Protein AF-A0A8C9Q2B2-F1 (afdb_monomer)

InterPro domains:
  IPR006821 Intermediate filament head, DNA-binding domain [PF04732] (3-64)
  IPR018039 Intermediate filament protein, conserved site [PS00226] (357-365)
  IPR039008 Intermediate filament, rod domain [PF00038] (66-370)
  IPR039008 Intermediate filament, rod domain [PS51842] (67-371)
  IPR039008 Intermediate filament, rod domain [SM01391] (66-370)
  IPR050405 Intermediate filament structural protein [PTHR45652] (10-413)

Secondary structure (DSSP, 8-state):
---PPP-PPPPP-------------------------------------TTSHHHHHHHHHHHHHHHHHHHHHHHHHHHHHHHHHHHHHHHHHHHHHHHHHHHHT-THHHHHHHHHHHHHHHHHHHHHHHHHHHHHHHHHHHHHHHHHHHHHHHHHHHHHHHHHHHHHHHHHHHHHHHHHHHHHHHHHHHHHHHHHHHHHHHHHHHHHHHHHHHHH------------HHHHHHHHHHHHHHHHHHHHHHHHHHHHHHHHHHHHHHHHHHHHHHHHHHHHHHHHHHT-SSS-HHHHHHHHHHHHHHHHHHHHHHHHHHHHHHHHHHHHHHHHHHHHHHHHHHHHHHHHHHHHHHHHHHHHHHHHHHHHHHH---------------------------------------S--------PPPPPPPP-----PPP-------PPPP--PPPPP--PPP-----

Sequence (463 aa):
MERRRVTSARRSYTSSEMLVRSLGPSHLLGPGSRFTLARMHPPIPARVDFSLAGALNAGFKETRASERAEMMELNDRFASYIEKVRFLEQQNKALAAELNQLRAKEPTKLADVYQAELRELRLRLDQLTANSARLEVERDNLAQDLGTLRQKLQDETNLRLEAENNLAAYRQEADEATLARLDLERKIESLEEEIRFLRKIHEEEVRELQEQLARQQVHVEMDMAKPDLTAALREIRTQYEAVASSNMQEAEEWYRSKFADLTDAAARNAELLRQAKHEANDYRRQLRPGSQPLRVNESLERQMREQEERHAREAASYQETLARLEEEGQSLKDEMARHLQEYQDLLNVKLALDIEIATYRKLLEGEENRITIPVQTFSNLQIRETSLDTKSVSEGHLKRNIVVKTVEMRDGEGTRHLLGTACEPQDTTSDCALPDLPHIKYFPFPQSGSLPSNTPGHPGHWT

pLDDT: mean 73.53, std 26.12, range [27.28, 98.75]

Foldseek 3Di:
DDDDDDDDDDDDDDDDDDDDDDDDDDDDDDDDDDDDDDDDDDDDDDDDDDPPVVVVVVVVVVVVVVVVVVVVVVVVVVVVVVVVVVVVVVVVVVVVVVVVVVVVVPPVVVVVVVVVVVVVVVVVVVVVVVVVVVVVVVVVVVVVVVVVVVVVVVVVVVVVVVVVVVVVVVVVVVVVVVVVVVVVVVVVVVVVVVVVVVVVVVVVVVVVVVVVVVVVPPDDPDPDPDDPVVVVVVVVVVVVVVVVVVVVVVVVVVVVVVVVVVVVVVVVVVVVVVVVVVVVVVVVVVPPDDDDPPVVVVVVVVVVVVVVVVVVVVVVVVVVVVVVVVVVVVVVVVVVVVVVVVVVVVVVVVVVVVVVVVVVVVVVVVVVVVPDDDDDDDDDDDDDDDDDDDDDDDDDDDDDDDDDDDDDDDDDDDDDDDDDDDDDDDDDDDDDDDDDDDDDDDDDDDDDDDDDDDDDDDDDDDD

Radius of gyration: 74.08 Å; Cα contacts (8 Å, |Δi|>4): 0; chains: 1; bounding box: 157×104×231 Å

Structure (mmCIF, N/CA/C/O backbone):
data_AF-A0A8C9Q2B2-F1
#
_entry.id   AF-A0A8C9Q2B2-F1
#
loop_
_atom_site.group_PDB
_atom_site.id
_atom_site.type_symbol
_atom_site.label_atom_id
_atom_site.label_alt_id
_atom_site.label_comp_id
_atom_site.label_asym_id
_atom_site.label_entity_id
_atom_site.label_seq_id
_atom_site.pdbx_PDB_ins_code
_atom_site.Cartn_x
_atom_site.Cartn_y
_atom_site.Cartn_z
_atom_site.occupancy
_atom_site.B_iso_or_equiv
_atom_site.auth_seq_id
_atom_site.auth_comp_id
_atom_site.auth_asym_id
_atom_site.auth_atom_id
_atom_site.pdbx_PDB_model_num
ATOM 1 N N . MET A 1 1 ? 16.563 11.959 -29.686 1.00 41.62 1 MET A N 1
ATOM 2 C CA . MET A 1 1 ? 16.211 12.861 -30.806 1.00 41.62 1 MET A CA 1
ATOM 3 C C . MET A 1 1 ? 17.468 13.587 -31.243 1.00 41.62 1 MET A C 1
ATOM 5 O O . MET A 1 1 ? 17.857 14.557 -30.612 1.00 41.62 1 MET A O 1
ATOM 9 N N . GLU A 1 2 ? 18.130 13.095 -32.284 1.00 40.88 2 GLU A N 1
ATOM 10 C CA . GLU A 1 2 ? 19.381 13.667 -32.772 1.00 40.88 2 GLU A CA 1
ATOM 11 C C . GLU A 1 2 ? 19.355 13.648 -34.301 1.00 40.88 2 GLU A C 1
ATOM 13 O O . GLU A 1 2 ? 19.167 12.599 -34.914 1.00 40.88 2 GLU A O 1
ATOM 18 N N . ARG A 1 3 ? 19.468 14.819 -34.935 1.00 45.38 3 ARG A N 1
ATOM 19 C CA . ARG A 1 3 ? 19.724 14.939 -36.377 1.00 45.38 3 ARG A CA 1
ATOM 20 C C . ARG A 1 3 ? 20.687 16.095 -36.616 1.00 45.38 3 ARG A C 1
ATOM 22 O O . ARG A 1 3 ? 20.282 17.246 -36.753 1.00 45.38 3 ARG A O 1
ATOM 29 N N . ARG A 1 4 ? 21.977 15.763 -36.699 1.00 44.19 4 ARG A N 1
ATOM 30 C CA . ARG A 1 4 ? 23.007 16.619 -37.296 1.00 44.19 4 ARG A CA 1
ATOM 31 C C . ARG A 1 4 ? 22.831 16.630 -38.816 1.00 44.19 4 ARG A C 1
ATOM 33 O O . ARG A 1 4 ? 22.861 15.582 -39.456 1.00 44.19 4 ARG A O 1
ATOM 40 N N . ARG A 1 5 ? 22.664 17.824 -39.390 1.00 49.88 5 ARG A N 1
ATOM 41 C CA . ARG A 1 5 ? 22.828 18.086 -40.827 1.00 49.88 5 ARG A CA 1
ATOM 42 C C . ARG A 1 5 ? 24.309 18.299 -41.127 1.00 49.88 5 ARG A C 1
ATOM 44 O O . ARG A 1 5 ? 24.974 19.079 -40.453 1.00 49.88 5 ARG A O 1
ATOM 51 N N . VAL A 1 6 ? 24.786 17.629 -42.168 1.00 39.47 6 VAL A N 1
ATOM 52 C CA . VAL A 1 6 ? 26.091 17.851 -42.793 1.00 39.47 6 VAL A CA 1
ATOM 53 C C . VAL A 1 6 ? 25.874 18.719 -44.027 1.00 39.47 6 VAL A C 1
ATOM 55 O O . VAL A 1 6 ? 25.155 18.311 -44.933 1.00 39.47 6 VAL A O 1
ATOM 58 N N . THR A 1 7 ? 26.529 19.876 -44.092 1.00 37.41 7 THR A N 1
ATOM 59 C CA . THR A 1 7 ? 26.826 20.578 -45.351 1.00 37.41 7 THR A CA 1
ATOM 60 C C . THR A 1 7 ? 28.182 21.259 -45.203 1.00 37.41 7 THR A C 1
ATOM 62 O O . THR A 1 7 ? 28.296 22.276 -44.524 1.00 37.41 7 THR A O 1
ATOM 65 N N . SER A 1 8 ? 29.218 20.668 -45.803 1.00 37.22 8 SER A N 1
ATOM 66 C CA . SER A 1 8 ? 30.557 21.254 -45.893 1.00 37.22 8 SER A CA 1
ATOM 67 C C . SER A 1 8 ? 30.690 22.014 -47.208 1.00 37.22 8 SER A C 1
ATOM 69 O O . SER A 1 8 ? 30.380 21.489 -48.280 1.00 37.22 8 SER A O 1
ATOM 71 N N . ALA A 1 9 ? 31.115 23.269 -47.093 1.00 39.41 9 ALA A N 1
ATOM 72 C CA . ALA A 1 9 ? 31.312 24.200 -48.185 1.00 39.41 9 ALA A CA 1
ATOM 73 C C . ALA A 1 9 ? 32.692 24.029 -48.840 1.00 39.41 9 ALA A C 1
ATOM 75 O O . ALA A 1 9 ? 33.704 23.710 -48.219 1.00 39.41 9 ALA A O 1
ATOM 76 N N . ARG A 1 10 ? 32.665 24.272 -50.145 1.00 36.00 10 ARG A N 1
ATOM 77 C CA . ARG A 1 10 ? 33.686 24.116 -51.181 1.00 36.00 10 ARG A CA 1
ATOM 78 C C . ARG A 1 10 ? 34.926 24.989 -50.924 1.00 36.00 10 ARG A C 1
ATOM 80 O O . ARG A 1 10 ? 34.792 26.199 -50.763 1.00 36.00 10 ARG A O 1
ATOM 87 N N . ARG A 1 11 ? 36.130 24.404 -50.987 1.00 37.97 11 ARG A N 1
ATOM 88 C CA . ARG A 1 11 ? 37.389 25.138 -51.213 1.00 37.97 11 ARG A CA 1
ATOM 89 C C . ARG A 1 11 ? 37.787 25.067 -52.685 1.00 37.97 11 ARG A C 1
ATOM 91 O O . ARG A 1 11 ? 37.687 24.025 -53.326 1.00 37.97 11 ARG A O 1
ATOM 98 N N . SER A 1 12 ? 38.215 26.217 -53.176 1.00 35.41 12 SER A N 1
ATOM 99 C CA . SER A 1 12 ? 38.835 26.503 -54.461 1.00 35.41 12 SER A CA 1
ATOM 100 C C . SER A 1 12 ? 40.271 25.979 -54.528 1.00 35.41 12 SER A C 1
ATOM 102 O O . SER A 1 12 ? 41.020 26.114 -53.566 1.00 35.41 12 SER A O 1
ATOM 104 N N . TYR A 1 13 ? 40.663 25.473 -55.698 1.00 36.91 13 TYR A N 1
ATOM 105 C CA . TYR A 1 13 ? 42.044 25.482 -56.176 1.00 36.91 13 TYR A CA 1
ATOM 106 C C . TYR A 1 13 ? 42.051 25.746 -57.682 1.00 36.91 13 TYR A C 1
ATOM 108 O O . TYR A 1 13 ? 41.253 25.198 -58.440 1.00 36.91 13 TYR A O 1
ATOM 116 N N . THR A 1 14 ? 42.945 26.643 -58.068 1.00 38.81 14 THR A N 1
ATOM 117 C CA . THR A 1 14 ? 43.303 27.055 -59.421 1.00 38.81 14 THR A CA 1
ATOM 118 C C . THR A 1 14 ? 44.291 26.064 -60.035 1.00 38.81 14 THR A C 1
ATOM 120 O O . THR A 1 14 ? 45.274 25.708 -59.384 1.00 38.81 14 THR A O 1
ATOM 123 N N . SER A 1 15 ? 44.115 25.695 -61.304 1.00 29.19 15 SER A N 1
ATOM 124 C CA . SER A 1 15 ? 45.252 25.383 -62.176 1.00 29.19 15 SER A CA 1
ATOM 125 C C . SER A 1 15 ? 44.891 25.459 -63.649 1.00 29.19 15 SER A C 1
ATOM 127 O O . SER A 1 15 ? 43.794 25.100 -64.071 1.00 29.19 15 SER A O 1
ATOM 129 N N . SER A 1 16 ? 45.862 25.996 -64.370 1.00 31.36 16 SER A N 1
ATOM 130 C CA . SER A 1 16 ? 45.882 26.335 -65.777 1.00 31.36 16 SER A CA 1
ATOM 131 C C . SER A 1 16 ? 45.907 25.126 -66.714 1.00 31.36 16 SER A C 1
ATOM 133 O O . SER A 1 16 ? 46.477 24.086 -66.405 1.00 31.36 16 SER A O 1
ATOM 135 N N . GLU A 1 17 ? 45.416 25.416 -67.920 1.00 32.16 17 GLU A N 1
ATOM 136 C CA . GLU A 1 17 ? 46.049 25.143 -69.217 1.00 32.16 17 GLU A CA 1
ATOM 137 C C . GLU A 1 17 ? 45.553 24.015 -70.148 1.00 32.16 17 GLU A C 1
ATOM 139 O O . GLU A 1 17 ? 45.479 22.837 -69.820 1.00 32.16 17 GLU A O 1
ATOM 144 N N . MET A 1 18 ? 45.326 24.491 -71.384 1.00 34.34 18 MET A N 1
ATOM 145 C CA . MET A 1 18 ? 45.448 23.881 -72.712 1.00 34.34 18 MET A CA 1
ATOM 146 C C . MET A 1 18 ? 44.445 22.801 -73.152 1.00 34.34 18 MET A C 1
ATOM 148 O O . MET A 1 18 ? 44.650 21.598 -73.026 1.00 34.34 18 MET A O 1
ATOM 152 N N . LEU A 1 19 ? 43.409 23.272 -73.856 1.00 38.53 19 LEU A N 1
ATOM 153 C CA . LEU A 1 19 ? 42.608 22.493 -74.800 1.00 38.53 19 LEU A CA 1
ATOM 154 C C . LEU A 1 19 ? 43.248 22.540 -76.196 1.00 38.53 19 LEU A C 1
ATOM 156 O O . LEU A 1 19 ? 43.248 23.574 -76.862 1.00 38.53 19 LEU A O 1
ATOM 160 N N . VAL A 1 20 ? 43.731 21.387 -76.655 1.00 35.62 20 VAL A N 1
ATOM 161 C CA . VAL A 1 20 ? 43.992 21.098 -78.070 1.00 35.62 20 VAL A CA 1
ATOM 162 C C . VAL A 1 20 ? 42.660 20.732 -78.721 1.00 35.62 20 VAL A C 1
ATOM 164 O O . VAL A 1 20 ? 42.005 19.777 -78.304 1.00 35.62 20 VAL A O 1
ATOM 167 N N . ARG A 1 21 ? 42.260 21.452 -79.772 1.00 35.66 21 ARG A N 1
ATOM 168 C CA . ARG A 1 21 ? 41.194 21.004 -80.673 1.00 35.66 21 ARG A CA 1
ATOM 169 C C . ARG A 1 21 ? 41.564 21.327 -82.112 1.00 35.66 21 ARG A C 1
ATOM 171 O O . ARG A 1 21 ? 41.996 22.429 -82.431 1.00 35.66 21 ARG A O 1
ATOM 178 N N . SER A 1 22 ? 41.439 20.311 -82.948 1.00 32.50 22 SER A N 1
ATOM 179 C CA . SER A 1 22 ? 41.847 20.277 -84.340 1.00 32.50 22 SER A CA 1
ATOM 180 C C . SER A 1 22 ? 40.656 20.471 -85.295 1.00 32.50 22 SER A C 1
ATOM 182 O O . SER A 1 22 ? 39.513 20.195 -84.932 1.00 32.50 22 SER A O 1
ATOM 184 N N . LEU A 1 23 ? 41.008 20.863 -86.532 1.00 32.81 23 LEU A N 1
ATOM 185 C CA . LEU A 1 23 ? 40.318 20.689 -87.829 1.00 32.81 23 LEU A CA 1
ATOM 186 C C . LEU A 1 23 ? 39.288 21.741 -88.315 1.00 32.81 23 LEU A C 1
ATOM 188 O O . LEU A 1 23 ? 38.094 21.589 -88.101 1.00 32.81 23 LEU A O 1
ATOM 192 N N . GLY A 1 24 ? 39.812 22.722 -89.082 1.00 32.62 24 GLY A N 1
ATOM 193 C CA . GLY A 1 24 ? 39.530 23.045 -90.510 1.00 32.62 24 GLY A CA 1
ATOM 194 C C . GLY A 1 24 ? 38.118 23.475 -90.967 1.00 32.62 24 GLY A C 1
ATOM 195 O O . GLY A 1 24 ? 37.171 23.413 -90.198 1.00 32.62 24 GLY A O 1
ATOM 196 N N . PRO A 1 25 ? 37.909 23.766 -92.273 1.00 52.62 25 PRO A N 1
ATOM 197 C CA . PRO A 1 25 ? 38.752 24.480 -93.253 1.00 52.62 25 PRO A CA 1
ATOM 198 C C . PRO A 1 25 ? 37.948 25.558 -94.040 1.00 52.62 25 PRO A C 1
ATOM 200 O O . PRO A 1 25 ? 36.721 25.550 -93.999 1.00 52.62 25 PRO A O 1
ATOM 203 N N . SER A 1 26 ? 38.597 26.439 -94.823 1.00 34.88 26 SER A N 1
ATOM 204 C CA . SER A 1 26 ? 38.034 27.002 -96.078 1.00 34.88 26 SER A CA 1
ATOM 205 C C . SER A 1 26 ? 39.056 27.795 -96.905 1.00 34.88 26 SER A C 1
ATOM 207 O O . SER A 1 26 ? 39.913 28.496 -96.377 1.00 34.88 26 SER A O 1
ATOM 209 N N . HIS A 1 27 ? 38.934 27.615 -98.219 1.00 34.47 27 HIS A N 1
ATOM 210 C CA . HIS A 1 27 ? 39.748 28.108 -99.331 1.00 34.47 27 HIS A CA 1
ATOM 211 C C . HIS A 1 27 ? 39.589 29.616 -99.620 1.00 34.47 27 HIS A C 1
ATOM 213 O O . HIS A 1 27 ? 38.565 30.184 -99.257 1.00 34.47 27 HIS A O 1
ATOM 219 N N . LEU A 1 28 ? 40.541 30.214 -100.367 1.00 33.44 28 LEU A N 1
ATOM 220 C CA . LEU A 1 28 ? 40.348 30.864 -101.691 1.00 33.44 28 LEU A CA 1
ATOM 221 C C . LEU A 1 28 ? 41.653 31.543 -102.217 1.00 33.44 28 LEU A C 1
ATOM 223 O O . LEU A 1 28 ? 42.255 32.353 -101.525 1.00 33.44 28 LEU A O 1
ATOM 227 N N . LEU A 1 29 ? 42.056 31.146 -103.443 1.00 32.88 29 LEU A N 1
ATOM 228 C CA . LEU A 1 29 ? 42.643 31.887 -104.601 1.00 32.88 29 LEU A CA 1
ATOM 229 C C . LEU A 1 29 ? 43.521 33.140 -104.320 1.00 32.88 29 LEU A C 1
ATOM 231 O O . LEU A 1 29 ? 43.005 34.124 -103.815 1.00 32.88 29 LEU A O 1
ATOM 235 N N . GLY A 1 30 ? 44.840 33.185 -104.606 1.00 30.11 30 GLY A N 1
ATOM 236 C CA . GLY A 1 30 ? 45.523 33.344 -105.925 1.00 30.11 30 GLY A CA 1
ATOM 237 C C . GLY A 1 30 ? 45.904 34.832 -106.197 1.00 30.11 30 GLY A C 1
ATOM 238 O O . GLY A 1 30 ? 45.276 35.677 -105.567 1.00 30.11 30 GLY A O 1
ATOM 239 N N . PRO A 1 31 ? 46.811 35.244 -107.131 1.00 48.84 31 PRO A N 1
ATOM 240 C CA . PRO A 1 31 ? 47.819 34.529 -107.948 1.00 48.84 31 PRO A CA 1
ATOM 241 C C . PRO A 1 31 ? 49.205 35.262 -108.118 1.00 48.84 31 PRO A C 1
ATOM 243 O O . PRO A 1 31 ? 49.404 36.371 -107.637 1.00 48.84 31 PRO A O 1
ATOM 246 N N . GLY A 1 32 ? 50.125 34.673 -108.912 1.00 30.58 32 GLY A N 1
ATOM 247 C CA . GLY A 1 32 ? 51.274 35.336 -109.592 1.00 30.58 32 GLY A CA 1
ATOM 248 C C . GLY A 1 32 ? 52.653 35.031 -108.972 1.00 30.58 32 GLY A C 1
ATOM 249 O O . GLY A 1 32 ? 52.787 35.070 -107.763 1.00 30.58 32 GLY A O 1
ATOM 250 N N . SER A 1 33 ? 53.735 34.675 -109.677 1.00 34.56 33 SER A N 1
ATOM 251 C CA . SER A 1 33 ? 54.136 34.978 -111.055 1.00 34.56 33 SER A CA 1
ATOM 252 C C . SER A 1 33 ? 55.083 33.914 -111.631 1.00 34.56 33 SER A C 1
ATOM 254 O O . SER A 1 33 ? 55.900 33.322 -110.931 1.00 34.56 33 SER A O 1
ATOM 256 N N . ARG A 1 34 ? 54.965 33.708 -112.946 1.00 35.00 34 ARG A N 1
ATOM 257 C CA . ARG A 1 34 ? 55.845 32.905 -113.807 1.00 35.00 34 ARG A CA 1
ATOM 258 C C . ARG A 1 34 ? 57.098 33.701 -114.179 1.00 35.00 34 ARG A C 1
ATOM 260 O O . ARG A 1 34 ? 56.964 34.885 -114.455 1.00 35.00 34 ARG A O 1
ATOM 267 N N . PHE A 1 35 ? 58.232 33.027 -114.377 1.00 31.58 35 PHE A N 1
ATOM 268 C CA . PHE A 1 35 ? 59.198 33.419 -115.410 1.00 31.58 35 PHE A CA 1
ATOM 269 C C . PHE A 1 35 ? 59.767 32.186 -116.114 1.00 31.58 35 PHE A C 1
ATOM 271 O O . PHE A 1 35 ? 60.167 31.203 -115.496 1.00 31.58 35 PHE A O 1
ATOM 278 N N . THR A 1 36 ? 59.714 32.253 -117.438 1.00 34.47 36 THR A N 1
ATOM 279 C CA . THR A 1 36 ? 60.107 31.241 -118.413 1.00 34.47 36 THR A CA 1
ATOM 280 C C . THR A 1 36 ? 61.502 31.510 -118.962 1.00 34.47 36 THR A C 1
ATOM 282 O O . THR A 1 36 ? 61.910 32.656 -119.132 1.00 34.47 36 THR A O 1
ATOM 285 N N . LEU A 1 37 ? 62.170 30.411 -119.301 1.00 39.09 37 LEU A N 1
ATOM 286 C CA . LEU A 1 37 ? 63.380 30.290 -120.108 1.00 39.09 37 LEU A CA 1
ATOM 287 C C . LEU A 1 37 ? 63.342 31.146 -121.391 1.00 39.09 37 LEU A C 1
ATOM 289 O O . LEU A 1 37 ? 62.331 31.156 -122.095 1.00 39.09 37 LEU A O 1
ATOM 293 N N . ALA A 1 38 ? 64.479 31.737 -121.761 1.00 34.50 38 ALA A N 1
ATOM 294 C CA . ALA A 1 38 ? 64.729 32.237 -123.110 1.00 34.50 38 ALA A CA 1
ATOM 295 C C . ALA A 1 38 ? 66.060 31.687 -123.645 1.00 34.50 38 ALA A C 1
ATOM 297 O O . ALA A 1 38 ? 67.086 31.689 -122.972 1.00 34.50 38 ALA A O 1
ATOM 298 N N . ARG A 1 39 ? 65.987 31.198 -124.881 1.00 37.09 39 ARG A N 1
ATOM 299 C CA . ARG A 1 39 ? 67.039 30.634 -125.731 1.00 37.09 39 ARG A CA 1
ATOM 300 C C . ARG A 1 39 ? 67.385 31.677 -126.791 1.00 37.09 39 ARG A C 1
ATOM 302 O O . ARG A 1 39 ? 66.448 32.210 -127.371 1.00 37.09 39 ARG A O 1
ATOM 309 N N . MET A 1 40 ? 68.663 31.875 -127.128 1.00 35.44 40 MET A N 1
ATOM 310 C CA . MET A 1 40 ? 69.079 32.420 -128.432 1.00 35.44 40 MET A CA 1
ATOM 311 C C . MET A 1 40 ? 70.401 31.799 -128.921 1.00 35.44 40 MET A C 1
ATOM 313 O O . MET A 1 40 ? 71.213 31.329 -128.131 1.00 35.44 40 MET A O 1
ATOM 317 N N . HIS A 1 41 ? 70.509 31.733 -130.251 1.00 35.94 41 HIS A N 1
ATOM 318 C CA . HIS A 1 41 ? 71.427 30.975 -131.125 1.00 35.94 41 HIS A CA 1
ATOM 319 C C . HIS A 1 41 ? 72.731 31.755 -131.489 1.00 35.94 41 HIS A C 1
ATOM 321 O O . HIS A 1 41 ? 72.834 32.925 -131.128 1.00 35.94 41 HIS A O 1
ATOM 327 N N . PRO A 1 42 ? 73.718 31.132 -132.185 1.00 59.66 42 PRO A N 1
ATOM 328 C CA . PRO A 1 42 ? 75.114 31.585 -132.345 1.00 59.66 42 PRO A CA 1
ATOM 329 C C . PRO A 1 42 ? 75.372 32.426 -133.620 1.00 59.66 42 PRO A C 1
ATOM 331 O O . PRO A 1 42 ? 74.452 32.655 -134.406 1.00 59.66 42 PRO A O 1
ATOM 334 N N . PRO A 1 43 ? 76.644 32.799 -133.889 1.00 42.09 43 PRO A N 1
ATOM 335 C CA . PRO A 1 43 ? 77.240 32.430 -135.180 1.00 42.09 43 PRO A CA 1
ATOM 336 C C . PRO A 1 43 ? 78.680 31.868 -135.093 1.00 42.09 43 PRO A C 1
ATOM 338 O O . PRO A 1 43 ? 79.415 32.062 -134.130 1.00 42.09 43 PRO A O 1
ATOM 341 N N . ILE A 1 44 ? 79.033 31.126 -136.143 1.00 41.94 44 ILE A N 1
ATOM 342 C CA . ILE A 1 44 ? 80.231 30.302 -136.407 1.00 41.94 44 ILE A CA 1
ATOM 343 C C . ILE A 1 44 ? 81.206 31.121 -137.316 1.00 41.94 44 ILE A C 1
ATOM 345 O O . ILE A 1 44 ? 80.787 32.159 -137.825 1.00 41.94 44 ILE A O 1
ATOM 349 N N . PRO A 1 45 ? 82.370 30.607 -137.774 1.00 60.59 45 PRO A N 1
ATOM 350 C CA . PRO A 1 45 ? 83.684 30.364 -137.148 1.00 60.59 45 PRO A CA 1
ATOM 351 C C . PRO A 1 45 ? 84.817 31.243 -137.746 1.00 60.59 45 PRO A C 1
ATOM 353 O O . PRO A 1 45 ? 84.659 31.825 -138.814 1.00 60.59 45 PRO A O 1
ATOM 356 N N . ALA A 1 46 ? 86.034 31.173 -137.186 1.00 33.78 46 ALA A N 1
ATOM 357 C CA . ALA A 1 46 ? 87.252 31.125 -138.011 1.00 33.78 46 ALA A CA 1
ATOM 358 C C . ALA A 1 46 ? 88.466 30.540 -137.259 1.00 33.78 46 ALA A C 1
ATOM 360 O O . ALA A 1 46 ? 88.921 31.097 -136.270 1.00 33.78 46 ALA A O 1
ATOM 361 N N . ARG A 1 47 ? 89.009 29.466 -137.850 1.00 37.03 47 ARG A N 1
ATOM 362 C CA . ARG A 1 47 ? 90.406 28.985 -137.836 1.00 37.03 47 ARG A CA 1
ATOM 363 C C . ARG A 1 47 ? 91.047 28.413 -136.550 1.00 37.03 47 ARG A C 1
ATOM 365 O O . ARG A 1 47 ? 91.569 29.132 -135.717 1.00 37.03 47 ARG A O 1
ATOM 372 N N . VAL A 1 48 ? 91.066 27.069 -136.545 1.00 50.44 48 VAL A N 1
ATOM 373 C CA . VAL A 1 48 ? 92.158 26.103 -136.245 1.00 50.44 48 VAL A CA 1
ATOM 374 C C . VAL A 1 48 ? 93.235 26.433 -135.201 1.00 50.44 48 VAL A C 1
ATOM 376 O O . VAL A 1 48 ? 94.062 27.298 -135.440 1.00 50.44 48 VAL A O 1
ATOM 379 N N . ASP A 1 49 ? 93.331 25.553 -134.190 1.00 44.69 49 ASP A N 1
ATOM 380 C CA . ASP A 1 49 ? 94.597 24.928 -133.757 1.00 44.69 49 ASP A CA 1
ATOM 381 C C . ASP A 1 49 ? 94.352 23.563 -133.063 1.00 44.69 49 ASP A C 1
ATOM 383 O O . ASP A 1 49 ? 93.762 23.466 -131.987 1.00 44.69 49 ASP A O 1
ATOM 387 N N . PHE A 1 50 ? 94.792 22.470 -133.701 1.00 47.88 50 PHE A N 1
ATOM 388 C CA . PHE A 1 50 ? 94.489 21.066 -133.351 1.00 47.88 50 PHE A CA 1
ATOM 389 C C . PHE A 1 50 ? 95.566 20.374 -132.486 1.00 47.88 50 PHE A C 1
ATOM 391 O O . PHE A 1 50 ? 95.764 19.168 -132.597 1.00 47.88 50 PHE A O 1
ATOM 398 N N . SER A 1 51 ? 96.248 21.099 -131.589 1.00 52.75 51 SER A N 1
ATOM 399 C CA . SER A 1 51 ? 97.268 20.491 -130.705 1.00 52.75 51 SER A CA 1
ATOM 400 C C . SER A 1 51 ? 97.145 20.833 -129.210 1.00 52.75 51 SER A C 1
ATOM 402 O O . SER A 1 51 ? 97.903 20.295 -128.407 1.00 52.75 51 SER A O 1
ATOM 404 N N . LEU A 1 52 ? 96.152 21.643 -128.808 1.00 53.28 52 LEU A N 1
ATOM 405 C CA . LEU A 1 52 ? 95.857 21.980 -127.399 1.00 53.28 52 LEU A CA 1
ATOM 406 C C . LEU A 1 52 ? 94.605 21.255 -126.844 1.00 53.28 52 LEU A C 1
ATOM 408 O O . LEU A 1 52 ? 94.447 21.093 -125.636 1.00 53.28 52 LEU A O 1
ATOM 412 N N . ALA A 1 53 ? 93.730 20.744 -127.720 1.00 54.09 53 ALA A N 1
ATOM 413 C CA . ALA A 1 53 ? 92.468 20.095 -127.344 1.00 54.09 53 ALA A CA 1
ATOM 414 C C . ALA A 1 53 ? 92.639 18.700 -126.703 1.00 54.09 53 ALA A C 1
ATOM 416 O O . ALA A 1 53 ? 91.784 18.275 -125.931 1.00 54.09 53 ALA A 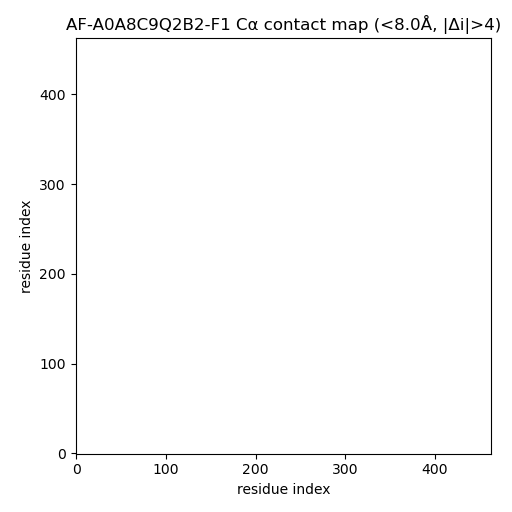O 1
ATOM 417 N N . GLY A 1 54 ? 93.739 17.987 -126.976 1.00 56.97 54 GLY A N 1
ATOM 418 C CA . GLY A 1 54 ? 94.001 16.652 -126.415 1.00 56.97 54 GLY A CA 1
ATOM 419 C C . GLY A 1 54 ? 94.322 16.664 -124.916 1.00 56.97 54 GLY A C 1
ATOM 420 O O . GLY A 1 54 ? 93.811 15.825 -124.176 1.00 56.97 54 GLY A O 1
ATOM 421 N N . ALA A 1 55 ? 95.096 17.654 -124.457 1.00 57.31 55 ALA A N 1
ATOM 422 C CA . ALA A 1 55 ? 95.428 17.832 -123.041 1.00 57.31 55 ALA A CA 1
ATOM 423 C C . ALA A 1 55 ? 94.216 18.320 -122.227 1.00 57.31 55 ALA A C 1
ATOM 425 O O . ALA A 1 55 ? 93.965 17.831 -121.127 1.00 57.31 55 ALA A O 1
ATOM 426 N N . LEU A 1 56 ? 93.398 19.205 -122.809 1.00 58.44 56 LEU A N 1
ATOM 427 C CA . LEU A 1 56 ? 92.144 19.649 -122.197 1.00 58.44 56 LEU A CA 1
ATOM 428 C C . LEU A 1 56 ? 91.115 18.509 -122.111 1.00 58.44 56 LEU A C 1
ATOM 430 O O . LEU A 1 56 ? 90.443 18.377 -121.098 1.00 58.44 56 LEU A O 1
ATOM 434 N N . ASN A 1 57 ? 91.022 17.630 -123.114 1.00 62.09 57 ASN A N 1
ATOM 435 C CA . ASN A 1 57 ? 90.067 16.515 -123.106 1.00 62.09 57 ASN A CA 1
ATOM 436 C C . ASN A 1 57 ? 90.456 15.382 -122.130 1.00 62.09 57 ASN A C 1
ATOM 438 O O . ASN A 1 57 ? 89.582 14.660 -121.654 1.00 62.09 57 ASN A O 1
ATOM 442 N N . ALA A 1 58 ? 91.746 15.221 -121.810 1.00 62.81 58 ALA A N 1
ATOM 443 C CA . ALA A 1 58 ? 92.202 14.324 -120.743 1.00 62.81 58 ALA A CA 1
ATOM 444 C C . ALA A 1 58 ? 91.847 14.888 -119.356 1.00 62.81 58 ALA A C 1
ATOM 446 O O . ALA A 1 58 ? 91.210 14.190 -118.571 1.00 62.81 58 ALA A O 1
ATOM 447 N N . GLY A 1 59 ? 92.124 16.177 -119.116 1.00 65.69 59 GLY A N 1
ATOM 448 C CA . GLY A 1 59 ? 91.723 16.870 -117.887 1.00 65.69 59 GLY A CA 1
ATOM 449 C C . GLY A 1 59 ? 90.204 16.905 -117.682 1.00 65.69 59 GLY A C 1
ATOM 450 O O . GLY A 1 59 ? 89.736 16.666 -116.579 1.00 65.69 59 GLY A O 1
ATOM 451 N N . PHE A 1 60 ? 89.414 17.092 -118.748 1.00 69.88 60 PHE A N 1
ATOM 452 C CA . PHE A 1 60 ? 87.946 17.028 -118.689 1.00 69.88 60 PHE A CA 1
ATOM 453 C C . PHE A 1 60 ? 87.399 15.620 -118.412 1.00 69.88 60 PHE A C 1
ATOM 455 O O . PHE A 1 60 ? 86.330 15.475 -117.822 1.00 69.88 60 PHE A O 1
ATOM 462 N N . LYS A 1 61 ? 88.088 14.563 -118.858 1.00 73.12 61 LYS A N 1
ATOM 463 C CA . LYS A 1 61 ? 87.711 13.181 -118.525 1.00 73.12 61 LYS A CA 1
ATOM 464 C C . LYS A 1 61 ? 88.050 12.848 -117.078 1.00 73.12 61 LYS A C 1
ATOM 466 O O . LYS A 1 61 ? 87.279 12.135 -116.447 1.00 73.12 61 LYS A O 1
ATOM 471 N N . GLU A 1 62 ? 89.154 13.380 -116.566 1.00 74.44 62 GLU A N 1
ATOM 472 C CA . GLU A 1 62 ? 89.575 13.211 -115.178 1.00 74.44 62 GLU A CA 1
ATOM 473 C C . GLU A 1 62 ? 88.691 14.006 -114.210 1.00 74.44 62 GLU A C 1
ATOM 475 O O . GLU A 1 62 ? 88.214 13.432 -113.238 1.00 74.44 62 GLU A O 1
ATOM 480 N N . THR A 1 63 ? 88.328 15.257 -114.522 1.00 78.06 63 THR A N 1
ATOM 481 C CA . THR A 1 63 ? 87.340 16.012 -113.731 1.00 78.06 63 THR A CA 1
ATOM 482 C C . THR A 1 63 ? 85.962 15.368 -113.781 1.00 78.06 63 THR A C 1
ATOM 484 O O . THR A 1 63 ? 85.334 15.216 -112.744 1.00 78.06 63 THR A O 1
ATOM 487 N N . ARG A 1 64 ? 85.504 14.884 -114.941 1.00 81.44 64 ARG A N 1
ATOM 488 C CA . ARG A 1 64 ? 84.221 14.166 -115.043 1.00 81.44 64 ARG A CA 1
ATOM 489 C C . ARG A 1 64 ? 84.240 12.816 -114.318 1.00 81.44 64 ARG A C 1
ATOM 491 O O . ARG A 1 64 ? 83.203 12.370 -113.832 1.00 81.44 64 ARG A O 1
ATOM 498 N N . ALA A 1 65 ? 85.387 12.137 -114.272 1.00 80.69 65 ALA A N 1
ATOM 499 C CA . ALA A 1 65 ? 85.564 10.921 -113.483 1.00 80.69 65 ALA A CA 1
ATOM 500 C C . ALA A 1 65 ? 85.596 11.232 -111.977 1.00 80.69 65 ALA A C 1
ATOM 502 O O . ALA A 1 65 ? 84.952 10.513 -111.218 1.00 80.69 65 ALA A O 1
ATOM 503 N N . SER A 1 66 ? 86.252 12.326 -111.574 1.00 82.50 66 SER A N 1
ATOM 504 C CA . SER A 1 66 ? 86.260 12.851 -110.201 1.00 82.50 66 SER A CA 1
ATOM 505 C C . SER A 1 66 ? 84.855 13.249 -109.747 1.00 82.50 66 SER A C 1
ATOM 507 O O . SER A 1 66 ? 84.373 12.725 -108.754 1.00 82.50 66 SER A O 1
ATOM 509 N N . GLU A 1 67 ? 84.132 14.060 -110.524 1.00 83.94 67 GLU A N 1
ATOM 510 C CA . GLU A 1 67 ? 82.738 14.444 -110.256 1.00 83.94 67 GLU A CA 1
ATOM 511 C C . GLU A 1 67 ? 81.822 13.217 -110.179 1.00 83.94 67 GLU A C 1
ATOM 513 O O . GLU A 1 67 ? 80.915 13.152 -109.354 1.00 83.94 67 GLU A O 1
ATOM 518 N N . ARG A 1 68 ? 82.051 12.204 -111.024 1.00 86.25 68 ARG A N 1
ATOM 519 C CA . ARG A 1 68 ? 81.289 10.953 -110.969 1.00 86.25 68 ARG A CA 1
ATOM 520 C C . ARG A 1 68 ? 81.599 10.148 -109.706 1.00 86.25 68 ARG A C 1
ATOM 522 O O . ARG A 1 68 ? 80.676 9.547 -109.162 1.00 86.25 68 ARG A O 1
ATOM 529 N N . ALA A 1 69 ? 82.854 10.118 -109.260 1.00 84.75 69 ALA A N 1
ATOM 530 C CA . ALA A 1 69 ? 83.260 9.461 -108.021 1.00 84.75 69 ALA A CA 1
ATOM 531 C C . ALA A 1 69 ? 82.701 10.192 -106.791 1.00 84.75 69 ALA A C 1
ATOM 533 O O . ALA A 1 69 ? 82.138 9.548 -105.914 1.00 84.75 69 ALA A O 1
ATOM 534 N N . GLU A 1 70 ? 82.743 11.525 -106.775 1.00 86.75 70 GLU A N 1
ATOM 535 C CA . GLU A 1 70 ? 82.122 12.354 -105.736 1.00 86.75 70 GLU A CA 1
ATOM 536 C C . GLU A 1 70 ? 80.603 12.153 -105.696 1.00 86.75 70 GLU A C 1
ATOM 538 O O . GLU A 1 70 ? 80.030 11.951 -104.629 1.00 86.75 70 GLU A O 1
ATOM 543 N N . MET A 1 71 ? 79.935 12.118 -106.853 1.00 87.25 71 MET A N 1
ATOM 544 C CA . MET A 1 71 ? 78.502 11.815 -106.939 1.00 87.25 71 MET A CA 1
ATOM 545 C C . MET A 1 71 ? 78.173 10.384 -106.499 1.00 87.25 71 MET A C 1
ATOM 547 O O . MET A 1 71 ? 77.078 10.138 -105.994 1.00 87.25 71 MET A O 1
ATOM 551 N N . MET A 1 72 ? 79.088 9.434 -106.692 1.00 87.50 72 MET A N 1
ATOM 552 C CA . MET A 1 72 ? 78.937 8.067 -106.199 1.00 87.50 72 MET A CA 1
ATOM 553 C C . MET A 1 72 ? 79.079 8.024 -104.675 1.00 87.50 72 MET A C 1
ATOM 555 O O . MET A 1 72 ? 78.185 7.512 -104.014 1.00 87.50 72 MET A O 1
ATOM 559 N N . GLU A 1 73 ? 80.104 8.663 -104.110 1.00 90.75 73 GLU A N 1
ATOM 560 C CA . GLU A 1 73 ? 80.293 8.761 -102.659 1.00 90.75 73 GLU A CA 1
ATOM 561 C C . GLU A 1 73 ? 79.117 9.476 -101.975 1.00 90.75 73 GLU A C 1
ATOM 563 O O . GLU A 1 73 ? 78.635 9.050 -100.924 1.00 90.75 73 GLU A O 1
ATOM 568 N N . LEU A 1 74 ? 78.610 10.551 -102.584 1.00 92.06 74 LEU A N 1
ATOM 569 C CA . LEU A 1 74 ? 77.441 11.270 -102.088 1.00 92.06 74 LEU A CA 1
ATOM 570 C C . LEU A 1 74 ? 76.192 10.376 -102.107 1.00 92.06 74 LEU A C 1
ATOM 572 O O . LEU A 1 74 ? 75.425 10.372 -101.145 1.00 92.06 74 LEU A O 1
ATOM 576 N N . ASN A 1 75 ? 76.002 9.595 -103.174 1.00 90.81 75 ASN A N 1
ATOM 577 C CA . ASN A 1 75 ? 74.902 8.636 -103.276 1.00 90.81 75 ASN A CA 1
ATOM 578 C C . ASN A 1 75 ? 75.034 7.482 -102.277 1.00 90.81 75 ASN A C 1
ATOM 580 O O . ASN A 1 75 ? 74.027 7.102 -101.686 1.00 90.81 75 ASN A O 1
ATOM 584 N N . ASP A 1 76 ? 76.238 6.971 -102.026 1.00 91.38 76 ASP A N 1
ATOM 585 C CA . ASP A 1 76 ? 76.476 5.925 -101.024 1.00 91.38 76 ASP A CA 1
ATOM 586 C C . ASP A 1 76 ? 76.192 6.452 -99.608 1.00 91.38 76 ASP A C 1
ATOM 588 O O . ASP A 1 76 ? 75.530 5.797 -98.796 1.00 91.38 76 ASP A O 1
ATOM 592 N N . ARG A 1 77 ? 76.590 7.700 -99.324 1.00 93.06 77 ARG A N 1
ATOM 593 C CA . ARG A 1 77 ? 76.209 8.394 -98.087 1.00 93.06 77 ARG A CA 1
ATOM 594 C C . ARG A 1 77 ? 74.692 8.567 -98.001 1.00 93.06 77 ARG A C 1
ATOM 596 O O . ARG A 1 77 ? 74.123 8.255 -96.957 1.00 93.06 77 ARG A O 1
ATOM 603 N N . PHE A 1 78 ? 74.011 8.983 -99.071 1.00 93.00 78 PHE A N 1
ATOM 604 C CA . PHE A 1 78 ? 72.546 9.074 -99.082 1.00 93.00 78 PHE A CA 1
ATOM 605 C C . PHE A 1 78 ? 71.867 7.718 -98.882 1.00 93.00 78 PHE A C 1
ATOM 607 O O . PHE A 1 78 ? 70.902 7.647 -98.124 1.00 93.00 78 PHE A O 1
ATOM 614 N N . ALA A 1 79 ? 72.375 6.644 -99.485 1.00 92.06 79 ALA A N 1
ATOM 615 C CA . ALA A 1 79 ? 71.862 5.295 -99.281 1.00 92.06 79 ALA A CA 1
ATOM 616 C C . ALA A 1 79 ? 71.974 4.881 -97.805 1.00 92.06 79 ALA A C 1
ATOM 618 O O . ALA A 1 79 ? 70.976 4.459 -97.219 1.00 92.06 79 ALA A O 1
ATOM 619 N N . SER A 1 80 ? 73.126 5.121 -97.165 1.00 93.75 80 SER A N 1
ATOM 620 C CA . SER A 1 80 ? 73.301 4.837 -95.732 1.00 93.75 80 SER A CA 1
ATOM 621 C C . SER A 1 80 ? 72.385 5.685 -94.834 1.00 93.75 80 SER A C 1
ATOM 623 O O . SER A 1 80 ? 71.820 5.172 -93.865 1.00 93.75 80 SER A O 1
ATOM 625 N N . TYR A 1 81 ? 72.147 6.960 -95.171 1.00 95.94 81 TYR A N 1
ATOM 626 C CA . TYR A 1 81 ? 71.179 7.795 -94.454 1.00 95.94 81 TYR A CA 1
ATOM 627 C C . TYR A 1 81 ? 69.739 7.314 -94.650 1.00 95.94 81 TYR A C 1
ATOM 629 O O . TYR A 1 81 ? 68.982 7.287 -93.683 1.00 95.94 81 TYR A O 1
ATOM 637 N N . ILE A 1 82 ? 69.353 6.892 -95.856 1.00 93.94 82 ILE A N 1
ATOM 638 C CA . ILE A 1 82 ? 68.019 6.337 -96.129 1.00 93.94 82 ILE A CA 1
ATOM 639 C C . ILE A 1 82 ? 67.814 5.034 -95.352 1.00 93.94 82 ILE A C 1
ATOM 641 O O . ILE A 1 82 ? 66.756 4.843 -94.754 1.00 93.94 82 ILE A O 1
ATOM 645 N N . GLU A 1 83 ? 68.812 4.152 -95.306 1.00 93.88 83 GLU A N 1
ATOM 646 C CA . GLU A 1 83 ? 68.769 2.939 -94.484 1.00 93.88 83 GLU A CA 1
ATOM 647 C C . GLU A 1 83 ? 68.653 3.269 -92.996 1.00 93.88 83 GLU A C 1
ATOM 649 O O . GLU A 1 83 ? 67.835 2.671 -92.293 1.00 93.88 83 GLU A O 1
ATOM 654 N N . LYS A 1 84 ? 69.396 4.274 -92.516 1.00 95.25 84 LYS A N 1
ATOM 655 C CA . LYS A 1 84 ? 69.307 4.731 -91.127 1.00 95.25 84 LYS A CA 1
ATOM 656 C C . LYS A 1 84 ? 67.933 5.312 -90.802 1.00 95.25 84 LYS A C 1
ATOM 658 O O . LYS A 1 84 ? 67.396 5.004 -89.741 1.00 95.25 84 LYS A O 1
ATOM 663 N N . VAL A 1 85 ? 67.357 6.115 -91.695 1.00 96.06 85 VAL A N 1
ATOM 664 C CA . VAL A 1 85 ? 66.006 6.667 -91.539 1.00 96.06 85 VAL A CA 1
ATOM 665 C C . VAL A 1 85 ? 64.977 5.544 -91.532 1.00 96.06 85 VAL A C 1
ATOM 667 O O . VAL A 1 85 ? 64.182 5.491 -90.605 1.00 96.06 85 VAL A O 1
ATOM 670 N N . ARG A 1 86 ? 65.046 4.580 -92.458 1.00 94.12 86 ARG A N 1
ATOM 671 C CA . ARG A 1 86 ? 64.147 3.411 -92.469 1.00 94.12 86 ARG A CA 1
ATOM 672 C C . ARG A 1 86 ? 64.253 2.585 -91.191 1.00 94.12 86 ARG A C 1
ATOM 674 O O . ARG A 1 86 ? 63.236 2.174 -90.639 1.00 94.12 86 ARG A O 1
ATOM 681 N N . PHE A 1 87 ? 65.470 2.365 -90.698 1.00 96.44 87 PHE A N 1
ATOM 682 C CA . PHE A 1 87 ? 65.700 1.669 -89.436 1.00 96.44 87 PHE A CA 1
ATOM 683 C C . PHE A 1 87 ? 65.091 2.432 -88.253 1.00 96.44 87 PHE A C 1
ATOM 685 O O . PHE A 1 87 ? 64.392 1.840 -87.435 1.00 96.44 87 PHE A O 1
ATOM 692 N N . LEU A 1 88 ? 65.296 3.750 -88.183 1.00 95.88 88 LEU A N 1
ATOM 693 C CA . LEU A 1 88 ? 64.715 4.601 -87.141 1.00 95.88 88 LEU A CA 1
ATOM 694 C C . LEU A 1 88 ? 63.18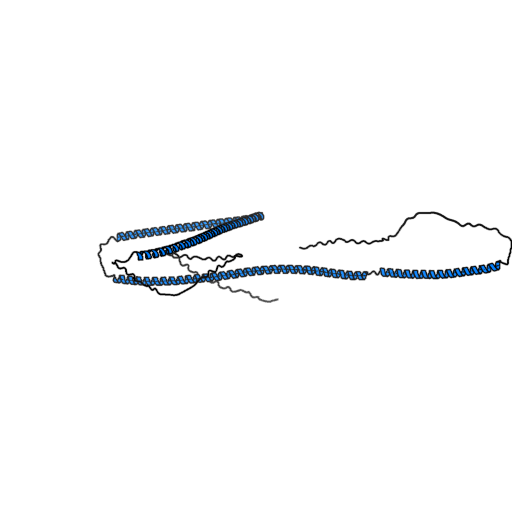8 4.703 -87.250 1.00 95.88 88 LEU A C 1
ATOM 696 O O . LEU A 1 88 ? 62.509 4.703 -86.230 1.00 95.88 88 LEU A O 1
ATOM 700 N N . GLU A 1 89 ? 62.627 4.749 -88.455 1.00 94.94 89 GLU A N 1
ATOM 701 C CA . GLU A 1 89 ? 61.183 4.709 -88.699 1.00 94.94 89 GLU A CA 1
ATOM 702 C C . GLU A 1 89 ? 60.586 3.380 -88.241 1.00 94.94 89 GLU A C 1
ATOM 704 O O . GLU A 1 89 ? 59.552 3.360 -87.573 1.00 94.94 89 GLU A O 1
ATOM 709 N N . GLN A 1 90 ? 61.253 2.264 -88.544 1.00 96.25 90 GLN A N 1
ATOM 710 C CA . GLN A 1 90 ? 60.831 0.942 -88.096 1.00 96.25 90 GLN A CA 1
ATOM 711 C C . GLN A 1 90 ? 60.921 0.812 -86.571 1.00 96.25 90 GLN A C 1
ATOM 713 O O . GLN A 1 90 ? 59.985 0.303 -85.953 1.00 96.25 90 GLN A O 1
ATOM 718 N N . GLN A 1 91 ? 61.989 1.323 -85.953 1.00 96.12 91 GLN A N 1
ATOM 719 C CA . GLN A 1 91 ? 62.123 1.380 -84.497 1.00 96.12 91 GLN A CA 1
ATOM 720 C C . GLN A 1 91 ? 61.054 2.268 -83.856 1.00 96.12 91 GLN A C 1
ATOM 722 O O . GLN A 1 91 ? 60.404 1.841 -82.909 1.00 96.12 91 GLN A O 1
ATOM 727 N N . ASN A 1 92 ? 60.799 3.462 -84.393 1.00 95.00 92 ASN A N 1
ATOM 728 C CA . ASN A 1 92 ? 59.732 4.336 -83.906 1.00 95.00 92 ASN A CA 1
ATOM 729 C C . ASN A 1 92 ? 58.357 3.684 -84.051 1.00 95.00 92 ASN A C 1
ATOM 731 O O . ASN A 1 92 ? 57.520 3.815 -83.163 1.00 95.00 92 ASN A O 1
ATOM 735 N N . LYS A 1 93 ? 58.120 2.945 -85.138 1.00 96.12 93 LYS A N 1
ATOM 736 C CA . LYS A 1 93 ? 56.877 2.197 -85.332 1.00 96.12 93 LYS A CA 1
ATOM 737 C C . LYS A 1 93 ? 56.727 1.069 -84.308 1.00 96.12 93 LYS A C 1
ATOM 739 O O . LYS A 1 93 ? 55.627 0.878 -83.793 1.00 96.12 93 LYS A O 1
ATOM 744 N N . ALA A 1 94 ? 57.809 0.358 -83.989 1.00 95.19 94 ALA A N 1
ATOM 745 C CA . ALA A 1 94 ? 57.818 -0.665 -82.944 1.00 95.19 94 ALA A CA 1
ATOM 746 C C . ALA A 1 94 ? 57.566 -0.053 -81.555 1.00 95.19 94 ALA A C 1
ATOM 748 O O . ALA A 1 94 ? 56.646 -0.480 -80.863 1.00 95.19 94 ALA A O 1
ATOM 749 N N . LEU A 1 95 ? 58.283 1.016 -81.199 1.00 94.75 95 LEU A N 1
ATOM 750 C CA . LEU A 1 95 ? 58.101 1.733 -79.934 1.00 94.75 95 LEU A CA 1
ATOM 751 C C . LEU A 1 95 ? 56.696 2.334 -79.804 1.00 94.75 95 LEU A C 1
ATOM 753 O O . LEU A 1 95 ? 56.093 2.272 -78.738 1.00 94.75 95 LEU A O 1
ATOM 757 N N . ALA A 1 96 ? 56.131 2.876 -80.886 1.00 92.62 96 ALA A N 1
ATOM 758 C CA . ALA A 1 96 ? 54.757 3.371 -80.894 1.00 92.62 96 ALA A CA 1
ATOM 759 C C . ALA A 1 96 ? 53.740 2.237 -80.682 1.00 92.62 96 ALA A C 1
ATOM 761 O O . ALA A 1 96 ? 52.753 2.422 -79.969 1.00 92.62 96 ALA A O 1
ATOM 762 N N . ALA A 1 97 ? 53.974 1.059 -81.267 1.00 91.94 97 ALA A N 1
ATOM 763 C CA . ALA A 1 97 ? 53.131 -0.112 -81.047 1.00 91.94 97 ALA A CA 1
ATOM 764 C C . ALA A 1 97 ? 53.218 -0.609 -79.594 1.00 91.94 97 ALA A C 1
ATOM 766 O O . ALA A 1 97 ? 52.181 -0.868 -78.984 1.00 91.94 97 ALA A O 1
ATOM 767 N N . GLU A 1 98 ? 54.417 -0.676 -79.016 1.00 91.50 98 GLU A N 1
ATOM 768 C CA . GLU A 1 98 ? 54.628 -1.037 -77.608 1.00 91.50 98 GLU A CA 1
ATOM 769 C C . GLU A 1 98 ? 53.983 -0.024 -76.654 1.00 91.50 98 GLU A C 1
ATOM 771 O O . GLU A 1 98 ? 53.267 -0.414 -75.730 1.00 91.50 98 GLU A O 1
ATOM 776 N N . LEU A 1 99 ? 54.145 1.277 -76.912 1.00 87.50 99 LEU A N 1
ATOM 777 C CA . LEU A 1 99 ? 53.510 2.343 -76.137 1.00 87.50 99 LEU A CA 1
ATOM 778 C C . LEU A 1 99 ? 51.981 2.231 -76.182 1.00 87.50 99 LEU A C 1
ATOM 780 O O . LEU A 1 99 ? 51.322 2.356 -75.151 1.00 87.50 99 LEU A O 1
ATOM 784 N N . ASN A 1 100 ? 51.408 1.970 -77.359 1.00 86.06 100 ASN A N 1
ATOM 785 C CA . ASN A 1 100 ? 49.967 1.781 -77.511 1.00 86.06 100 ASN A CA 1
ATOM 786 C C . ASN A 1 100 ? 49.479 0.514 -76.795 1.00 86.06 100 ASN A C 1
ATOM 788 O O . ASN A 1 100 ? 48.424 0.545 -76.167 1.00 86.06 100 ASN A O 1
ATOM 792 N N . GLN A 1 101 ? 50.248 -0.578 -76.821 1.00 86.56 101 GLN A N 1
ATOM 793 C CA . GLN A 1 101 ? 49.921 -1.792 -76.069 1.00 86.56 101 GLN A CA 1
ATOM 794 C C . GLN A 1 101 ? 49.991 -1.579 -74.553 1.00 86.56 101 GLN A C 1
ATOM 796 O O . GLN A 1 101 ? 49.139 -2.091 -73.832 1.00 86.56 101 GLN A O 1
ATOM 801 N N . LEU A 1 102 ? 50.978 -0.834 -74.052 1.00 82.12 102 LEU A N 1
ATOM 802 C CA . LEU A 1 102 ? 51.100 -0.523 -72.626 1.00 82.12 102 LEU A CA 1
ATOM 803 C C . LEU A 1 102 ? 50.013 0.448 -72.156 1.00 82.12 102 LEU A C 1
ATOM 805 O O . LEU A 1 102 ? 49.448 0.241 -71.088 1.00 82.12 102 LEU A O 1
ATOM 809 N N . ARG A 1 103 ? 49.655 1.446 -72.973 1.00 77.81 103 ARG A N 1
ATOM 810 C CA . ARG A 1 103 ? 48.509 2.332 -72.711 1.00 77.81 103 ARG A CA 1
ATOM 811 C C . ARG A 1 103 ? 47.178 1.580 -72.734 1.00 77.81 103 ARG A C 1
ATOM 813 O O . ARG A 1 103 ? 46.320 1.861 -71.917 1.00 77.81 103 ARG A O 1
ATOM 820 N N . ALA A 1 104 ? 47.010 0.591 -73.612 1.00 74.31 104 ALA A N 1
ATOM 821 C CA . ALA A 1 104 ? 45.816 -0.259 -73.612 1.00 74.31 104 ALA A CA 1
ATOM 822 C C . ALA A 1 104 ? 45.752 -1.209 -72.398 1.00 74.31 104 ALA A C 1
ATOM 824 O O . ALA A 1 104 ? 44.670 -1.632 -72.002 1.00 74.31 104 ALA A O 1
ATOM 825 N N . LYS A 1 105 ? 46.899 -1.537 -71.787 1.00 70.75 105 LYS A N 1
ATOM 826 C CA . LYS A 1 105 ? 47.011 -2.307 -70.535 1.00 70.75 105 LYS A CA 1
ATOM 827 C C . LYS A 1 105 ? 46.930 -1.406 -69.294 1.00 70.75 105 LYS A C 1
ATOM 829 O O . LYS A 1 105 ? 47.646 -1.641 -68.321 1.00 70.75 105 LYS A O 1
ATOM 834 N N . GLU A 1 106 ? 46.076 -0.384 -69.332 1.00 63.94 106 GLU A N 1
ATOM 835 C CA . GLU A 1 106 ? 45.758 0.474 -68.186 1.00 63.94 106 GLU A CA 1
ATOM 836 C C . GLU A 1 106 ? 45.516 -0.341 -66.890 1.00 63.94 106 GLU A C 1
ATOM 838 O O . GLU A 1 106 ? 45.143 -1.519 -66.944 1.00 63.94 106 GLU A O 1
ATOM 843 N N . PRO A 1 107 ? 45.716 0.254 -65.695 1.00 63.81 107 PRO A N 1
ATOM 844 C CA . PRO A 1 107 ? 45.710 -0.444 -64.403 1.00 63.81 107 PRO A CA 1
ATOM 845 C C . PRO A 1 107 ? 44.305 -0.877 -63.929 1.00 63.81 107 PRO A C 1
ATOM 847 O O . PRO A 1 107 ? 44.036 -0.949 -62.730 1.00 63.81 107 PRO A O 1
ATOM 850 N N . THR A 1 108 ? 43.396 -1.190 -64.853 1.00 65.31 108 THR A N 1
ATOM 851 C CA . THR A 1 108 ? 41.996 -1.561 -64.610 1.00 65.31 108 THR A CA 1
ATOM 852 C C . THR A 1 108 ? 41.886 -2.759 -63.671 1.00 65.31 108 THR A C 1
ATOM 854 O O . THR A 1 108 ? 41.103 -2.724 -62.736 1.00 65.31 108 THR A O 1
ATOM 857 N N . LYS A 1 109 ? 42.767 -3.762 -63.802 1.00 76.38 109 LYS A N 1
ATOM 858 C CA . LYS A 1 109 ? 42.749 -4.957 -62.937 1.00 76.38 109 LYS A CA 1
ATOM 859 C C . LYS A 1 109 ? 42.953 -4.636 -61.455 1.00 76.38 109 LYS A C 1
ATOM 861 O O . LYS A 1 109 ? 42.313 -5.241 -60.604 1.00 76.38 109 LYS A O 1
ATOM 866 N N . LEU A 1 110 ? 43.849 -3.700 -61.139 1.00 84.12 110 LEU A N 1
ATOM 867 C CA . LEU A 1 110 ? 44.104 -3.302 -59.755 1.00 84.12 110 LEU A CA 1
ATOM 868 C C . LEU A 1 110 ? 42.958 -2.430 -59.224 1.00 84.12 110 LEU A C 1
ATOM 870 O O . LEU A 1 110 ? 42.528 -2.604 -58.086 1.00 84.12 110 LEU A O 1
ATOM 874 N N . ALA A 1 111 ? 42.426 -1.538 -60.065 1.00 86.12 111 ALA A N 1
ATOM 875 C CA . ALA A 1 111 ? 41.236 -0.761 -59.740 1.00 86.12 111 ALA A CA 1
ATOM 876 C C . ALA A 1 111 ? 40.018 -1.664 -59.466 1.00 86.12 111 ALA A C 1
ATOM 878 O O . ALA A 1 111 ? 39.291 -1.413 -58.510 1.00 86.12 111 ALA A O 1
ATOM 879 N N . ASP A 1 112 ? 39.831 -2.737 -60.236 1.00 88.31 112 ASP A N 1
ATOM 880 C CA . ASP A 1 112 ? 38.733 -3.693 -60.071 1.00 88.31 112 ASP A CA 1
ATOM 881 C C . ASP A 1 112 ? 38.838 -4.470 -58.753 1.00 88.31 112 ASP A C 1
ATOM 883 O O . ASP A 1 112 ? 37.832 -4.623 -58.056 1.00 88.31 112 ASP A O 1
ATOM 887 N N . VAL A 1 113 ? 40.048 -4.897 -58.368 1.00 90.75 113 VAL A N 1
ATOM 888 C CA . VAL A 1 113 ? 40.301 -5.551 -57.070 1.00 90.75 113 VAL A CA 1
ATOM 889 C C . VAL A 1 113 ? 39.994 -4.592 -55.921 1.00 90.75 113 VAL A C 1
ATOM 891 O O . VAL A 1 113 ? 39.208 -4.933 -55.043 1.00 90.75 113 VAL A O 1
ATOM 894 N N . TYR A 1 114 ? 40.515 -3.360 -55.953 1.00 92.25 114 TYR A N 1
ATOM 895 C CA . TYR A 1 114 ? 40.198 -2.374 -54.914 1.00 92.25 114 TYR A CA 1
ATOM 896 C C . TYR A 1 114 ? 38.708 -2.028 -54.865 1.00 92.25 114 TYR A C 1
ATOM 898 O O . TYR A 1 114 ? 38.158 -1.830 -53.785 1.00 92.25 114 TYR A O 1
ATOM 906 N N . GLN A 1 115 ? 38.028 -1.972 -56.011 1.00 93.81 115 GLN A N 1
ATOM 907 C CA . GLN A 1 115 ? 36.583 -1.773 -56.043 1.00 93.81 115 GLN A CA 1
ATOM 908 C C . GLN A 1 115 ? 35.821 -2.965 -55.456 1.00 93.81 115 GLN A C 1
ATOM 910 O O . GLN A 1 115 ? 34.808 -2.749 -54.794 1.00 93.81 115 GLN A O 1
ATOM 915 N N . ALA A 1 116 ? 36.260 -4.203 -55.695 1.00 94.44 116 ALA A N 1
ATOM 916 C CA . ALA A 1 116 ? 35.656 -5.395 -55.102 1.00 94.44 116 ALA A CA 1
ATOM 917 C C . ALA A 1 116 ? 35.802 -5.389 -53.573 1.00 94.44 116 ALA A C 1
ATOM 919 O O . ALA A 1 116 ? 34.793 -5.494 -52.878 1.00 94.44 116 ALA A O 1
ATOM 920 N N . GLU A 1 117 ? 37.007 -5.126 -53.065 1.00 96.31 117 GLU A N 1
ATOM 921 C CA . GLU A 1 117 ? 37.275 -4.971 -51.628 1.00 96.31 117 GLU A CA 1
ATOM 922 C C . GLU A 1 117 ? 36.428 -3.848 -51.013 1.00 96.31 117 GLU A C 1
ATOM 924 O O . GLU A 1 117 ? 35.806 -4.014 -49.966 1.00 96.31 117 GLU A O 1
ATOM 929 N N . LEU A 1 118 ? 36.315 -2.700 -51.692 1.00 97.56 118 LEU A N 1
ATOM 930 C CA . LEU A 1 118 ? 35.485 -1.588 -51.227 1.00 97.56 118 LEU A CA 1
ATOM 931 C C . LEU A 1 118 ? 33.996 -1.968 -51.158 1.00 97.56 118 LEU A C 1
ATOM 933 O O . LEU A 1 118 ? 33.295 -1.530 -50.246 1.00 97.56 118 LEU A O 1
ATOM 937 N N . ARG A 1 119 ? 33.495 -2.758 -52.119 1.00 97.38 119 ARG A N 1
ATOM 938 C CA . ARG A 1 119 ? 32.112 -3.267 -52.103 1.00 97.38 119 ARG A CA 1
ATOM 939 C C . ARG A 1 119 ? 31.901 -4.229 -50.938 1.00 97.38 119 ARG A C 1
ATOM 941 O O . ARG A 1 119 ? 30.893 -4.108 -50.249 1.00 97.38 119 ARG A O 1
ATOM 948 N N . GLU A 1 120 ? 32.843 -5.133 -50.691 1.00 97.88 120 GLU A N 1
ATOM 949 C CA . GLU A 1 120 ? 32.760 -6.074 -49.575 1.00 97.88 120 GLU A CA 1
ATOM 950 C C . GLU A 1 120 ? 32.820 -5.361 -48.218 1.00 97.88 120 GLU A C 1
ATOM 952 O O . GLU A 1 120 ? 31.995 -5.622 -47.344 1.00 97.88 120 GLU A O 1
ATOM 957 N N . LEU A 1 121 ? 33.733 -4.401 -48.052 1.00 98.12 121 LEU A N 1
ATOM 958 C CA . LEU A 1 121 ? 33.824 -3.590 -46.837 1.00 98.12 121 LEU A CA 1
ATOM 959 C C . LEU A 1 121 ? 32.544 -2.785 -46.586 1.00 98.12 121 LEU A C 1
ATOM 961 O O . LEU A 1 121 ? 32.098 -2.702 -45.444 1.00 98.12 121 LEU A O 1
ATOM 965 N N . ARG A 1 122 ? 31.923 -2.231 -47.637 1.00 98.25 122 ARG A N 1
ATOM 966 C CA . ARG A 1 122 ? 30.617 -1.559 -47.532 1.00 98.25 122 ARG A CA 1
ATOM 967 C C . ARG A 1 122 ? 29.519 -2.527 -47.106 1.00 98.25 122 ARG A C 1
ATOM 969 O O . ARG A 1 122 ? 28.793 -2.220 -46.172 1.00 98.25 122 ARG A O 1
ATOM 976 N N . LEU A 1 123 ? 29.454 -3.713 -47.713 1.00 98.31 123 LEU A N 1
ATOM 977 C CA . LEU A 1 123 ? 28.476 -4.733 -47.332 1.00 98.31 123 LEU A CA 1
ATOM 978 C C . LEU A 1 123 ? 28.636 -5.144 -45.861 1.00 98.31 123 LEU A C 1
ATOM 980 O O . LEU A 1 123 ? 27.649 -5.231 -45.136 1.00 98.31 123 LEU A O 1
ATOM 984 N N . ARG A 1 124 ? 29.875 -5.357 -45.400 1.00 98.38 124 ARG A N 1
ATOM 985 C CA . ARG A 1 124 ? 30.164 -5.667 -43.992 1.00 98.38 124 ARG A CA 1
ATOM 986 C C . ARG A 1 124 ? 29.776 -4.511 -43.067 1.00 98.38 124 ARG A C 1
ATOM 988 O O . ARG A 1 124 ? 29.218 -4.758 -42.002 1.00 98.38 124 ARG A O 1
ATOM 995 N N . LEU A 1 125 ? 30.035 -3.263 -43.461 1.00 98.50 125 LEU A N 1
ATOM 996 C CA . LEU A 1 125 ? 29.628 -2.081 -42.698 1.00 98.50 125 LEU A CA 1
ATOM 997 C C . LEU A 1 125 ? 28.103 -1.989 -42.573 1.00 98.50 125 LEU A C 1
ATOM 999 O O . LEU A 1 125 ? 27.598 -1.748 -41.478 1.00 98.50 125 LEU A O 1
ATOM 1003 N N . ASP A 1 126 ? 27.375 -2.215 -43.664 1.00 98.31 126 ASP A N 1
ATOM 1004 C CA . ASP A 1 126 ? 25.912 -2.202 -43.674 1.00 98.31 126 ASP A CA 1
ATOM 1005 C C . ASP A 1 126 ? 25.351 -3.321 -42.783 1.00 98.31 126 ASP A C 1
ATOM 1007 O O . ASP A 1 126 ? 24.456 -3.082 -41.973 1.00 98.31 126 ASP A O 1
ATOM 1011 N N . GLN A 1 127 ? 25.929 -4.526 -42.855 1.00 98.44 127 GLN A N 1
ATOM 1012 C CA . GLN A 1 127 ? 25.575 -5.652 -41.983 1.00 98.44 127 GLN A CA 1
ATOM 1013 C C . GLN A 1 127 ? 25.830 -5.341 -40.505 1.00 98.44 127 GLN A C 1
ATOM 1015 O O . GLN A 1 127 ? 24.961 -5.580 -39.668 1.00 98.44 127 GLN A O 1
ATOM 1020 N N . LEU A 1 128 ? 26.998 -4.787 -40.167 1.00 98.44 128 LEU A N 1
ATOM 1021 C CA . LEU A 1 128 ? 27.323 -4.402 -38.792 1.00 98.44 128 LEU A CA 1
ATOM 1022 C C . LEU A 1 128 ? 26.400 -3.295 -38.284 1.00 98.44 128 LEU A C 1
ATOM 1024 O O . LEU A 1 128 ? 25.985 -3.335 -37.131 1.00 98.44 128 LEU A O 1
ATOM 1028 N N . THR A 1 129 ? 26.036 -2.347 -39.144 1.00 98.50 129 THR A N 1
ATOM 1029 C CA . THR A 1 129 ? 25.127 -1.249 -38.803 1.00 98.50 129 THR A CA 1
ATOM 1030 C C . THR A 1 129 ? 23.708 -1.767 -38.559 1.00 98.50 129 THR A C 1
ATOM 1032 O O . THR A 1 129 ? 23.080 -1.394 -37.570 1.00 98.50 129 THR A O 1
ATOM 1035 N N . ALA A 1 130 ? 23.213 -2.676 -39.406 1.00 98.50 130 ALA A N 1
ATOM 1036 C CA . ALA A 1 130 ? 21.925 -3.341 -39.212 1.00 98.50 130 ALA A CA 1
ATOM 1037 C C . ALA A 1 130 ? 21.906 -4.183 -37.924 1.00 98.50 130 ALA A C 1
ATOM 1039 O O . ALA A 1 130 ? 20.944 -4.120 -37.158 1.00 98.50 130 ALA A O 1
ATOM 1040 N N . ASN A 1 131 ? 22.984 -4.925 -37.650 1.00 98.50 131 ASN A N 1
ATOM 1041 C CA . ASN A 1 131 ? 23.122 -5.704 -36.420 1.00 98.50 131 ASN A CA 1
ATOM 1042 C C . ASN A 1 131 ? 23.198 -4.804 -35.178 1.00 98.50 131 ASN A C 1
ATOM 1044 O O . ASN A 1 131 ? 22.549 -5.109 -34.183 1.00 98.50 131 ASN A O 1
ATOM 1048 N N . SER A 1 132 ? 23.927 -3.684 -35.238 1.00 98.56 132 SER A N 1
ATOM 1049 C CA . SER A 1 132 ? 23.982 -2.696 -34.150 1.00 98.56 132 SER A CA 1
ATOM 1050 C C . SER A 1 132 ? 22.598 -2.127 -33.860 1.00 98.56 132 SER A C 1
ATOM 1052 O O . SER A 1 132 ? 22.159 -2.159 -32.717 1.00 98.56 132 SER A O 1
ATOM 1054 N N . ALA A 1 133 ? 21.868 -1.694 -34.893 1.00 98.50 133 ALA A N 1
ATOM 1055 C CA . ALA A 1 133 ? 20.514 -1.170 -34.736 1.00 98.50 133 ALA A CA 1
ATOM 1056 C C . ALA A 1 133 ? 19.558 -2.215 -34.136 1.00 98.50 133 ALA A C 1
ATOM 1058 O O . ALA A 1 133 ? 18.746 -1.895 -33.272 1.00 98.50 133 ALA A O 1
ATOM 1059 N N . ARG A 1 134 ? 19.675 -3.483 -34.552 1.00 98.62 134 ARG A N 1
ATOM 1060 C CA . ARG A 1 134 ? 18.894 -4.581 -33.972 1.00 98.62 134 ARG A CA 1
ATOM 1061 C C . ARG A 1 134 ? 19.218 -4.790 -32.489 1.00 98.62 134 ARG A C 1
ATOM 1063 O O . ARG A 1 134 ? 18.296 -4.884 -31.686 1.00 98.62 134 ARG A O 1
ATOM 1070 N N . LEU A 1 135 ? 20.500 -4.848 -32.130 1.00 98.44 135 LEU A N 1
ATOM 1071 C CA . LEU A 1 135 ? 20.935 -5.025 -30.742 1.00 98.44 135 LEU A CA 1
ATOM 1072 C C . LEU A 1 135 ? 20.551 -3.831 -29.859 1.00 98.44 135 LEU A C 1
ATOM 1074 O O . LEU A 1 135 ? 20.222 -4.020 -28.692 1.00 98.44 135 LEU A O 1
ATOM 1078 N N . GLU A 1 136 ? 20.554 -2.612 -30.398 1.00 98.62 136 GLU A N 1
ATOM 1079 C CA . GLU A 1 136 ? 20.072 -1.420 -29.695 1.00 98.62 136 GLU A CA 1
ATOM 1080 C C . GLU A 1 136 ? 18.581 -1.522 -29.363 1.00 98.62 136 GLU A C 1
ATOM 1082 O O . GLU A 1 136 ? 18.197 -1.252 -28.227 1.00 98.62 136 GLU A O 1
ATOM 1087 N N . VAL A 1 137 ? 17.756 -1.987 -30.306 1.00 98.62 137 VAL A N 1
ATOM 1088 C CA . VAL A 1 137 ? 16.325 -2.223 -30.058 1.00 98.62 137 VAL A CA 1
ATOM 1089 C C . VAL A 1 137 ? 16.119 -3.339 -29.032 1.00 98.62 137 VAL A C 1
ATOM 1091 O O . VAL A 1 137 ? 15.315 -3.185 -28.118 1.00 98.62 137 VAL A O 1
ATOM 1094 N N . GLU A 1 138 ? 16.852 -4.451 -29.139 1.00 98.50 138 GLU A N 1
ATOM 1095 C CA . GLU A 1 138 ? 16.780 -5.542 -28.156 1.00 98.50 138 GLU A CA 1
ATOM 1096 C C . GLU A 1 138 ? 17.192 -5.060 -26.753 1.00 98.50 138 GLU A C 1
ATOM 1098 O O . GLU A 1 138 ? 16.510 -5.366 -25.775 1.00 98.50 138 GLU A O 1
ATOM 1103 N N . ARG A 1 139 ? 18.244 -4.237 -26.645 1.00 98.56 139 ARG A N 1
ATOM 1104 C CA . ARG A 1 139 ? 18.645 -3.587 -25.389 1.00 98.56 139 ARG A CA 1
ATOM 1105 C C . ARG A 1 139 ? 17.532 -2.697 -24.840 1.00 98.56 139 ARG A C 1
ATOM 1107 O O . ARG A 1 139 ? 17.259 -2.767 -23.646 1.00 98.56 139 ARG A O 1
ATOM 1114 N N . ASP A 1 140 ? 16.921 -1.857 -25.671 1.00 98.69 140 ASP A N 1
ATOM 1115 C CA . ASP A 1 140 ? 15.883 -0.919 -25.229 1.00 98.69 140 ASP A CA 1
ATOM 1116 C C . ASP A 1 140 ? 14.622 -1.646 -24.761 1.00 98.69 140 ASP A C 1
ATOM 1118 O O . ASP A 1 140 ? 14.073 -1.301 -23.714 1.00 98.69 140 ASP A O 1
ATOM 1122 N N . ASN A 1 141 ? 14.233 -2.714 -25.459 1.00 98.56 141 ASN A N 1
ATOM 1123 C CA . ASN A 1 141 ? 13.139 -3.588 -25.039 1.00 98.56 141 ASN A CA 1
ATOM 1124 C C . ASN A 1 141 ? 13.441 -4.238 -23.680 1.00 98.56 141 ASN A C 1
ATOM 1126 O O . ASN A 1 141 ? 12.635 -4.142 -22.759 1.00 98.56 141 ASN A O 1
ATOM 1130 N N . LEU A 1 142 ? 14.633 -4.824 -23.510 1.00 98.44 142 LEU A N 1
ATOM 1131 C CA . LEU A 1 142 ? 15.036 -5.426 -22.234 1.00 98.44 142 LEU A CA 1
ATOM 1132 C C . LEU A 1 142 ? 15.134 -4.390 -21.106 1.00 98.44 142 LEU A C 1
ATOM 1134 O O . LEU A 1 142 ? 14.792 -4.685 -19.963 1.00 98.44 142 LEU A O 1
ATOM 1138 N N . ALA A 1 143 ? 15.587 -3.171 -21.401 1.00 98.56 143 ALA A N 1
ATOM 1139 C CA . ALA A 1 143 ? 15.631 -2.085 -20.429 1.00 98.56 143 ALA A CA 1
ATOM 1140 C C . ALA A 1 143 ? 14.221 -1.668 -19.986 1.00 98.56 143 ALA A C 1
ATOM 1142 O O . ALA A 1 143 ? 14.000 -1.438 -18.793 1.00 98.56 143 ALA A O 1
ATOM 1143 N N . GLN A 1 144 ? 13.264 -1.617 -20.917 1.00 98.62 144 GLN A N 1
ATOM 1144 C CA . GLN A 1 144 ? 11.859 -1.370 -20.610 1.00 98.62 144 GLN A CA 1
ATOM 1145 C C . GLN A 1 144 ? 11.271 -2.502 -19.759 1.00 98.62 144 GLN A C 1
ATOM 1147 O O . GLN A 1 144 ? 10.687 -2.222 -18.712 1.00 98.62 144 GLN A O 1
ATOM 1152 N N . ASP A 1 145 ? 11.490 -3.762 -20.138 1.00 98.56 145 ASP A N 1
ATOM 1153 C CA . ASP A 1 145 ? 11.026 -4.929 -19.382 1.00 98.56 145 ASP A CA 1
ATOM 1154 C C . ASP A 1 145 ? 11.587 -4.928 -17.955 1.00 98.56 145 ASP A C 1
ATOM 1156 O O . ASP A 1 145 ? 10.834 -5.077 -16.990 1.00 98.56 145 ASP A O 1
ATOM 1160 N N . LEU A 1 146 ? 12.885 -4.654 -17.789 1.00 98.62 146 LEU A N 1
ATOM 1161 C CA . LEU A 1 146 ? 13.509 -4.487 -16.475 1.00 98.62 146 LEU A CA 1
ATOM 1162 C C . LEU A 1 146 ? 12.878 -3.347 -15.670 1.00 98.62 146 LEU A C 1
ATOM 1164 O O . LEU A 1 146 ? 12.684 -3.494 -14.464 1.00 98.62 146 LEU A O 1
ATOM 1168 N N . GLY A 1 147 ? 12.549 -2.225 -16.312 1.00 98.62 147 GLY A N 1
ATOM 1169 C CA . GLY A 1 147 ? 11.815 -1.128 -15.683 1.00 98.62 147 GLY A CA 1
ATOM 1170 C C . GLY A 1 147 ? 10.447 -1.577 -15.165 1.00 98.62 147 GLY A C 1
ATOM 1171 O O . GLY A 1 147 ? 10.125 -1.344 -14.001 1.00 98.62 147 GLY A O 1
ATOM 1172 N N . THR A 1 148 ? 9.676 -2.297 -15.985 1.00 98.62 148 THR A N 1
ATOM 1173 C CA . THR A 1 148 ? 8.357 -2.812 -15.578 1.00 98.62 148 THR A CA 1
ATOM 1174 C C . THR A 1 148 ? 8.447 -3.845 -14.455 1.00 98.62 148 THR A C 1
ATOM 1176 O O . THR A 1 148 ? 7.630 -3.818 -13.538 1.00 98.62 148 THR A O 1
ATOM 1179 N N . LEU A 1 149 ? 9.446 -4.733 -14.482 1.00 98.38 149 LEU A N 1
ATOM 1180 C CA . LEU A 1 149 ? 9.660 -5.731 -13.433 1.00 98.38 149 LEU A CA 1
ATOM 1181 C C . LEU A 1 149 ? 10.091 -5.086 -12.115 1.00 98.38 149 LEU A C 1
ATOM 1183 O O . LEU A 1 149 ? 9.638 -5.517 -11.060 1.00 98.38 149 LEU A O 1
ATOM 1187 N N . ARG A 1 150 ? 10.923 -4.039 -12.163 1.00 98.62 150 ARG A N 1
ATOM 1188 C CA . ARG A 1 150 ? 11.288 -3.259 -10.973 1.00 98.62 150 ARG A CA 1
ATOM 1189 C C . ARG A 1 150 ? 10.080 -2.565 -10.358 1.00 98.62 150 ARG A C 1
ATOM 1191 O O . ARG A 1 150 ? 9.926 -2.642 -9.147 1.00 98.62 150 ARG A O 1
ATOM 1198 N N . GLN A 1 151 ? 9.223 -1.953 -11.179 1.00 98.62 151 GLN A N 1
ATOM 1199 C CA . GLN A 1 151 ? 7.993 -1.329 -10.688 1.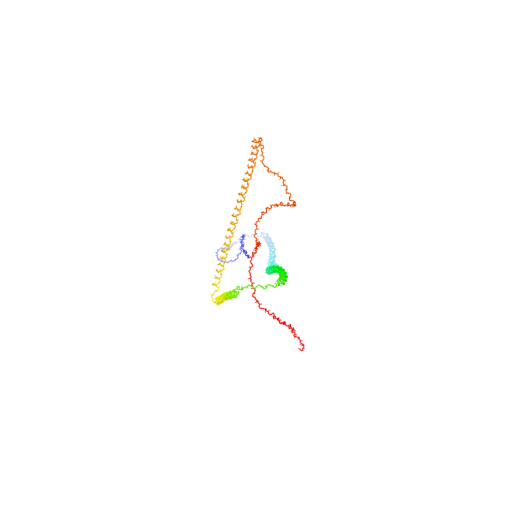00 98.62 151 GLN A CA 1
ATOM 1200 C C . GLN A 1 151 ? 7.083 -2.364 -10.020 1.00 98.62 151 GLN A C 1
ATOM 1202 O O . GLN A 1 151 ? 6.697 -2.179 -8.875 1.00 98.62 151 GLN A O 1
ATOM 1207 N N . LYS A 1 152 ? 6.830 -3.500 -10.684 1.00 98.69 152 LYS A N 1
ATOM 1208 C CA . LYS A 1 152 ? 6.023 -4.588 -10.109 1.00 98.69 152 LYS A CA 1
ATOM 1209 C C . LYS A 1 152 ? 6.603 -5.110 -8.799 1.00 98.69 152 LYS A C 1
ATOM 1211 O O . LYS A 1 152 ? 5.859 -5.344 -7.859 1.00 98.69 152 LYS A O 1
ATOM 1216 N N . LEU A 1 153 ? 7.923 -5.284 -8.726 1.00 98.44 153 LEU A N 1
ATOM 1217 C CA . LEU A 1 153 ? 8.582 -5.697 -7.491 1.00 98.44 153 LEU A CA 1
ATOM 1218 C C . LEU A 1 153 ? 8.357 -4.670 -6.377 1.00 98.44 153 LEU A C 1
ATOM 1220 O O . LEU A 1 153 ? 8.072 -5.062 -5.253 1.00 98.44 153 LEU A O 1
ATOM 1224 N N . GLN A 1 154 ? 8.473 -3.378 -6.683 1.00 98.62 154 GLN A N 1
ATOM 1225 C CA . GLN A 1 154 ? 8.233 -2.312 -5.716 1.00 98.62 154 GLN A CA 1
ATOM 1226 C C . GLN A 1 154 ? 6.776 -2.311 -5.226 1.00 98.62 154 GLN A C 1
ATOM 1228 O O . GLN A 1 154 ? 6.537 -2.248 -4.020 1.00 98.62 154 GLN A O 1
ATOM 1233 N N . ASP A 1 155 ? 5.815 -2.457 -6.137 1.00 98.44 155 ASP A N 1
ATOM 1234 C CA . ASP A 1 155 ? 4.391 -2.534 -5.805 1.00 98.44 155 ASP A CA 1
ATOM 1235 C C . ASP A 1 155 ? 4.098 -3.746 -4.899 1.00 98.44 155 ASP A C 1
ATOM 1237 O O . ASP A 1 155 ? 3.471 -3.599 -3.852 1.00 98.44 155 ASP A O 1
ATOM 1241 N N . GLU A 1 156 ? 4.639 -4.926 -5.227 1.00 98.38 156 GLU A N 1
ATOM 1242 C CA . GLU A 1 156 ? 4.523 -6.135 -4.397 1.00 98.38 156 GLU A CA 1
ATOM 1243 C C . GLU A 1 156 ? 5.197 -5.972 -3.028 1.00 98.38 156 GLU A C 1
ATOM 1245 O O . GLU A 1 156 ? 4.677 -6.437 -2.013 1.00 98.38 156 GLU A O 1
ATOM 1250 N N . THR A 1 157 ? 6.343 -5.284 -2.952 1.00 98.44 157 THR A N 1
ATOM 1251 C CA . THR A 1 157 ? 6.976 -5.005 -1.655 1.00 98.44 157 THR A CA 1
ATOM 1252 C C . THR A 1 157 ? 6.129 -4.083 -0.787 1.00 98.44 157 THR A C 1
ATOM 1254 O O . THR A 1 157 ? 6.058 -4.315 0.419 1.00 98.44 157 THR A O 1
ATOM 1257 N N . ASN A 1 158 ? 5.460 -3.092 -1.381 1.00 98.50 158 ASN A N 1
ATOM 1258 C CA . ASN A 1 158 ? 4.559 -2.195 -0.662 1.00 98.50 158 ASN A CA 1
ATOM 1259 C C . ASN A 1 158 ? 3.321 -2.952 -0.171 1.00 98.50 158 ASN A C 1
ATOM 1261 O O . ASN A 1 158 ? 3.019 -2.901 1.017 1.00 98.50 158 ASN A O 1
ATOM 1265 N N . LEU A 1 159 ? 2.681 -3.744 -1.040 1.00 98.56 159 LEU A N 1
ATOM 1266 C CA . LEU A 1 159 ? 1.538 -4.589 -0.676 1.00 98.56 159 LEU A CA 1
ATOM 1267 C C . LEU A 1 159 ? 1.884 -5.574 0.445 1.00 98.56 159 LEU A C 1
ATOM 1269 O O . LEU A 1 159 ? 1.100 -5.768 1.374 1.00 98.56 159 LEU A O 1
ATOM 1273 N N . ARG A 1 160 ? 3.079 -6.176 0.399 1.00 98.62 160 ARG A N 1
ATOM 1274 C CA . ARG A 1 160 ? 3.567 -7.048 1.472 1.00 98.62 160 ARG A CA 1
ATOM 1275 C C . ARG A 1 160 ? 3.714 -6.290 2.791 1.00 98.62 160 ARG A C 1
ATOM 1277 O O . ARG A 1 160 ? 3.273 -6.800 3.814 1.00 98.62 160 ARG A O 1
ATOM 1284 N N . LEU A 1 161 ? 4.319 -5.102 2.776 1.00 98.50 161 LEU A N 1
ATOM 1285 C CA . LEU A 1 161 ? 4.490 -4.280 3.980 1.00 98.50 161 LEU A CA 1
ATOM 1286 C C . LEU A 1 161 ? 3.141 -3.836 4.558 1.00 98.50 161 LEU A C 1
ATOM 1288 O O . LEU A 1 161 ? 2.946 -3.905 5.767 1.00 98.50 161 LEU A O 1
ATOM 1292 N N . GLU A 1 162 ? 2.192 -3.440 3.712 1.00 98.56 162 GLU A N 1
ATOM 1293 C CA . GLU A 1 162 ? 0.824 -3.118 4.129 1.00 98.56 162 GLU A CA 1
ATOM 1294 C C . GLU A 1 162 ? 0.139 -4.324 4.781 1.00 98.56 162 GLU A C 1
ATOM 1296 O O . GLU A 1 162 ? -0.441 -4.201 5.859 1.00 98.56 162 GLU A O 1
ATOM 1301 N N . ALA A 1 163 ? 0.254 -5.512 4.180 1.00 98.06 163 ALA A N 1
ATOM 1302 C CA . ALA A 1 163 ? -0.293 -6.740 4.750 1.00 98.06 163 ALA A CA 1
ATOM 1303 C C . ALA A 1 163 ? 0.377 -7.121 6.084 1.00 98.06 163 ALA A C 1
ATOM 1305 O O . ALA A 1 163 ? -0.313 -7.529 7.018 1.00 98.06 163 ALA A O 1
ATOM 1306 N N . GLU A 1 164 ? 1.700 -6.968 6.197 1.00 98.50 164 GLU A N 1
ATOM 1307 C CA . GLU A 1 164 ? 2.460 -7.197 7.434 1.00 98.50 164 GLU A CA 1
ATOM 1308 C C . GLU A 1 164 ? 2.035 -6.222 8.545 1.00 98.50 164 GLU A C 1
ATOM 1310 O O . GLU A 1 164 ? 1.810 -6.653 9.679 1.00 98.50 164 GLU A O 1
ATOM 1315 N N . ASN A 1 165 ? 1.841 -4.941 8.218 1.00 98.56 165 ASN A N 1
ATOM 1316 C CA . ASN A 1 165 ? 1.366 -3.921 9.155 1.00 98.56 165 ASN A CA 1
ATOM 1317 C C . ASN A 1 165 ? -0.070 -4.193 9.621 1.00 98.56 165 ASN A C 1
ATOM 1319 O O . ASN A 1 165 ? -0.338 -4.165 10.821 1.00 98.56 165 ASN A O 1
ATOM 1323 N N . ASN A 1 166 ? -0.981 -4.523 8.701 1.00 98.56 166 ASN A N 1
ATOM 1324 C CA . ASN A 1 166 ? -2.364 -4.872 9.042 1.00 98.56 166 ASN A CA 1
ATOM 1325 C C . ASN A 1 166 ? -2.419 -6.113 9.939 1.00 98.56 166 ASN A C 1
ATOM 1327 O O . ASN A 1 166 ? -3.167 -6.159 10.910 1.00 98.56 166 ASN A O 1
ATOM 1331 N N . LEU A 1 167 ? -1.590 -7.118 9.652 1.00 98.38 167 LEU A N 1
ATOM 1332 C CA . LEU A 1 167 ? -1.497 -8.320 10.471 1.00 98.38 167 LEU A CA 1
ATOM 1333 C C . LEU A 1 167 ? -0.940 -8.021 11.871 1.00 98.38 167 LEU A C 1
ATOM 1335 O O . LEU A 1 167 ? -1.402 -8.615 12.845 1.00 98.38 167 LEU A O 1
ATOM 1339 N N . ALA A 1 168 ? 0.029 -7.110 11.990 1.00 98.62 168 ALA A N 1
ATOM 1340 C CA . ALA A 1 168 ? 0.518 -6.645 13.285 1.00 98.62 168 ALA A CA 1
ATOM 1341 C C . ALA A 1 168 ? -0.576 -5.904 14.073 1.00 98.62 168 ALA A C 1
ATOM 1343 O O . ALA A 1 168 ? -0.757 -6.194 15.255 1.00 98.62 168 ALA A O 1
ATOM 1344 N N . ALA A 1 169 ? -1.350 -5.037 13.413 1.00 98.56 169 ALA A N 1
ATOM 1345 C CA . ALA A 1 169 ? -2.487 -4.349 14.022 1.00 98.56 169 ALA A CA 1
ATOM 1346 C C . ALA A 1 169 ? -3.556 -5.339 14.514 1.00 98.56 169 ALA A C 1
ATOM 1348 O O . ALA A 1 169 ? -3.939 -5.289 15.676 1.00 98.56 169 ALA A O 1
ATOM 1349 N N . TYR A 1 170 ? -3.953 -6.319 13.694 1.00 98.44 170 TYR A N 1
ATOM 1350 C CA . TYR A 1 170 ? -4.925 -7.338 14.112 1.00 98.44 170 TYR A CA 1
ATOM 1351 C C . TYR A 1 170 ? -4.441 -8.200 15.279 1.00 98.44 170 TYR A C 1
ATOM 1353 O O . TYR A 1 170 ? -5.249 -8.636 16.096 1.00 98.44 170 TYR A O 1
ATOM 1361 N N . ARG A 1 171 ? -3.132 -8.464 15.380 1.00 98.69 171 ARG A N 1
ATOM 1362 C CA . ARG A 1 171 ? -2.568 -9.143 16.556 1.00 98.69 171 ARG A CA 1
ATOM 1363 C C . ARG A 1 171 ? -2.703 -8.287 17.807 1.00 98.69 171 ARG A C 1
ATOM 1365 O O . ARG A 1 171 ? -3.141 -8.804 18.825 1.00 98.69 171 ARG A O 1
ATOM 1372 N N . GLN A 1 172 ? -2.381 -6.999 17.711 1.00 98.75 172 GLN A N 1
ATOM 1373 C CA . GLN A 1 172 ? -2.545 -6.072 18.825 1.00 98.75 172 GLN A CA 1
ATOM 1374 C C . GLN A 1 172 ? -4.016 -5.960 19.252 1.00 98.75 172 GLN A C 1
ATOM 1376 O O . GLN A 1 172 ? -4.309 -6.086 20.435 1.00 98.75 172 GLN A O 1
ATOM 1381 N N . GLU A 1 173 ? -4.947 -5.805 18.309 1.00 98.62 173 GLU A N 1
ATOM 1382 C CA . GLU A 1 173 ? -6.387 -5.769 18.600 1.00 98.62 173 GLU A CA 1
ATOM 1383 C C . GLU A 1 173 ? -6.874 -7.072 19.252 1.00 98.62 173 GLU A C 1
ATOM 1385 O O . GLU A 1 173 ? -7.691 -7.043 20.173 1.00 98.62 173 GLU A O 1
ATOM 1390 N N . ALA A 1 174 ? -6.364 -8.226 18.809 1.00 98.69 174 ALA A N 1
ATOM 1391 C CA . ALA A 1 174 ? -6.673 -9.507 19.434 1.00 98.69 174 ALA A CA 1
ATOM 1392 C C . ALA A 1 174 ? -6.141 -9.574 20.874 1.00 98.69 174 ALA A C 1
ATOM 1394 O O . ALA A 1 174 ? -6.877 -9.994 21.767 1.00 98.69 174 ALA A O 1
ATOM 1395 N N . ASP A 1 175 ? -4.908 -9.127 21.117 1.00 98.69 175 ASP A N 1
ATOM 1396 C CA . ASP A 1 175 ? -4.321 -9.073 22.457 1.00 98.69 175 ASP A CA 1
ATOM 1397 C C . ASP A 1 175 ? -5.125 -8.126 23.369 1.00 98.69 175 ASP A C 1
ATOM 1399 O O . ASP A 1 175 ? -5.524 -8.515 24.468 1.00 98.69 175 ASP A O 1
ATOM 1403 N N . GLU A 1 176 ? -5.470 -6.928 22.896 1.00 98.56 176 GLU A N 1
ATOM 1404 C CA . GLU A 1 176 ? -6.317 -5.964 23.612 1.00 98.56 176 GLU A CA 1
ATOM 1405 C C . GLU A 1 176 ? -7.703 -6.544 23.935 1.00 98.56 176 GLU A C 1
ATOM 1407 O O . GLU A 1 176 ? -8.170 -6.451 25.074 1.00 98.56 176 GLU A O 1
ATOM 1412 N N . ALA A 1 177 ? -8.339 -7.223 22.976 1.00 98.44 177 ALA A N 1
ATOM 1413 C CA . ALA A 1 177 ? -9.612 -7.903 23.198 1.00 98.44 177 ALA A CA 1
ATOM 1414 C C . ALA A 1 177 ? -9.489 -9.038 24.228 1.00 98.44 177 ALA A C 1
ATOM 1416 O O . ALA A 1 177 ? -10.397 -9.235 25.039 1.00 98.44 177 ALA A O 1
ATOM 1417 N N . THR A 1 178 ? -8.374 -9.780 24.240 1.00 98.69 178 THR A N 1
ATOM 1418 C CA . THR A 1 178 ? -8.144 -10.811 25.264 1.00 98.69 178 THR A CA 1
ATOM 1419 C C . THR A 1 178 ? -7.958 -10.213 26.653 1.00 98.69 178 THR A C 1
ATOM 1421 O O . THR A 1 178 ? -8.510 -10.762 27.605 1.00 98.69 178 THR A O 1
ATOM 1424 N N . LEU A 1 179 ? -7.261 -9.080 26.778 1.00 98.69 179 LEU A N 1
ATOM 1425 C CA . LEU A 1 179 ? -7.117 -8.364 28.047 1.00 98.69 179 LEU A CA 1
ATOM 1426 C C . LEU A 1 179 ? -8.469 -7.851 28.550 1.00 98.69 179 LEU A C 1
ATOM 1428 O O . LEU A 1 179 ? -8.832 -8.122 29.691 1.00 98.69 179 LEU A O 1
ATOM 1432 N N . ALA A 1 180 ? -9.262 -7.214 27.683 1.00 98.56 180 ALA A N 1
ATOM 1433 C CA . ALA A 1 180 ? -10.604 -6.755 28.034 1.00 98.56 180 ALA A CA 1
ATOM 1434 C C . ALA A 1 180 ? -11.514 -7.917 28.472 1.00 98.56 180 ALA A C 1
ATOM 1436 O O . ALA A 1 180 ? -12.269 -7.791 29.437 1.00 98.56 180 ALA A O 1
ATOM 1437 N N . ARG A 1 181 ? -11.417 -9.078 27.806 1.00 98.62 181 ARG A N 1
ATOM 1438 C CA . ARG A 1 181 ? -12.146 -10.288 28.211 1.00 98.62 181 ARG A CA 1
ATOM 1439 C C . ARG A 1 181 ? -11.734 -10.747 29.611 1.00 98.62 181 ARG A C 1
ATOM 1441 O O . ARG A 1 181 ? -12.610 -11.010 30.427 1.00 98.62 181 ARG A O 1
ATOM 1448 N N . LEU A 1 182 ? -10.431 -10.812 29.893 1.00 98.75 182 LEU A N 1
ATOM 1449 C CA . LEU A 1 182 ? -9.904 -11.202 31.206 1.00 98.75 182 LEU A CA 1
ATOM 1450 C C . LEU A 1 182 ? -10.328 -10.220 32.310 1.00 98.75 182 LEU A C 1
ATOM 1452 O O . LEU A 1 182 ? -10.636 -10.637 33.424 1.00 98.75 182 LEU A O 1
ATOM 1456 N N . ASP A 1 183 ? -10.373 -8.920 32.023 1.00 98.56 183 ASP A N 1
ATOM 1457 C CA . ASP A 1 183 ? -10.846 -7.903 32.969 1.00 98.56 183 ASP A CA 1
ATOM 1458 C C . ASP A 1 183 ? -12.324 -8.092 33.315 1.00 98.56 183 ASP A C 1
ATOM 1460 O O . ASP A 1 183 ? -12.702 -8.046 34.489 1.00 98.56 183 ASP A O 1
ATOM 1464 N N . LEU A 1 184 ? -13.153 -8.362 32.304 1.00 98.50 184 LEU A N 1
ATOM 1465 C CA . LEU A 1 184 ? -14.567 -8.665 32.498 1.00 98.50 184 LEU A CA 1
ATOM 1466 C C . LEU A 1 184 ? -14.771 -9.986 33.247 1.00 98.50 184 LEU A C 1
ATOM 1468 O O . LEU A 1 184 ? -15.599 -10.028 34.152 1.00 98.50 184 LEU A O 1
ATOM 1472 N N . GLU A 1 185 ? -14.001 -11.032 32.934 1.00 98.56 185 GLU A N 1
ATOM 1473 C CA . GLU A 1 185 ? -14.017 -12.310 33.664 1.00 98.56 185 GLU A CA 1
ATOM 1474 C C . GLU A 1 185 ? -13.707 -12.089 35.154 1.00 98.56 185 GLU A C 1
ATOM 1476 O O . GLU A 1 185 ? -14.487 -12.505 36.009 1.00 98.56 185 GLU A O 1
ATOM 1481 N N . ARG A 1 186 ? -12.661 -11.318 35.480 1.00 98.69 186 ARG A N 1
ATOM 1482 C CA . ARG A 1 186 ? -12.337 -10.959 36.874 1.00 98.69 186 ARG A CA 1
ATOM 1483 C C . ARG A 1 186 ? -13.441 -10.152 37.553 1.00 98.69 186 ARG A C 1
ATOM 1485 O O . ARG A 1 186 ? -13.703 -10.340 38.741 1.00 98.69 186 ARG A O 1
ATOM 1492 N N . LYS A 1 187 ? -14.094 -9.234 36.832 1.00 98.56 187 LYS A N 1
ATOM 1493 C CA . LYS A 1 187 ? -15.208 -8.456 37.391 1.00 98.56 187 LYS A CA 1
ATOM 1494 C C . LYS A 1 187 ? -16.425 -9.338 37.662 1.00 98.56 187 LYS A C 1
ATOM 1496 O O . LYS A 1 187 ? -17.071 -9.145 38.689 1.00 98.56 187 LYS A O 1
ATOM 1501 N N . ILE A 1 188 ? -16.713 -10.297 36.782 1.00 98.62 188 ILE A N 1
ATOM 1502 C CA . ILE A 1 188 ? -17.763 -11.299 36.991 1.00 98.62 188 ILE A CA 1
ATOM 1503 C C . ILE A 1 188 ? -17.449 -12.115 38.245 1.00 98.62 188 ILE A C 1
ATOM 1505 O O . ILE A 1 188 ? -18.282 -12.151 39.142 1.00 98.62 188 ILE A O 1
ATOM 1509 N N . GLU A 1 189 ? -16.242 -12.676 38.360 1.00 98.56 189 GLU A N 1
ATOM 1510 C CA . GLU A 1 189 ? -15.823 -13.450 39.538 1.00 98.56 189 GLU A CA 1
ATOM 1511 C C . GLU A 1 189 ? -15.967 -12.638 40.838 1.00 98.56 189 GLU A C 1
ATOM 1513 O O . GLU A 1 189 ? -16.546 -13.115 41.815 1.00 98.56 189 GLU A O 1
ATOM 1518 N N . SER A 1 190 ? -15.524 -11.377 40.834 1.00 98.62 190 SER A N 1
ATOM 1519 C CA . SER A 1 190 ? -15.661 -10.468 41.980 1.00 98.62 190 SER A CA 1
ATOM 1520 C C . SER A 1 190 ? -17.124 -10.191 42.349 1.00 98.62 190 SER A C 1
ATOM 1522 O O . SER A 1 190 ? -17.464 -10.202 43.532 1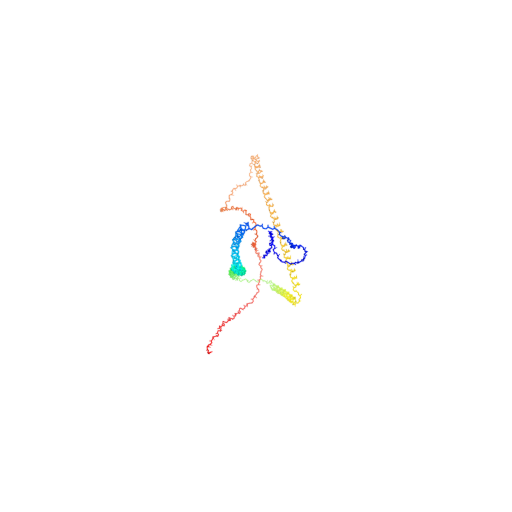.00 98.62 190 SER A O 1
ATOM 1524 N N . LEU A 1 191 ? -18.000 -9.958 41.368 1.00 98.56 191 LEU A N 1
ATOM 1525 C CA . LEU A 1 191 ? -19.430 -9.747 41.616 1.00 98.56 191 LEU A CA 1
ATOM 1526 C C . LEU A 1 191 ? -20.116 -11.033 42.099 1.00 98.56 191 LEU A C 1
ATOM 1528 O O . LEU A 1 191 ? -20.999 -10.985 42.951 1.00 98.56 191 LEU A O 1
ATOM 1532 N N . GLU A 1 192 ? -19.706 -12.199 41.603 1.00 98.69 192 GLU A N 1
ATOM 1533 C CA . GLU A 1 192 ? -20.201 -13.491 42.082 1.00 98.69 192 GLU A CA 1
ATOM 1534 C C . GLU A 1 192 ? -19.780 -13.773 43.531 1.00 98.69 192 GLU A C 1
ATOM 1536 O O . GLU A 1 192 ? -20.544 -14.364 44.301 1.00 98.69 192 GLU A O 1
ATOM 1541 N N . GLU A 1 193 ? -18.571 -13.373 43.927 1.00 98.56 193 GLU A N 1
ATOM 1542 C CA . GLU A 1 193 ? -18.121 -13.399 45.323 1.00 98.56 193 GLU A CA 1
ATOM 1543 C C . GLU A 1 193 ? -18.948 -12.461 46.205 1.00 98.56 193 GLU A C 1
ATOM 1545 O O . GLU A 1 193 ? -19.412 -12.880 47.267 1.00 98.56 193 GLU A O 1
ATOM 1550 N N . GLU A 1 194 ? -19.206 -11.238 45.744 1.00 98.50 194 GLU A N 1
ATOM 1551 C CA . GLU A 1 194 ? -20.033 -10.258 46.450 1.00 98.50 194 GLU A CA 1
ATOM 1552 C C . GLU A 1 194 ? -21.478 -10.748 46.629 1.00 98.50 194 GLU A C 1
ATOM 1554 O O . GLU A 1 194 ? -22.012 -10.721 47.737 1.00 98.50 194 GLU A O 1
ATOM 1559 N N . ILE A 1 195 ? -22.094 -11.303 45.580 1.00 98.38 195 ILE A N 1
ATOM 1560 C CA . ILE A 1 195 ? -23.436 -11.898 45.658 1.00 98.38 195 ILE A CA 1
ATOM 1561 C C . ILE A 1 195 ? -23.459 -13.054 46.663 1.00 98.38 195 ILE A C 1
ATOM 1563 O O . ILE A 1 195 ? -24.393 -13.158 47.461 1.00 98.38 195 ILE A O 1
ATOM 1567 N N . ARG A 1 196 ? -22.451 -13.937 46.646 1.00 98.56 196 ARG A N 1
ATOM 1568 C CA . ARG A 1 196 ? -22.351 -15.038 47.620 1.00 98.56 196 ARG A CA 1
ATOM 1569 C C . ARG A 1 196 ? -22.220 -14.514 49.047 1.00 98.56 196 ARG A C 1
ATOM 1571 O O . ARG A 1 196 ? -22.859 -15.057 49.946 1.00 98.56 196 ARG A O 1
ATOM 1578 N N . PHE A 1 197 ? -21.427 -13.468 49.247 1.00 98.62 197 PHE A N 1
ATOM 1579 C CA . PHE A 1 197 ? -21.252 -12.825 50.542 1.00 98.62 197 PHE A CA 1
ATOM 1580 C C . PHE A 1 197 ? -22.558 -12.203 51.054 1.00 98.62 197 PHE A C 1
ATOM 1582 O O . PHE A 1 197 ? -22.979 -12.514 52.167 1.00 98.62 197 PHE A O 1
ATOM 1589 N N . LEU A 1 198 ? -23.249 -11.416 50.225 1.00 98.50 198 LEU A N 1
ATOM 1590 C CA . LEU A 1 198 ? -24.529 -10.792 50.573 1.00 98.50 198 LEU A CA 1
ATOM 1591 C C . LEU A 1 198 ? -25.617 -11.825 50.877 1.00 98.50 198 LEU A C 1
ATOM 1593 O O . LEU A 1 198 ? -26.356 -11.667 51.845 1.00 98.50 198 LEU A O 1
ATOM 1597 N N . ARG A 1 199 ? -25.697 -12.914 50.099 1.00 98.31 199 ARG A N 1
ATOM 1598 C CA . ARG A 1 199 ? -26.627 -14.019 50.386 1.00 98.31 199 ARG A CA 1
ATOM 1599 C C . ARG A 1 199 ? -26.358 -14.641 51.750 1.00 98.31 199 ARG A C 1
ATOM 1601 O O . ARG A 1 199 ? -27.299 -14.845 52.507 1.00 98.31 199 ARG A O 1
ATOM 1608 N N . LYS A 1 200 ? -25.088 -14.893 52.076 1.00 98.50 200 LYS A N 1
ATOM 1609 C CA . LYS A 1 200 ? -24.703 -15.457 53.372 1.00 98.50 200 LYS A CA 1
ATOM 1610 C C . LYS A 1 200 ? -25.061 -14.519 54.530 1.00 98.50 200 LYS A C 1
ATOM 1612 O O . LYS A 1 200 ? -25.607 -14.984 55.523 1.00 98.50 200 LYS A O 1
ATOM 1617 N N . ILE A 1 201 ? -24.804 -13.215 54.388 1.00 98.44 201 ILE A N 1
ATOM 1618 C CA . ILE A 1 201 ? -25.212 -12.216 55.388 1.00 98.44 201 ILE A CA 1
ATOM 1619 C C . ILE A 1 201 ? -26.727 -12.221 55.559 1.00 98.44 201 ILE A C 1
ATOM 1621 O O . ILE A 1 201 ? -27.209 -12.322 56.680 1.00 98.44 201 ILE A O 1
ATOM 1625 N N . HIS A 1 202 ? -27.481 -12.169 54.462 1.00 97.81 202 HIS A N 1
ATOM 1626 C CA . HIS A 1 202 ? -28.936 -12.158 54.529 1.00 97.81 202 HIS A CA 1
ATOM 1627 C C . HIS A 1 202 ? -29.494 -13.422 55.202 1.00 97.81 202 HIS A C 1
ATOM 1629 O O . HIS A 1 202 ? -30.408 -13.342 56.017 1.00 97.81 202 HIS A O 1
ATOM 1635 N N . GLU A 1 203 ? -28.927 -14.595 54.907 1.00 97.94 203 GLU A N 1
ATOM 1636 C CA . GLU A 1 203 ? -29.275 -15.847 55.587 1.00 97.94 203 GLU A CA 1
ATOM 1637 C C . GLU A 1 203 ? -28.993 -15.781 57.101 1.00 97.94 203 GLU A C 1
ATOM 1639 O O . GLU A 1 203 ? -29.813 -16.239 57.902 1.00 97.94 203 GLU A O 1
ATOM 1644 N N . GLU A 1 204 ? -27.867 -15.188 57.508 1.00 97.31 204 GLU A N 1
ATOM 1645 C CA . GLU A 1 204 ? -27.514 -14.981 58.917 1.00 97.31 204 GLU A CA 1
ATOM 1646 C C . GLU A 1 204 ? -28.458 -13.981 59.611 1.00 97.31 204 GLU A C 1
ATOM 1648 O O . GLU A 1 204 ? -28.964 -14.284 60.693 1.00 97.31 204 GLU A O 1
ATOM 1653 N N . GLU A 1 205 ? -28.778 -12.852 58.975 1.00 96.94 205 GLU A N 1
ATOM 1654 C CA . GLU A 1 205 ? -29.723 -11.845 59.477 1.00 96.94 205 GLU A CA 1
ATOM 1655 C C . GLU A 1 205 ? -31.136 -12.416 59.637 1.00 96.94 205 GLU A C 1
ATOM 1657 O O . GLU A 1 205 ? -31.779 -12.229 60.672 1.00 96.94 205 GLU A O 1
ATOM 1662 N N . VAL A 1 206 ? -31.627 -13.160 58.639 1.00 97.06 206 VAL A N 1
ATOM 1663 C CA . VAL A 1 206 ? -32.935 -13.826 58.705 1.00 97.06 206 VAL A CA 1
ATOM 1664 C C . VAL A 1 206 ? -32.967 -14.820 59.862 1.00 97.06 206 VAL A C 1
ATOM 1666 O O . VAL A 1 206 ? -33.951 -14.859 60.604 1.00 97.06 206 VAL A O 1
ATOM 1669 N N . ARG A 1 207 ? -31.894 -15.595 60.064 1.00 96.69 207 ARG A N 1
ATOM 1670 C CA . ARG A 1 207 ? -31.777 -16.518 61.201 1.00 96.69 207 ARG A CA 1
ATOM 1671 C C . ARG A 1 207 ? -31.820 -15.770 62.537 1.00 96.69 207 ARG A C 1
ATOM 1673 O O . ARG A 1 207 ? -32.532 -16.194 63.446 1.00 96.69 207 ARG A O 1
ATOM 1680 N N . GLU A 1 208 ? -31.099 -14.660 62.667 1.00 95.75 208 GLU A N 1
ATOM 1681 C CA . GLU A 1 208 ? -31.101 -13.843 63.886 1.00 95.75 208 GLU A CA 1
ATOM 1682 C C . GLU A 1 208 ? -32.471 -13.221 64.174 1.00 95.75 208 GLU A C 1
ATOM 1684 O O . GLU A 1 208 ? -32.942 -13.276 65.311 1.00 95.75 208 GLU A O 1
ATOM 1689 N N . LEU A 1 209 ? -33.153 -12.686 63.157 1.00 94.31 209 LEU A N 1
ATOM 1690 C CA . LEU A 1 209 ? -34.508 -12.147 63.293 1.00 94.31 209 LEU A CA 1
ATOM 1691 C C . LEU A 1 209 ? -35.518 -13.233 63.678 1.00 94.31 209 LEU A C 1
ATOM 1693 O O . LEU A 1 209 ? -36.374 -13.000 64.531 1.00 94.31 209 LEU A O 1
ATOM 1697 N N . GLN A 1 210 ? -35.406 -14.435 63.105 1.00 93.62 210 GLN A N 1
ATOM 1698 C CA . GLN A 1 210 ? -36.228 -15.581 63.499 1.00 93.62 210 GLN A CA 1
ATOM 1699 C C . GLN A 1 210 ? -35.997 -15.965 64.966 1.00 93.62 210 GLN A C 1
ATOM 1701 O O . GLN A 1 210 ? -36.962 -16.213 65.692 1.00 93.62 210 GLN A O 1
ATOM 1706 N N . GLU A 1 211 ? -34.747 -15.962 65.439 1.00 93.06 211 GLU A N 1
ATOM 1707 C CA . GLU A 1 211 ? -34.437 -16.184 66.854 1.00 93.06 211 GLU A CA 1
ATOM 1708 C C . GLU A 1 211 ? -34.993 -15.074 67.754 1.00 93.06 211 GLU A C 1
ATOM 1710 O O . GLU A 1 211 ? -35.534 -15.365 68.822 1.00 93.06 211 GLU A O 1
ATOM 1715 N N . GLN A 1 212 ? -34.886 -13.806 67.350 1.00 92.12 212 GLN A N 1
ATOM 1716 C CA . GLN A 1 212 ? -35.450 -12.680 68.098 1.00 92.12 212 GLN A CA 1
ATOM 1717 C C . GLN A 1 212 ? -36.974 -12.777 68.191 1.00 92.12 212 GLN A C 1
ATOM 1719 O O . GLN A 1 212 ? -37.522 -12.614 69.281 1.00 92.12 212 GLN A O 1
ATOM 1724 N N . LEU A 1 213 ? -37.654 -13.107 67.090 1.00 88.38 213 LEU A N 1
ATOM 1725 C CA . LEU A 1 213 ? -39.101 -13.309 67.067 1.00 88.38 213 LEU A CA 1
ATOM 1726 C C . LEU A 1 213 ? -39.514 -14.482 67.966 1.00 88.38 213 LEU A C 1
ATOM 1728 O O . LEU A 1 213 ? -40.464 -14.358 68.736 1.00 88.38 213 LEU A O 1
ATOM 1732 N N . ALA A 1 214 ? -38.773 -15.593 67.930 1.00 87.56 214 ALA A N 1
ATOM 1733 C CA . ALA A 1 214 ? -39.007 -16.732 68.815 1.00 87.56 214 ALA A CA 1
ATOM 1734 C C . ALA A 1 214 ? -38.813 -16.369 70.300 1.00 87.56 214 ALA A C 1
ATOM 1736 O O . ALA A 1 214 ? -39.556 -16.851 71.151 1.00 87.56 214 ALA A O 1
ATOM 1737 N N . ARG A 1 215 ? -37.858 -15.485 70.626 1.00 82.38 215 ARG A N 1
ATOM 1738 C CA . ARG A 1 215 ? -37.670 -14.947 71.990 1.00 82.38 215 ARG A CA 1
ATOM 1739 C C . ARG A 1 215 ? -38.781 -13.973 72.397 1.00 82.38 215 ARG A C 1
ATOM 1741 O O . ARG A 1 215 ? -39.143 -13.931 73.568 1.00 82.38 215 ARG A O 1
ATOM 1748 N N . GLN A 1 216 ? -39.294 -13.180 71.455 1.00 74.50 216 GLN A N 1
ATOM 1749 C CA . GLN A 1 216 ? -40.344 -12.179 71.679 1.00 74.50 216 GLN A CA 1
ATOM 1750 C C . GLN A 1 216 ? -41.766 -12.746 71.641 1.00 74.50 216 GLN A C 1
ATOM 1752 O O . GLN A 1 216 ? -42.682 -12.057 72.088 1.00 74.50 216 GLN A O 1
ATOM 1757 N N . GLN A 1 217 ? -41.975 -13.986 71.186 1.00 53.59 217 GLN A N 1
ATOM 1758 C CA . GLN A 1 217 ? -43.214 -14.741 71.413 1.00 53.59 217 GLN A CA 1
ATOM 1759 C C . GLN A 1 217 ? -43.375 -15.106 72.906 1.00 53.59 217 GLN A C 1
ATOM 1761 O O . GLN A 1 217 ? -43.476 -16.264 73.298 1.00 53.59 217 GLN A O 1
ATOM 1766 N N . VAL A 1 218 ? -43.424 -14.088 73.763 1.00 50.75 218 VAL A N 1
ATOM 1767 C CA . VAL A 1 218 ? -44.067 -14.121 75.070 1.00 50.75 218 VAL A CA 1
ATOM 1768 C C . VAL A 1 218 ? -45.420 -13.452 74.865 1.00 50.75 218 VAL A C 1
ATOM 1770 O O . VAL A 1 218 ? -45.506 -12.282 74.507 1.00 50.75 218 VAL A O 1
ATOM 1773 N N . HIS A 1 219 ? -46.470 -14.251 75.021 1.00 44.84 219 HIS A N 1
ATOM 1774 C CA . HIS A 1 219 ? -47.875 -13.907 74.819 1.00 44.84 219 HIS A CA 1
ATOM 1775 C C . HIS A 1 219 ? -48.273 -12.644 75.599 1.00 44.84 219 HIS A C 1
ATOM 1777 O O . HIS A 1 219 ? -48.456 -12.695 76.814 1.00 44.84 219 HIS A O 1
ATOM 1783 N N . VAL A 1 220 ? -48.406 -11.512 74.905 1.00 47.59 220 VAL A N 1
ATOM 1784 C CA . VAL A 1 220 ? -49.014 -10.287 75.440 1.00 47.59 220 VAL A CA 1
ATOM 1785 C C . VAL A 1 220 ? -50.327 -10.063 74.697 1.00 47.59 220 VAL A C 1
ATOM 1787 O O . VAL A 1 220 ? -50.376 -9.424 73.648 1.00 47.59 220 VAL A O 1
ATOM 1790 N N . GLU A 1 221 ? -51.405 -10.618 75.249 1.00 40.97 221 GLU A N 1
ATOM 1791 C CA . GLU A 1 221 ? -52.769 -10.184 74.945 1.00 40.97 221 GLU A CA 1
ATOM 1792 C C . GLU A 1 221 ? -52.952 -8.775 75.518 1.00 40.97 221 GLU A C 1
ATOM 1794 O O . GLU A 1 221 ? -53.276 -8.590 76.690 1.00 40.97 221 GLU A O 1
ATOM 1799 N N . MET A 1 222 ? -52.676 -7.761 74.698 1.00 46.25 222 MET A N 1
ATOM 1800 C CA . MET A 1 222 ? -53.004 -6.374 75.011 1.00 46.25 222 MET A CA 1
ATOM 1801 C C . MET A 1 222 ? -54.274 -6.000 74.251 1.00 46.25 222 MET A C 1
ATOM 1803 O O . MET A 1 222 ? -54.233 -5.662 73.066 1.00 46.25 222 MET A O 1
ATOM 1807 N N . ASP A 1 223 ? -55.408 -6.073 74.950 1.00 44.09 223 ASP A N 1
ATOM 1808 C CA . ASP A 1 223 ? -56.690 -5.521 74.512 1.00 44.09 223 ASP A CA 1
ATOM 1809 C C . ASP A 1 223 ? -56.597 -3.989 74.493 1.00 44.09 223 ASP A C 1
ATOM 1811 O O . ASP A 1 223 ? -56.981 -3.275 75.419 1.00 44.09 223 ASP A O 1
ATOM 1815 N N . MET A 1 224 ? -56.031 -3.472 73.407 1.00 46.12 224 MET A N 1
ATOM 1816 C CA . MET A 1 224 ? -56.115 -2.068 73.041 1.00 46.12 224 MET A CA 1
ATOM 1817 C C . MET A 1 224 ? -57.320 -1.929 72.117 1.00 46.12 224 MET A C 1
ATOM 1819 O O . MET A 1 224 ? -57.338 -2.500 71.024 1.00 46.12 224 MET A O 1
ATOM 1823 N N . ALA A 1 225 ? -58.340 -1.188 72.559 1.00 57.59 225 ALA A N 1
ATOM 1824 C CA . ALA A 1 225 ? -59.482 -0.824 71.728 1.00 57.59 225 ALA A CA 1
ATOM 1825 C C . ALA A 1 225 ? -58.968 -0.284 70.385 1.00 57.59 225 ALA A C 1
ATOM 1827 O O . ALA A 1 225 ? -58.283 0.740 70.332 1.00 57.59 225 ALA A O 1
ATOM 1828 N N . LYS A 1 226 ? -59.232 -1.051 69.322 1.00 55.75 226 LYS A N 1
ATOM 1829 C CA . LYS A 1 226 ? -58.638 -0.866 67.999 1.00 55.75 226 LYS A CA 1
ATOM 1830 C C . LYS A 1 226 ? -58.920 0.556 67.490 1.00 55.75 226 LYS A C 1
ATOM 1832 O O . LYS A 1 226 ? -60.094 0.878 67.298 1.00 55.75 226 LYS A O 1
ATOM 1837 N N . PRO A 1 227 ? -57.899 1.386 67.196 1.00 64.12 227 PRO A N 1
ATOM 1838 C CA . PRO A 1 227 ? -58.094 2.463 66.229 1.00 64.12 227 PRO A CA 1
ATOM 1839 C C . PRO A 1 227 ? -58.574 1.818 64.921 1.00 64.12 227 PRO A C 1
ATOM 1841 O O . PRO A 1 227 ? -58.223 0.665 64.666 1.00 64.12 227 PRO A O 1
ATOM 1844 N N . ASP A 1 228 ? -59.409 2.500 64.130 1.00 66.81 228 ASP A N 1
ATOM 1845 C CA . ASP A 1 228 ? -60.027 1.945 62.913 1.00 66.81 228 ASP A CA 1
ATOM 1846 C C . ASP A 1 228 ? -58.980 1.656 61.819 1.00 66.81 228 ASP A C 1
ATOM 1848 O O . ASP A 1 228 ? -58.846 2.345 60.809 1.00 66.81 228 ASP A O 1
ATOM 1852 N N . LEU A 1 229 ? -58.210 0.594 62.045 1.00 73.12 229 LEU A N 1
ATOM 1853 C CA . LEU A 1 229 ? -57.174 0.050 61.184 1.00 73.12 229 LEU A CA 1
ATOM 1854 C C . LEU A 1 229 ? -57.777 -0.338 59.834 1.00 73.12 229 LEU A C 1
ATOM 1856 O O . LEU A 1 229 ? -57.105 -0.287 58.814 1.00 73.12 229 LEU A O 1
ATOM 1860 N N . THR A 1 230 ? -59.067 -0.671 59.816 1.00 81.06 230 THR A N 1
ATOM 1861 C CA . TH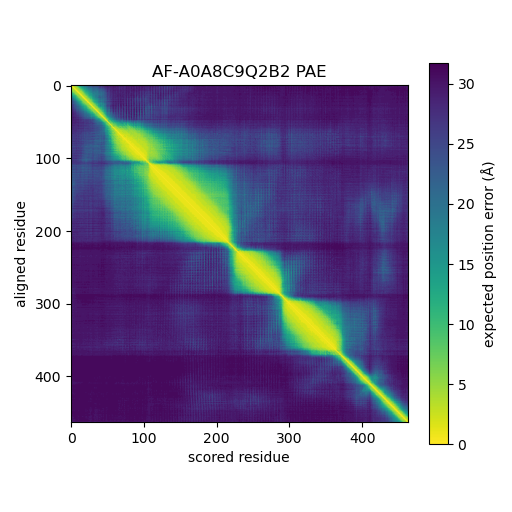R A 1 230 ? -59.809 -0.989 58.600 1.00 81.06 230 THR A CA 1
ATOM 1862 C C . THR A 1 230 ? -59.938 0.225 57.687 1.00 81.06 230 THR A C 1
ATOM 1864 O O . THR A 1 230 ? -59.861 0.062 56.473 1.00 81.06 230 THR A O 1
ATOM 1867 N N . ALA A 1 231 ? -60.122 1.433 58.230 1.00 81.94 231 ALA A N 1
ATOM 1868 C CA . ALA A 1 231 ? -60.125 2.664 57.442 1.00 81.94 231 ALA A CA 1
ATOM 1869 C C . ALA A 1 231 ? -58.737 2.999 56.891 1.00 81.94 231 ALA A C 1
ATOM 1871 O O . ALA A 1 231 ? -58.612 3.182 55.682 1.00 81.94 231 ALA A O 1
ATOM 1872 N N . ALA A 1 232 ? -57.698 2.965 57.729 1.00 82.75 232 ALA A N 1
ATOM 1873 C CA . ALA A 1 232 ? -56.324 3.231 57.296 1.00 82.75 232 ALA A CA 1
ATOM 1874 C C . ALA A 1 232 ? -55.825 2.208 56.256 1.00 82.75 232 ALA A C 1
ATOM 1876 O O . ALA A 1 232 ? -55.237 2.582 55.247 1.00 82.75 232 ALA A O 1
ATOM 1877 N N . LEU A 1 233 ? -56.117 0.914 56.438 1.00 87.00 233 LEU A N 1
ATOM 1878 C CA . LEU A 1 233 ? -55.774 -0.129 55.463 1.00 87.00 233 LEU A CA 1
ATOM 1879 C C . LEU A 1 233 ? -56.537 0.034 54.145 1.00 87.00 233 LEU A C 1
ATOM 1881 O O . LEU A 1 233 ? -55.991 -0.255 53.081 1.00 87.00 233 LEU A O 1
ATOM 1885 N N . ARG A 1 234 ? -57.791 0.500 54.195 1.00 89.50 234 ARG A N 1
ATOM 1886 C CA . ARG A 1 234 ? -58.582 0.783 52.991 1.00 89.50 234 ARG A CA 1
ATOM 1887 C C . ARG A 1 234 ? -58.023 1.989 52.241 1.00 89.50 234 ARG A C 1
ATOM 1889 O O . ARG A 1 234 ? -57.941 1.928 51.022 1.00 89.50 234 ARG A O 1
ATOM 1896 N N . GLU A 1 235 ? -57.585 3.020 52.960 1.00 90.62 235 GLU A N 1
ATOM 1897 C CA . GLU A 1 235 ? -56.950 4.209 52.388 1.00 90.62 235 GLU A CA 1
ATOM 1898 C C . GLU A 1 235 ? -55.584 3.894 51.759 1.00 90.62 235 GLU A C 1
ATOM 1900 O O . GLU A 1 235 ? -55.347 4.239 50.601 1.00 90.62 235 GLU A O 1
ATOM 1905 N N . ILE A 1 236 ? -54.726 3.140 52.457 1.00 90.69 236 ILE A N 1
ATOM 1906 C CA . ILE A 1 236 ? -53.441 2.656 51.922 1.00 90.69 236 ILE A CA 1
ATOM 1907 C C . ILE A 1 236 ? -53.671 1.809 50.669 1.00 90.69 236 ILE A C 1
ATOM 1909 O O . ILE A 1 236 ? -52.970 1.978 49.674 1.00 90.69 236 ILE A O 1
ATOM 1913 N N . ARG A 1 237 ? -54.680 0.929 50.681 1.00 92.56 237 ARG A N 1
ATOM 1914 C CA . ARG A 1 237 ? -55.038 0.127 49.509 1.00 92.56 237 ARG A CA 1
ATOM 1915 C C . ARG A 1 237 ? -55.475 1.000 48.336 1.00 92.56 237 ARG A C 1
ATOM 1917 O O . ARG A 1 237 ? -54.976 0.794 47.238 1.00 92.56 237 ARG A O 1
ATOM 1924 N N . THR A 1 238 ? -56.340 1.989 48.557 1.00 94.62 238 THR A N 1
ATOM 1925 C CA . THR A 1 238 ? -56.741 2.920 47.491 1.00 94.62 238 THR A CA 1
ATOM 1926 C C . THR A 1 238 ? -55.572 3.751 46.967 1.00 94.62 238 THR A C 1
ATOM 1928 O O . THR A 1 238 ? -55.507 3.994 45.768 1.00 94.62 238 THR A O 1
ATOM 1931 N N . GLN A 1 239 ? -54.619 4.144 47.820 1.00 93.75 239 GLN A N 1
ATOM 1932 C CA . GLN A 1 239 ? -53.412 4.841 47.370 1.00 93.75 239 GLN A CA 1
ATOM 1933 C C . GLN A 1 239 ? -52.495 3.929 46.549 1.00 93.75 239 GLN A C 1
ATOM 1935 O O . GLN A 1 239 ? -52.011 4.348 45.504 1.00 93.75 239 GLN A O 1
ATOM 1940 N N . TYR A 1 240 ? -52.305 2.672 46.957 1.00 94.56 240 TYR A N 1
ATOM 1941 C CA . TYR A 1 240 ? -51.541 1.699 46.172 1.00 94.56 240 TYR A CA 1
ATOM 1942 C C . TYR A 1 240 ? -52.205 1.385 44.832 1.00 94.56 240 TYR A C 1
ATOM 1944 O O . TYR A 1 240 ? -51.520 1.316 43.817 1.00 94.56 240 TYR A O 1
ATOM 1952 N N . GLU A 1 241 ? -53.529 1.228 44.809 1.00 93.94 241 GLU A N 1
ATOM 1953 C CA . GLU A 1 241 ? -54.291 1.030 43.574 1.00 93.94 241 GLU A CA 1
ATOM 1954 C C . GLU A 1 241 ? -54.178 2.259 42.655 1.00 93.94 241 GLU A C 1
ATOM 1956 O O . GLU A 1 241 ? -53.963 2.102 41.454 1.00 93.94 241 GLU A O 1
ATOM 1961 N N . ALA A 1 242 ? -54.221 3.478 43.208 1.00 94.44 242 ALA A N 1
ATOM 1962 C CA . ALA A 1 242 ? -54.019 4.711 42.449 1.00 94.44 242 ALA A CA 1
ATOM 1963 C C . ALA A 1 242 ? -52.599 4.810 41.867 1.00 94.44 242 ALA A C 1
ATOM 1965 O O . ALA A 1 242 ? -52.455 5.045 40.669 1.00 94.44 242 ALA A O 1
ATOM 1966 N N . VAL A 1 243 ? -51.557 4.566 42.669 1.00 94.25 243 VAL A N 1
ATOM 1967 C CA . VAL A 1 243 ? -50.155 4.596 42.213 1.00 94.25 243 VAL A CA 1
ATOM 1968 C C . VAL A 1 243 ? -49.884 3.499 41.186 1.00 94.25 243 VAL A C 1
ATOM 1970 O O . VAL A 1 243 ? -49.259 3.768 40.165 1.00 94.25 243 VAL A O 1
ATOM 1973 N N . ALA A 1 244 ? -50.396 2.284 41.395 1.00 92.50 244 ALA A N 1
ATOM 1974 C CA . ALA A 1 244 ? -50.279 1.205 40.419 1.00 92.50 244 ALA A CA 1
ATOM 1975 C C . ALA A 1 244 ? -50.983 1.560 39.100 1.00 92.50 244 ALA A C 1
ATOM 1977 O O . ALA A 1 244 ? -50.438 1.303 38.029 1.00 92.50 244 ALA A O 1
ATOM 1978 N N . SER A 1 245 ? -52.159 2.198 39.167 1.00 94.19 245 SER A N 1
ATOM 1979 C CA . SER A 1 245 ? -52.871 2.663 37.973 1.00 94.19 245 SER A CA 1
ATOM 1980 C C . SER A 1 245 ? -52.138 3.800 37.249 1.00 94.19 245 SER A C 1
ATOM 1982 O O . SER A 1 245 ? -52.053 3.756 36.025 1.00 94.19 245 SER A O 1
ATOM 1984 N N . SER A 1 246 ? -51.547 4.755 37.983 1.00 94.88 246 SER A N 1
ATOM 1985 C CA . SER A 1 246 ? -50.729 5.844 37.424 1.00 94.88 246 SER A CA 1
ATOM 1986 C C . SER A 1 246 ? -49.477 5.294 36.751 1.00 94.88 246 SER A C 1
ATOM 1988 O O . SER A 1 246 ? -49.227 5.586 35.591 1.00 94.88 246 SER A O 1
ATOM 1990 N N . ASN A 1 247 ? -48.746 4.409 37.431 1.00 94.62 247 ASN A N 1
ATOM 1991 C CA . ASN A 1 247 ? -47.542 3.778 36.894 1.00 94.62 247 ASN A CA 1
ATOM 1992 C C . ASN A 1 247 ? -47.849 2.954 35.630 1.00 94.62 247 ASN A C 1
ATOM 1994 O O . ASN A 1 247 ? -47.108 3.000 34.652 1.00 94.62 247 ASN A O 1
ATOM 1998 N N . MET A 1 248 ? -48.980 2.238 35.604 1.00 94.50 248 MET A N 1
ATOM 1999 C CA . MET A 1 248 ? -49.407 1.507 34.408 1.00 94.50 248 MET A CA 1
ATOM 2000 C C . MET A 1 248 ? -49.729 2.453 33.240 1.00 94.50 248 MET A C 1
ATOM 2002 O O . MET A 1 248 ? -49.313 2.182 32.116 1.00 94.50 248 MET A O 1
ATOM 2006 N N . GLN A 1 249 ? -50.415 3.572 33.496 1.00 95.94 249 GLN A N 1
ATOM 2007 C CA . GLN A 1 249 ? -50.701 4.588 32.475 1.00 95.94 249 GLN A CA 1
ATOM 2008 C C . GLN A 1 249 ? -49.424 5.260 31.958 1.00 95.94 249 GLN A C 1
ATOM 2010 O O . GLN A 1 249 ? -49.246 5.369 30.748 1.00 95.94 249 GLN A O 1
ATOM 2015 N N . GLU A 1 250 ? -48.507 5.641 32.845 1.00 94.69 250 GLU A N 1
ATOM 2016 C CA . GLU A 1 250 ? -47.216 6.235 32.482 1.00 94.69 250 GLU A CA 1
ATOM 2017 C C . GLU A 1 250 ? -46.366 5.268 31.650 1.00 94.69 250 GLU A C 1
ATOM 2019 O O . GLU A 1 250 ? -45.785 5.668 30.640 1.00 94.69 250 GLU A O 1
ATOM 2024 N N . ALA A 1 251 ? -46.344 3.980 32.006 1.00 93.06 251 ALA A N 1
ATOM 2025 C CA . ALA A 1 251 ? -45.678 2.954 31.210 1.00 93.06 251 ALA A CA 1
ATOM 2026 C C . ALA A 1 251 ? -46.324 2.808 29.822 1.00 93.06 251 ALA A C 1
ATOM 2028 O O . ALA A 1 251 ? -45.615 2.758 28.817 1.00 93.06 251 ALA A O 1
ATOM 2029 N N . GLU A 1 252 ? -47.657 2.775 29.732 1.00 95.00 252 GLU A N 1
ATOM 2030 C CA . GLU A 1 252 ? -48.373 2.722 28.451 1.00 95.00 252 GLU A CA 1
ATOM 2031 C C . GLU A 1 252 ? -48.092 3.946 27.568 1.00 95.00 252 GLU A C 1
ATOM 2033 O O . GLU A 1 252 ? -47.863 3.800 26.363 1.00 95.00 252 GLU A O 1
ATOM 2038 N N . GLU A 1 253 ? -48.091 5.149 28.141 1.00 95.94 253 GLU A N 1
ATOM 2039 C CA . GLU A 1 253 ? -47.762 6.390 27.437 1.00 95.94 253 GLU A CA 1
ATOM 2040 C C . GLU A 1 253 ? -46.303 6.412 26.983 1.00 95.94 253 GLU A C 1
ATOM 2042 O O . GLU A 1 253 ? -46.019 6.766 25.835 1.00 95.94 253 GLU A O 1
ATOM 2047 N N . TRP A 1 254 ? -45.382 5.957 27.835 1.00 95.25 254 TRP A N 1
ATOM 2048 C CA . TRP A 1 254 ? -43.968 5.830 27.502 1.00 95.25 254 TRP A CA 1
ATOM 2049 C C . TRP A 1 254 ? -43.749 4.854 26.344 1.00 95.25 254 TRP A C 1
ATOM 2051 O O . TRP A 1 254 ? -43.069 5.190 25.370 1.00 95.25 254 TRP A O 1
ATOM 2061 N N . TYR A 1 255 ? -44.386 3.678 26.387 1.00 95.44 255 TYR A N 1
ATOM 2062 C CA . TYR A 1 255 ? -44.331 2.718 25.288 1.00 95.44 255 TYR A CA 1
ATOM 2063 C C . TYR A 1 255 ? -44.959 3.287 24.018 1.00 95.44 255 TYR A C 1
ATOM 2065 O O . TYR A 1 255 ? -44.349 3.180 22.957 1.00 95.44 255 TYR A O 1
ATOM 2073 N N . ARG A 1 256 ? -46.130 3.936 24.090 1.00 96.25 256 ARG A N 1
ATOM 2074 C CA . ARG A 1 256 ? -46.738 4.599 22.921 1.00 96.25 256 ARG A CA 1
ATOM 2075 C C . ARG A 1 256 ? -45.805 5.632 22.305 1.00 96.25 256 ARG A C 1
ATOM 2077 O O . ARG A 1 256 ? -45.660 5.641 21.086 1.00 96.25 256 ARG A O 1
ATOM 2084 N N . SER A 1 257 ? -45.167 6.460 23.128 1.00 96.25 257 SER A N 1
ATOM 2085 C CA . SER A 1 257 ? -44.199 7.459 22.677 1.00 96.25 257 SER A CA 1
ATOM 2086 C C . SER A 1 257 ? -43.007 6.796 21.980 1.00 96.25 257 SER A C 1
ATOM 2088 O O . SER A 1 257 ? -42.687 7.131 20.842 1.00 96.25 257 SER A O 1
ATOM 2090 N N . LYS A 1 258 ? -42.430 5.742 22.576 1.00 96.12 258 LYS A N 1
ATOM 2091 C CA . LYS A 1 258 ? -41.346 4.974 21.943 1.00 96.12 258 LYS A CA 1
ATOM 2092 C C . LYS A 1 258 ? -41.753 4.289 20.645 1.00 96.12 258 LYS A C 1
ATOM 2094 O O . LYS A 1 258 ? -40.969 4.271 19.697 1.00 96.12 258 LYS A O 1
ATOM 2099 N N . PHE A 1 259 ? -42.965 3.750 20.565 1.00 95.00 259 PHE A N 1
ATOM 2100 C CA . PHE A 1 259 ? -43.485 3.190 19.321 1.00 95.00 259 PHE A CA 1
ATOM 2101 C C . PHE A 1 259 ? -43.687 4.265 18.252 1.00 95.00 259 PHE A C 1
ATOM 2103 O O . PHE A 1 259 ? -43.370 4.012 17.088 1.00 95.00 259 PHE A O 1
ATOM 2110 N N . ALA A 1 260 ? -44.164 5.456 18.621 1.00 96.06 260 ALA A N 1
ATOM 2111 C CA . ALA A 1 260 ? -44.275 6.587 17.707 1.00 96.06 260 ALA A CA 1
ATOM 2112 C C . ALA A 1 260 ? -42.893 7.018 17.186 1.00 96.06 260 ALA A C 1
ATOM 2114 O O . ALA A 1 260 ? -42.706 7.076 15.974 1.00 96.06 260 ALA A O 1
ATOM 2115 N N . ASP A 1 261 ? -41.898 7.178 18.066 1.00 94.75 261 ASP A N 1
ATOM 2116 C CA . ASP A 1 261 ? -40.517 7.517 17.694 1.00 94.75 261 ASP A CA 1
ATOM 2117 C C . ASP A 1 261 ? -39.911 6.510 16.703 1.00 94.75 261 ASP A C 1
ATOM 2119 O O . ASP A 1 261 ? -39.293 6.893 15.703 1.00 94.75 261 ASP A O 1
ATOM 2123 N N . LEU A 1 262 ? -40.083 5.209 16.969 1.00 93.75 262 LEU A N 1
ATOM 2124 C CA . LEU A 1 262 ? -39.606 4.140 16.088 1.00 93.75 262 LEU A CA 1
ATOM 2125 C C . LEU A 1 262 ? -40.337 4.144 14.744 1.00 93.75 262 LEU A C 1
ATOM 2127 O O . LEU A 1 262 ? -39.710 3.937 13.703 1.00 93.75 262 LEU A O 1
ATOM 2131 N N . THR A 1 263 ? -41.643 4.404 14.754 1.00 95.00 263 THR A N 1
ATOM 2132 C CA . THR A 1 263 ? -42.455 4.499 13.536 1.00 95.00 263 THR A CA 1
ATOM 2133 C C . THR A 1 263 ? -42.021 5.693 12.687 1.00 95.00 263 THR A C 1
ATOM 2135 O O . THR A 1 263 ? -41.818 5.546 11.482 1.00 95.00 263 THR A O 1
ATOM 2138 N N . ASP A 1 264 ? -41.775 6.844 13.309 1.00 96.00 264 ASP A N 1
ATOM 2139 C CA . ASP A 1 264 ? -41.266 8.041 12.643 1.00 96.00 264 ASP A CA 1
ATOM 2140 C C . ASP A 1 264 ? -39.855 7.826 12.090 1.00 96.00 264 ASP A C 1
ATOM 2142 O O . ASP A 1 264 ? -39.555 8.218 10.961 1.00 96.00 264 ASP A O 1
ATOM 2146 N N . ALA A 1 265 ? -38.974 7.165 12.845 1.00 93.94 265 ALA A N 1
ATOM 2147 C CA . ALA A 1 265 ? -37.642 6.804 12.368 1.00 93.94 265 ALA A CA 1
ATOM 2148 C C . ALA A 1 265 ? -37.707 5.851 11.164 1.00 93.94 265 ALA A C 1
ATOM 2150 O O . ALA A 1 265 ? -36.994 6.054 10.178 1.00 93.94 265 ALA A O 1
ATOM 2151 N N . ALA A 1 266 ? -38.593 4.853 11.198 1.00 94.25 266 ALA A N 1
ATOM 2152 C CA . ALA A 1 266 ? -38.823 3.952 10.075 1.00 94.25 266 ALA A CA 1
ATOM 2153 C C . ALA A 1 266 ? -39.383 4.693 8.849 1.00 94.25 266 ALA A C 1
ATOM 2155 O O . ALA A 1 266 ? -38.924 4.450 7.732 1.00 94.25 266 ALA A O 1
ATOM 2156 N N . ALA A 1 267 ? -40.312 5.636 9.042 1.00 94.12 267 ALA A N 1
ATOM 2157 C CA . ALA A 1 267 ? -40.848 6.475 7.972 1.00 94.12 267 ALA A CA 1
ATOM 2158 C C . ALA A 1 267 ? -39.762 7.364 7.341 1.00 94.12 267 ALA A C 1
ATOM 2160 O O . ALA A 1 267 ? -39.653 7.422 6.114 1.00 94.12 267 ALA A O 1
ATOM 2161 N N . ARG A 1 268 ? -38.901 7.986 8.159 1.00 94.38 268 ARG A N 1
ATOM 2162 C CA . ARG A 1 268 ? -37.732 8.748 7.684 1.00 94.38 268 ARG A CA 1
ATOM 2163 C C . ARG A 1 268 ? -36.778 7.868 6.876 1.00 94.38 268 ARG A C 1
ATOM 2165 O O . ARG A 1 268 ? -36.398 8.244 5.773 1.00 94.38 268 ARG A O 1
ATOM 2172 N N . ASN A 1 269 ? -36.447 6.676 7.371 1.00 92.06 269 ASN A N 1
ATOM 2173 C CA . ASN A 1 269 ? -35.584 5.733 6.655 1.00 92.06 269 ASN A CA 1
ATOM 2174 C C . ASN A 1 269 ? -36.205 5.265 5.330 1.00 92.06 269 ASN A C 1
ATOM 2176 O O . ASN A 1 269 ? -35.502 5.151 4.325 1.00 92.06 269 ASN A O 1
ATOM 2180 N N . ALA A 1 270 ? -37.518 5.029 5.294 1.00 93.31 270 ALA A N 1
ATOM 2181 C CA . ALA A 1 270 ? -38.228 4.683 4.067 1.00 93.31 270 ALA A CA 1
ATOM 2182 C C . ALA A 1 270 ? -38.188 5.825 3.036 1.00 93.31 270 ALA A C 1
ATOM 2184 O O . ALA A 1 270 ? -37.986 5.570 1.847 1.00 93.31 270 ALA A O 1
ATOM 2185 N N . GLU A 1 271 ? -38.327 7.077 3.480 1.00 94.56 271 GLU A N 1
ATOM 2186 C CA . GLU A 1 271 ? -38.215 8.256 2.620 1.00 94.56 271 GLU A CA 1
ATOM 2187 C C . GLU A 1 271 ? -36.781 8.452 2.101 1.00 94.56 271 GLU A C 1
ATOM 2189 O O . GLU A 1 271 ? -36.601 8.650 0.901 1.00 94.56 271 GLU A O 1
ATOM 2194 N N . LEU A 1 272 ? -35.757 8.284 2.945 1.00 94.06 272 LEU A N 1
ATOM 2195 C CA . LEU A 1 272 ? -34.349 8.305 2.523 1.00 94.06 272 LEU A CA 1
ATOM 2196 C C . LEU A 1 272 ? -34.054 7.223 1.475 1.00 94.06 272 LEU A C 1
ATOM 2198 O O . LEU A 1 272 ? -33.435 7.493 0.447 1.00 94.06 272 LEU A O 1
ATOM 2202 N N . LEU A 1 273 ? -34.559 6.001 1.675 1.00 91.44 273 LEU A N 1
ATOM 2203 C CA . LEU A 1 273 ? -34.438 4.925 0.687 1.00 91.44 273 LEU A CA 1
ATOM 2204 C C . LEU A 1 273 ? -35.162 5.258 -0.624 1.00 91.44 273 LEU A C 1
ATOM 2206 O O . LEU A 1 273 ? -34.700 4.875 -1.701 1.00 91.44 273 LEU A O 1
ATOM 2210 N N . ARG A 1 274 ? -36.301 5.957 -0.561 1.00 93.94 274 ARG A N 1
ATOM 2211 C CA . ARG A 1 274 ? -37.029 6.416 -1.749 1.00 93.94 274 ARG A CA 1
ATOM 2212 C C . ARG A 1 274 ? -36.238 7.487 -2.502 1.00 93.94 274 ARG A C 1
ATOM 2214 O O . ARG A 1 274 ? -36.169 7.410 -3.728 1.00 93.94 274 ARG A O 1
ATOM 2221 N N . GLN A 1 275 ? -35.627 8.431 -1.789 1.00 93.19 275 GLN A N 1
ATOM 2222 C CA . GLN A 1 275 ? -34.765 9.474 -2.352 1.00 93.19 275 GLN A CA 1
ATOM 2223 C C . GLN A 1 275 ? -33.527 8.867 -3.018 1.00 93.19 275 GLN A C 1
ATOM 2225 O O . GLN A 1 275 ? -33.330 9.076 -4.212 1.00 93.19 275 GLN A O 1
ATOM 2230 N N . ALA A 1 276 ? -32.799 7.987 -2.325 1.00 90.19 276 ALA A N 1
ATOM 2231 C CA . ALA A 1 276 ? -31.644 7.280 -2.882 1.00 90.19 276 ALA A CA 1
ATOM 2232 C C . ALA A 1 276 ? -32.003 6.463 -4.140 1.00 90.19 276 ALA A C 1
ATOM 2234 O O . ALA A 1 276 ? -31.259 6.429 -5.121 1.00 90.19 276 ALA A O 1
ATOM 2235 N N . LYS A 1 277 ? -33.184 5.825 -4.162 1.00 91.94 277 LYS A N 1
ATOM 2236 C CA . LYS A 1 277 ? -33.695 5.145 -5.366 1.00 91.94 277 LYS A CA 1
ATOM 2237 C C . LYS A 1 277 ? -34.007 6.114 -6.506 1.00 91.94 277 LYS A C 1
ATOM 2239 O O . LYS A 1 277 ? -33.832 5.740 -7.668 1.00 91.94 277 LYS A O 1
ATOM 2244 N N . HIS A 1 278 ? -34.509 7.309 -6.200 1.00 91.81 278 HIS A N 1
ATOM 2245 C CA . HIS A 1 278 ? -34.795 8.326 -7.206 1.00 91.81 278 HIS A CA 1
ATOM 2246 C C . HIS A 1 278 ? -33.498 8.844 -7.831 1.00 91.81 278 HIS A C 1
ATOM 2248 O O . HIS A 1 278 ? -33.360 8.776 -9.050 1.00 91.81 278 HIS A O 1
ATOM 2254 N N . GLU A 1 279 ? -32.516 9.194 -7.000 1.00 90.38 279 GLU A N 1
ATOM 2255 C CA . GLU A 1 279 ? -31.172 9.607 -7.416 1.00 90.38 279 GLU A CA 1
ATOM 2256 C C . GLU A 1 279 ? -30.488 8.530 -8.268 1.00 90.38 279 GLU A C 1
ATOM 2258 O O . GLU A 1 279 ? -30.008 8.808 -9.366 1.00 90.38 279 GLU A O 1
ATOM 2263 N N . ALA A 1 280 ? -30.534 7.263 -7.843 1.00 85.56 280 ALA A N 1
ATOM 2264 C CA . ALA A 1 280 ? -30.013 6.145 -8.631 1.00 85.56 280 ALA A CA 1
ATOM 2265 C C . ALA A 1 280 ? -30.709 6.010 -10.002 1.00 85.56 280 ALA A C 1
ATOM 2267 O O . ALA A 1 280 ? -30.073 5.667 -11.004 1.00 85.56 280 ALA A O 1
ATOM 2268 N N . ASN A 1 281 ? -32.018 6.279 -10.081 1.00 85.06 281 ASN A N 1
ATOM 2269 C CA . ASN A 1 281 ? -32.741 6.277 -11.353 1.00 85.06 281 ASN A CA 1
ATOM 2270 C C . ASN A 1 281 ? -32.336 7.457 -12.242 1.00 85.06 281 ASN A C 1
ATOM 2272 O O . ASN A 1 281 ? -32.220 7.276 -13.454 1.00 85.06 281 ASN A O 1
ATOM 2276 N N . ASP A 1 282 ? -32.099 8.626 -11.653 1.00 83.56 282 ASP A N 1
ATOM 2277 C CA . ASP A 1 282 ? -31.681 9.832 -12.360 1.00 83.56 282 ASP A CA 1
ATOM 2278 C C . ASP A 1 282 ? -30.265 9.693 -12.915 1.00 83.56 282 ASP A C 1
ATOM 2280 O O . ASP A 1 282 ? -30.064 9.963 -14.100 1.00 83.56 282 ASP A O 1
ATOM 2284 N N . TYR A 1 283 ? -29.317 9.138 -12.152 1.00 78.88 283 TYR A N 1
ATOM 2285 C CA . TYR A 1 283 ? -28.005 8.752 -12.681 1.00 78.88 283 TYR A CA 1
ATOM 2286 C C . TYR A 1 283 ? -28.141 7.756 -13.836 1.00 78.88 283 TYR A C 1
ATOM 2288 O O . TYR A 1 283 ? -27.538 7.933 -14.896 1.00 78.88 283 TYR A O 1
ATOM 2296 N N . ARG A 1 284 ? -29.014 6.750 -13.701 1.00 77.94 284 ARG A N 1
ATOM 2297 C CA . ARG A 1 284 ? -29.280 5.783 -14.777 1.00 77.94 284 ARG A CA 1
ATOM 2298 C C . ARG A 1 284 ? -29.918 6.427 -16.018 1.00 77.94 284 ARG A C 1
ATOM 2300 O O . ARG A 1 284 ? -29.677 5.962 -17.130 1.00 77.94 284 ARG A O 1
ATOM 2307 N N . ARG A 1 285 ? -30.721 7.488 -15.861 1.00 75.31 285 ARG A N 1
ATOM 2308 C CA . ARG A 1 285 ? -31.280 8.286 -16.971 1.00 75.31 285 ARG A CA 1
ATOM 2309 C C . ARG A 1 285 ? -30.227 9.184 -17.621 1.00 75.31 285 ARG A C 1
ATOM 2311 O O . ARG A 1 285 ? -30.222 9.281 -18.846 1.00 75.31 285 ARG A O 1
ATOM 2318 N N . GLN A 1 286 ? -29.344 9.796 -16.832 1.00 70.50 286 GLN A N 1
ATOM 2319 C CA . GLN A 1 286 ? -28.207 10.590 -17.315 1.00 70.50 286 GLN A CA 1
ATOM 2320 C C . GLN A 1 286 ? -27.203 9.728 -18.099 1.00 70.50 286 GLN A C 1
ATOM 2322 O O . GLN A 1 286 ? -26.625 10.190 -19.077 1.00 70.50 286 GLN A O 1
ATOM 2327 N N . LEU A 1 287 ? -27.081 8.445 -17.745 1.00 61.78 287 LEU A N 1
ATOM 2328 C CA . LEU A 1 287 ? -26.292 7.429 -18.452 1.00 61.78 287 LEU A CA 1
ATOM 2329 C C . LEU A 1 287 ? -26.935 6.898 -19.756 1.00 61.78 287 LEU A C 1
ATOM 2331 O O . LEU A 1 287 ? -26.390 5.979 -20.371 1.00 61.78 287 LEU A O 1
ATOM 2335 N N . ARG A 1 288 ? -28.073 7.439 -20.228 1.00 58.38 288 ARG A N 1
ATOM 2336 C CA . ARG A 1 288 ? -28.659 7.033 -21.523 1.00 58.38 288 ARG A CA 1
ATOM 2337 C C . ARG A 1 288 ? -27.720 7.454 -22.678 1.00 58.38 288 ARG A C 1
ATOM 2339 O O . ARG A 1 288 ? -27.361 8.628 -22.764 1.00 58.38 288 ARG A O 1
ATOM 2346 N N . PRO A 1 289 ? -27.331 6.545 -23.597 1.00 57.19 289 PRO A N 1
ATOM 2347 C CA . PRO A 1 289 ? -26.253 6.812 -24.539 1.00 57.19 289 PRO A CA 1
ATOM 2348 C C . PRO A 1 289 ? -26.776 7.621 -25.725 1.00 57.19 289 PRO A C 1
ATOM 2350 O O . PRO A 1 289 ? -27.457 7.106 -26.608 1.00 57.19 289 PRO A O 1
ATOM 2353 N N . GLY A 1 290 ? -26.458 8.910 -25.740 1.00 56.03 290 GLY A N 1
ATOM 2354 C CA . GLY A 1 290 ? -26.703 9.762 -26.895 1.00 56.03 290 GLY A CA 1
ATOM 2355 C C . GLY A 1 290 ? -26.434 11.228 -26.590 1.00 56.03 290 GLY A C 1
ATOM 2356 O O . GLY A 1 290 ? -27.328 11.918 -26.126 1.00 56.03 290 GLY A O 1
ATOM 2357 N N . SER A 1 291 ? -25.215 11.684 -26.907 1.00 51.88 291 SER A N 1
ATOM 2358 C CA . SER A 1 291 ? -24.792 13.091 -27.076 1.00 51.88 291 SER A CA 1
ATOM 2359 C C . SER A 1 291 ? -24.111 13.878 -25.933 1.00 51.88 291 SER A C 1
ATOM 2361 O O . SER A 1 291 ? -23.990 15.093 -26.083 1.00 51.88 291 SER A O 1
ATOM 2363 N N . GLN A 1 292 ? -23.614 13.287 -24.834 1.00 58.38 292 GLN A N 1
ATOM 2364 C CA . GLN A 1 292 ? -23.036 14.094 -23.726 1.00 58.38 292 GLN A CA 1
ATOM 2365 C C . GLN A 1 292 ? -21.670 13.689 -23.110 1.00 58.38 292 GLN A C 1
ATOM 2367 O O . GLN A 1 292 ? -21.434 14.067 -21.966 1.00 58.38 292 GLN A O 1
ATOM 2372 N N . PRO A 1 293 ? -20.707 13.021 -23.777 1.00 56.47 293 PRO A N 1
ATOM 2373 C CA . PRO A 1 293 ? -19.429 12.734 -23.108 1.00 56.47 293 PRO A CA 1
ATOM 2374 C C . PRO A 1 293 ? -18.652 14.011 -22.718 1.00 56.47 293 PRO A C 1
ATOM 2376 O O . PRO A 1 293 ? -18.012 14.044 -21.676 1.00 56.47 293 PRO A O 1
ATOM 2379 N N . LEU A 1 294 ? -18.759 15.103 -23.488 1.00 58.34 294 LEU A N 1
ATOM 2380 C CA . LEU A 1 294 ? -18.012 16.343 -23.213 1.00 58.34 294 LEU A CA 1
ATOM 2381 C C . LEU A 1 294 ? -18.622 17.208 -22.096 1.00 58.34 294 LEU A C 1
ATOM 2383 O O . LEU A 1 294 ? -17.886 17.761 -21.286 1.00 58.34 294 LEU A O 1
ATOM 2387 N N . ARG A 1 295 ? -19.957 17.308 -22.010 1.00 60.50 295 ARG A N 1
ATOM 2388 C CA . ARG A 1 295 ? -20.627 18.117 -20.970 1.00 60.50 295 ARG A CA 1
ATOM 2389 C C . ARG A 1 295 ? -20.548 17.468 -19.590 1.00 60.50 295 ARG A C 1
ATOM 2391 O O . ARG A 1 295 ? -20.439 18.185 -18.603 1.00 60.50 295 ARG A O 1
ATOM 2398 N N . VAL A 1 296 ? -20.580 16.134 -19.539 1.00 63.41 296 VAL A N 1
ATOM 2399 C CA . VAL A 1 296 ? -20.446 15.368 -18.293 1.00 63.41 296 VAL A CA 1
ATOM 2400 C C . VAL A 1 296 ? -19.021 15.473 -17.748 1.00 63.41 296 VAL A C 1
ATOM 2402 O O . VAL A 1 296 ? -18.853 15.748 -16.564 1.00 63.41 296 VAL A O 1
ATOM 2405 N N . ASN A 1 297 ? -18.002 15.371 -18.609 1.00 70.50 297 ASN A N 1
ATOM 2406 C CA . ASN A 1 297 ? -16.611 15.593 -18.202 1.00 70.50 297 ASN A CA 1
ATOM 2407 C C . ASN A 1 297 ? -16.401 17.008 -17.645 1.00 70.50 297 ASN A C 1
ATOM 2409 O O . ASN A 1 297 ? -15.846 17.165 -16.565 1.00 70.50 297 ASN A O 1
ATOM 2413 N N . GLU A 1 298 ? -16.933 18.035 -18.313 1.00 78.94 298 GLU A N 1
ATOM 2414 C CA . GLU A 1 298 ? -16.812 19.416 -17.833 1.00 78.94 298 GLU A CA 1
ATOM 2415 C C . GLU A 1 298 ? -17.561 19.649 -16.504 1.00 78.94 298 GLU A C 1
ATOM 2417 O O . GLU A 1 298 ? -17.103 20.409 -15.655 1.00 78.94 298 GLU A O 1
ATOM 2422 N N . SER A 1 299 ? -18.709 18.995 -16.281 1.00 83.31 299 SER A N 1
ATOM 2423 C CA . SER A 1 299 ? -19.409 19.073 -14.991 1.00 83.31 299 SER A CA 1
ATOM 2424 C C . SER A 1 299 ? -18.681 18.340 -13.865 1.00 83.31 299 SER A C 1
ATOM 2426 O O . SER A 1 299 ? -18.663 18.846 -12.748 1.00 83.31 299 SER A O 1
ATOM 2428 N N . LEU A 1 300 ? -18.052 17.197 -14.157 1.00 79.38 300 LEU A N 1
ATOM 2429 C CA . LEU A 1 300 ? -17.263 16.446 -13.180 1.00 79.38 300 LEU A CA 1
ATOM 2430 C C . LEU A 1 300 ? -15.992 17.213 -12.797 1.00 79.38 300 LEU A C 1
ATOM 2432 O O . LEU A 1 300 ? -15.687 17.331 -11.616 1.00 79.38 300 LEU A O 1
ATOM 2436 N N . GLU A 1 301 ? -15.304 17.823 -13.765 1.00 84.06 301 GLU A N 1
ATOM 2437 C CA . GLU A 1 301 ? -14.151 18.688 -13.488 1.00 84.06 301 GLU A CA 1
ATOM 2438 C C . GLU A 1 301 ? -14.524 19.913 -12.643 1.00 84.06 301 GLU A C 1
ATOM 2440 O O . GLU A 1 301 ? -13.771 20.288 -11.745 1.00 84.06 301 GLU A O 1
ATOM 2445 N N . ARG A 1 302 ? -15.687 20.538 -12.889 1.00 89.00 302 ARG A N 1
ATOM 2446 C CA . ARG A 1 302 ? -16.172 21.641 -12.041 1.00 89.00 302 ARG A CA 1
ATOM 2447 C C . ARG A 1 302 ? -16.496 21.173 -10.623 1.00 89.00 302 ARG A C 1
ATOM 2449 O O . ARG A 1 302 ? -16.103 21.846 -9.680 1.00 89.00 302 ARG A O 1
ATOM 2456 N N . GLN A 1 303 ? -17.151 20.022 -10.467 1.00 89.19 303 GLN A N 1
ATOM 2457 C CA . GLN A 1 303 ? -17.469 19.473 -9.146 1.00 89.19 303 GLN A CA 1
ATOM 2458 C C . GLN A 1 303 ? -16.215 19.110 -8.347 1.00 89.19 303 GLN A C 1
ATOM 2460 O O . GLN A 1 303 ? -16.165 19.411 -7.157 1.00 89.19 303 GLN A O 1
ATOM 2465 N N . MET A 1 304 ? -15.190 18.537 -8.987 1.00 89.12 304 MET A N 1
ATOM 2466 C CA . MET A 1 304 ? -13.913 18.285 -8.312 1.00 89.12 304 MET A CA 1
ATOM 2467 C C . MET A 1 304 ? -13.263 19.588 -7.846 1.00 89.12 304 MET A C 1
ATOM 2469 O O . MET A 1 304 ? -12.891 19.683 -6.683 1.00 89.12 304 MET A O 1
ATOM 2473 N N . ARG A 1 305 ? -13.212 20.624 -8.696 1.00 93.12 305 ARG A N 1
ATOM 2474 C CA . ARG A 1 305 ? -12.672 21.936 -8.296 1.00 93.12 305 ARG A CA 1
ATOM 2475 C C . ARG A 1 305 ? -13.462 22.560 -7.147 1.00 93.12 305 ARG A C 1
ATOM 2477 O O . ARG A 1 305 ? -12.871 23.080 -6.211 1.00 93.12 305 ARG A O 1
ATOM 2484 N N . GLU A 1 306 ? -14.791 22.486 -7.174 1.00 93.31 306 GLU A N 1
ATOM 2485 C 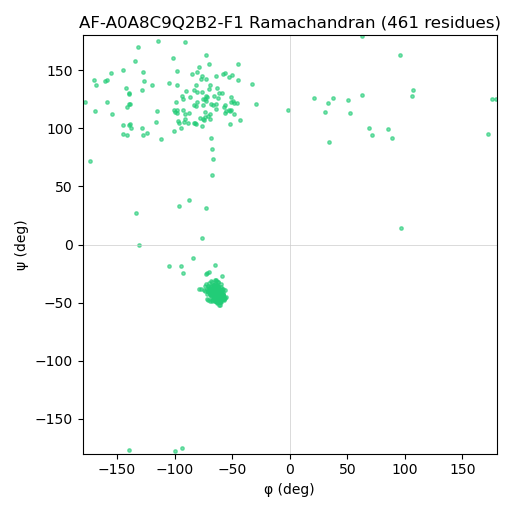CA . GLU A 1 306 ? -15.627 22.993 -6.080 1.00 93.31 306 GLU A CA 1
ATOM 2486 C C . GLU A 1 306 ? -15.390 22.235 -4.765 1.00 93.31 306 GLU A C 1
ATOM 2488 O O . GLU A 1 306 ? -15.387 22.855 -3.700 1.00 93.31 306 GLU A O 1
ATOM 2493 N N . GLN A 1 307 ? -15.176 20.916 -4.818 1.00 90.50 307 GLN A N 1
ATOM 2494 C CA . GLN A 1 307 ? -14.823 20.111 -3.645 1.00 90.50 307 GLN A CA 1
ATOM 2495 C C . GLN A 1 307 ? -13.418 20.437 -3.131 1.00 90.50 307 GLN A C 1
ATOM 2497 O O . GLN A 1 307 ? -13.254 20.667 -1.935 1.00 90.50 307 GLN A O 1
ATOM 2502 N N . GLU A 1 308 ? -12.427 20.542 -4.017 1.00 91.25 308 GLU A N 1
ATOM 2503 C CA . GLU A 1 308 ? -11.063 20.960 -3.678 1.00 91.25 308 GLU A CA 1
ATOM 2504 C C . GLU A 1 308 ? -11.053 22.346 -3.019 1.00 91.25 308 GLU A C 1
ATOM 2506 O O . GLU A 1 308 ? -10.436 22.532 -1.972 1.00 91.25 308 GLU A O 1
ATOM 2511 N N . GLU A 1 309 ? -11.797 23.313 -3.563 1.00 94.44 309 GLU A N 1
ATOM 2512 C CA . GLU A 1 309 ? -11.910 24.644 -2.970 1.00 94.44 309 GLU A CA 1
ATOM 2513 C C . GLU A 1 309 ? -12.656 24.638 -1.627 1.00 94.44 309 GLU A C 1
ATOM 2515 O O . GLU A 1 309 ? -12.336 25.437 -0.746 1.00 94.44 309 GLU A O 1
ATOM 2520 N N . ARG A 1 310 ? -13.675 23.787 -1.443 1.00 95.75 310 ARG A N 1
ATOM 2521 C CA . ARG A 1 310 ? -14.356 23.636 -0.143 1.00 95.75 310 ARG A CA 1
ATOM 2522 C C . ARG A 1 310 ? -13.403 23.076 0.904 1.00 95.75 310 ARG A C 1
ATOM 2524 O O . ARG A 1 310 ? -13.266 23.688 1.959 1.00 95.75 310 ARG A O 1
ATOM 2531 N N . HIS A 1 311 ? -12.683 22.006 0.581 1.00 93.69 311 HIS A N 1
ATOM 2532 C CA . HIS A 1 311 ? -11.685 21.430 1.478 1.00 93.69 311 HIS A CA 1
ATOM 2533 C C . HIS A 1 311 ? -10.539 22.402 1.770 1.00 93.69 311 HIS A C 1
ATOM 2535 O O . HIS A 1 311 ? -10.090 22.489 2.909 1.00 93.69 311 HIS A O 1
ATOM 2541 N N . ALA A 1 312 ? -10.111 23.199 0.787 1.00 94.25 312 ALA A N 1
ATOM 2542 C CA . ALA A 1 312 ? -9.119 24.248 1.005 1.00 94.25 312 ALA A CA 1
ATOM 2543 C C . ALA A 1 312 ? -9.622 25.331 1.977 1.00 94.25 312 ALA A C 1
ATOM 2545 O O . ALA A 1 312 ? -8.872 25.766 2.850 1.00 94.25 312 ALA A O 1
ATOM 2546 N N . ARG A 1 313 ? -10.894 25.747 1.871 1.00 95.31 313 ARG A N 1
ATOM 2547 C CA . ARG A 1 313 ? -11.512 26.706 2.808 1.00 95.31 313 ARG A CA 1
ATOM 2548 C C . ARG A 1 313 ? -11.656 26.125 4.215 1.00 95.31 313 ARG A C 1
ATOM 2550 O O . ARG A 1 313 ? -11.365 26.820 5.182 1.00 95.31 313 ARG A O 1
ATOM 2557 N N . GLU A 1 314 ? -12.072 24.868 4.332 1.00 94.69 314 GLU A N 1
ATOM 2558 C CA . GLU A 1 314 ? -12.172 24.165 5.618 1.00 94.69 314 GLU A CA 1
ATOM 2559 C C . GLU A 1 314 ? -10.794 24.028 6.277 1.00 94.69 314 GLU A C 1
ATOM 2561 O O . GLU A 1 314 ? -10.635 24.375 7.444 1.00 94.69 314 GLU A O 1
ATOM 2566 N N . ALA A 1 315 ? -9.770 23.627 5.518 1.00 92.62 315 ALA A N 1
ATOM 2567 C CA . ALA A 1 315 ? -8.394 23.552 6.000 1.00 92.62 315 ALA A CA 1
ATOM 2568 C C . ALA A 1 315 ? -7.866 24.917 6.467 1.00 92.62 315 ALA A C 1
ATOM 2570 O O . ALA A 1 315 ? -7.257 24.998 7.532 1.00 92.62 315 ALA A O 1
ATOM 2571 N N . ALA A 1 316 ? -8.137 25.989 5.716 1.00 95.44 316 ALA A N 1
ATOM 2572 C CA . ALA A 1 316 ? -7.772 27.347 6.113 1.00 95.44 316 ALA A CA 1
ATOM 2573 C C . ALA A 1 316 ? -8.483 27.778 7.407 1.00 95.44 316 ALA A C 1
ATOM 2575 O O . ALA A 1 316 ? -7.846 28.334 8.298 1.00 95.44 316 ALA A O 1
ATOM 2576 N N . SER A 1 317 ? -9.773 27.459 7.554 1.00 96.38 317 SER A N 1
ATOM 2577 C CA . SER A 1 317 ? -10.521 27.728 8.786 1.00 96.38 317 SER A CA 1
ATOM 2578 C C . SER A 1 317 ? -9.945 26.960 9.979 1.00 96.38 317 SER A C 1
ATOM 2580 O O . SER A 1 317 ? -9.744 27.545 11.042 1.00 96.38 317 SER A O 1
ATOM 2582 N N . TYR A 1 318 ? -9.594 25.680 9.810 1.00 94.75 318 TYR A N 1
ATOM 2583 C CA . TYR A 1 318 ? -8.935 24.915 10.869 1.00 94.75 318 TYR A CA 1
ATOM 2584 C C . TYR A 1 318 ? -7.566 25.500 11.235 1.00 94.75 318 TYR A C 1
ATOM 2586 O O . TYR A 1 318 ? -7.256 25.612 12.420 1.00 94.75 318 TYR A O 1
ATOM 2594 N N . GLN A 1 319 ? -6.771 25.931 10.252 1.00 95.50 319 GLN A N 1
ATOM 2595 C CA . GLN A 1 319 ? -5.491 26.604 10.495 1.00 95.50 319 GLN A CA 1
ATOM 2596 C C . GLN A 1 319 ? -5.661 27.919 11.264 1.00 95.50 319 GLN A C 1
ATOM 2598 O O . GLN A 1 319 ? -4.911 28.166 12.204 1.00 95.50 319 GLN A O 1
ATOM 2603 N N . GLU A 1 320 ? -6.667 28.727 10.931 1.00 96.81 320 GLU A N 1
ATOM 2604 C CA . GLU A 1 320 ? -6.982 29.959 11.662 1.00 96.81 320 GLU A CA 1
ATOM 2605 C C . GLU A 1 320 ? -7.402 29.664 13.109 1.00 96.81 320 GLU A C 1
ATOM 2607 O O . GLU A 1 320 ? -6.919 30.305 14.043 1.00 96.81 320 GLU A O 1
ATOM 2612 N N . THR A 1 321 ? -8.244 28.647 13.328 1.00 96.56 321 THR A N 1
ATOM 2613 C CA . THR A 1 321 ? -8.632 28.253 14.692 1.00 96.56 321 THR A CA 1
ATOM 2614 C C . THR A 1 321 ? -7.456 27.727 15.510 1.00 96.56 321 THR A C 1
ATOM 2616 O O . THR A 1 321 ? -7.376 28.030 16.698 1.00 96.56 321 THR A O 1
ATOM 2619 N N . LEU A 1 322 ? -6.535 26.984 14.887 1.00 95.44 322 LEU A N 1
ATOM 2620 C CA . LEU A 1 322 ? -5.305 26.532 15.533 1.00 95.44 322 LEU A CA 1
ATOM 2621 C C . LEU A 1 322 ? -4.422 27.719 15.915 1.00 95.44 322 LEU A C 1
ATOM 2623 O O . LEU A 1 322 ? -4.029 27.809 17.072 1.00 95.44 322 LEU A O 1
ATOM 2627 N N . ALA A 1 323 ? -4.193 28.659 14.994 1.00 96.44 323 ALA A N 1
ATOM 2628 C CA . ALA A 1 323 ? -3.395 29.854 15.261 1.00 96.44 323 ALA A CA 1
ATOM 2629 C C . ALA A 1 323 ? -3.975 30.688 16.416 1.00 96.44 323 ALA A C 1
ATOM 2631 O O . ALA A 1 323 ? -3.238 31.110 17.304 1.00 96.44 323 ALA A O 1
ATOM 2632 N N . ARG A 1 324 ? -5.304 30.859 16.463 1.00 97.69 324 ARG A N 1
ATOM 2633 C CA . ARG A 1 324 ? -5.980 31.548 17.573 1.00 97.69 324 ARG A CA 1
ATOM 2634 C C . ARG A 1 324 ? -5.764 30.837 18.911 1.00 97.69 324 ARG A C 1
ATOM 2636 O O . ARG A 1 324 ? -5.467 31.487 19.907 1.00 97.69 324 ARG A O 1
ATOM 2643 N N . LEU A 1 325 ? -5.906 29.510 18.946 1.00 96.44 325 LEU A N 1
ATOM 2644 C CA . LEU A 1 325 ? -5.695 28.727 20.170 1.00 96.44 325 LEU A CA 1
ATOM 2645 C C . LEU A 1 325 ? -4.226 28.739 20.620 1.00 96.44 325 LEU A C 1
ATOM 2647 O O . LEU A 1 325 ? -3.948 28.747 21.818 1.00 96.44 325 LEU A O 1
ATOM 2651 N N . GLU A 1 326 ? -3.283 28.752 19.679 1.00 96.62 326 GLU A N 1
ATOM 2652 C CA . GLU A 1 326 ? -1.855 28.902 19.969 1.00 96.62 326 GLU A CA 1
ATOM 2653 C C . GLU A 1 326 ? -1.542 30.280 20.567 1.00 96.62 326 GLU A C 1
ATOM 2655 O O . GLU A 1 326 ? -0.797 30.360 21.546 1.00 96.62 326 GLU A O 1
ATOM 2660 N N . GLU A 1 327 ? -2.150 31.347 20.041 1.00 97.19 327 GLU A N 1
ATOM 2661 C CA . GLU A 1 327 ? -2.023 32.708 20.573 1.00 97.19 327 GLU A CA 1
ATOM 2662 C C . GLU A 1 327 ? -2.628 32.833 21.978 1.00 97.19 327 GLU A C 1
ATOM 2664 O O . GLU A 1 327 ? -1.964 33.330 22.888 1.00 97.19 327 GLU A O 1
ATOM 2669 N N . GLU A 1 328 ? -3.840 32.311 22.198 1.00 97.31 328 GLU A N 1
ATOM 2670 C CA . GLU A 1 328 ? -4.472 32.255 23.525 1.00 97.31 328 GLU A CA 1
ATOM 2671 C C . GLU A 1 328 ? -3.593 31.481 24.524 1.00 97.31 328 GLU A C 1
ATOM 2673 O O . GLU A 1 328 ? -3.359 31.928 25.650 1.00 97.31 328 GLU A O 1
ATOM 2678 N N . GLY A 1 329 ? -3.033 30.346 24.094 1.00 96.31 329 GLY A N 1
ATOM 2679 C CA . GLY A 1 329 ? -2.106 29.553 24.896 1.00 96.31 329 GLY A CA 1
ATOM 2680 C C . GLY A 1 329 ? -0.809 30.293 25.228 1.00 96.31 329 GLY A C 1
ATOM 2681 O O . GLY A 1 329 ? -0.285 30.142 26.335 1.00 96.31 329 GLY A O 1
ATOM 2682 N N . GLN A 1 330 ? -0.281 31.096 24.304 1.00 96.81 330 GLN A N 1
ATOM 2683 C CA . GLN A 1 330 ? 0.896 31.923 24.560 1.00 96.81 330 GLN A CA 1
ATOM 2684 C C . GLN A 1 330 ? 0.575 33.091 25.504 1.00 96.81 330 GLN A C 1
ATOM 2686 O O . GLN A 1 330 ? 1.338 33.324 26.440 1.00 96.81 330 GLN A O 1
ATOM 2691 N N . SER A 1 331 ? -0.576 33.750 25.340 1.00 97.12 331 SER A N 1
ATOM 2692 C CA . SER A 1 331 ? -1.033 34.817 26.241 1.00 97.12 331 SER A CA 1
ATOM 2693 C C . SER A 1 331 ? -1.153 34.325 27.683 1.00 97.12 331 SER A C 1
ATOM 2695 O O . SER A 1 331 ? -0.609 34.943 28.596 1.00 97.12 331 SER A O 1
ATOM 2697 N N . LEU A 1 332 ? -1.775 33.159 27.901 1.00 96.44 332 LEU A N 1
ATOM 2698 C CA . LEU A 1 332 ? -1.909 32.564 29.236 1.00 96.44 332 LEU A CA 1
ATOM 2699 C C . LEU A 1 332 ? -0.556 32.202 29.865 1.00 96.44 332 LEU A C 1
ATOM 2701 O O . LEU A 1 332 ? -0.384 32.322 31.078 1.00 96.44 332 LEU A O 1
ATOM 2705 N N . LYS A 1 333 ? 0.427 31.766 29.065 1.00 97.31 333 LYS A N 1
ATOM 2706 C CA . LYS A 1 333 ? 1.795 31.525 29.559 1.00 97.31 333 LYS A CA 1
ATOM 2707 C C . LYS A 1 333 ? 2.466 32.821 30.002 1.00 97.31 333 LYS A C 1
ATOM 2709 O O . LYS A 1 333 ? 3.118 32.830 31.045 1.00 97.31 333 LYS A O 1
ATOM 2714 N N . ASP A 1 334 ? 2.297 33.896 29.240 1.00 97.12 334 ASP A N 1
ATOM 2715 C CA . ASP A 1 334 ? 2.862 35.205 29.566 1.00 97.12 334 ASP A CA 1
ATOM 2716 C C . ASP A 1 334 ? 2.189 35.811 30.812 1.00 97.12 334 ASP A C 1
ATOM 2718 O O . ASP A 1 334 ? 2.863 36.394 31.663 1.00 97.12 334 ASP A O 1
ATOM 2722 N N . GLU A 1 335 ? 0.875 35.631 30.969 1.00 97.69 335 GLU A N 1
ATOM 2723 C CA . GLU A 1 335 ? 0.124 35.998 32.178 1.00 97.69 335 GLU A CA 1
ATOM 2724 C C . GLU A 1 335 ? 0.584 35.195 33.401 1.00 97.69 335 GLU A C 1
ATOM 2726 O O . GLU A 1 335 ? 0.866 35.769 34.452 1.00 97.69 335 GLU A O 1
ATOM 2731 N N . MET A 1 336 ? 0.757 33.878 33.257 1.00 96.50 336 MET A N 1
ATOM 2732 C CA . MET A 1 336 ? 1.299 33.022 34.315 1.00 96.50 336 MET A CA 1
ATOM 2733 C C . MET A 1 336 ? 2.705 33.471 34.735 1.00 96.50 336 MET A C 1
ATOM 2735 O O . MET A 1 336 ? 3.008 33.552 35.926 1.00 96.50 336 MET A O 1
ATOM 2739 N N . ALA A 1 337 ? 3.567 33.791 33.765 1.00 96.00 337 ALA A N 1
ATOM 2740 C CA . ALA A 1 337 ? 4.910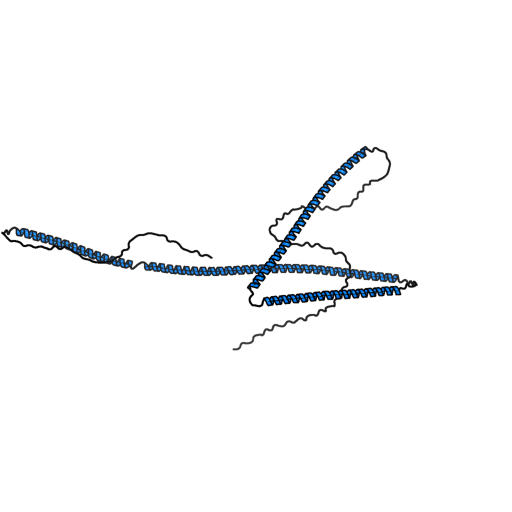 34.294 34.028 1.00 96.00 337 ALA A CA 1
ATOM 2741 C C . ALA A 1 337 ? 4.882 35.641 34.769 1.00 96.00 337 ALA A C 1
ATOM 2743 O O . ALA A 1 337 ? 5.645 35.825 35.719 1.00 96.00 337 ALA A O 1
ATOM 2744 N N . ARG A 1 338 ? 3.971 36.552 34.392 1.00 97.50 338 ARG A N 1
ATOM 2745 C CA . ARG A 1 338 ? 3.751 37.813 35.119 1.00 97.50 338 ARG A CA 1
ATOM 2746 C C . ARG A 1 338 ? 3.321 37.574 36.561 1.00 97.50 338 ARG A C 1
ATOM 2748 O O . ARG A 1 338 ? 3.950 38.122 37.461 1.00 97.50 338 ARG A O 1
ATOM 2755 N N . HIS A 1 339 ? 2.321 36.728 36.797 1.00 96.62 339 HIS A N 1
ATOM 2756 C CA . HIS A 1 339 ? 1.870 36.432 38.157 1.00 96.62 339 HIS A CA 1
ATOM 2757 C C . HIS A 1 339 ? 2.978 35.819 39.013 1.00 96.62 339 HIS A C 1
ATOM 2759 O O . HIS A 1 339 ? 3.149 36.214 40.162 1.00 96.62 339 HIS A O 1
ATOM 2765 N N . LEU A 1 340 ? 3.784 34.903 38.467 1.00 97.12 340 LEU A N 1
ATOM 2766 C CA . LEU A 1 340 ? 4.939 34.353 39.184 1.00 97.12 340 LEU A CA 1
ATOM 2767 C C . LEU A 1 340 ? 5.946 35.437 39.589 1.00 97.12 340 LEU A C 1
ATOM 2769 O O . LEU A 1 340 ? 6.480 35.387 40.699 1.00 97.12 340 LEU A O 1
ATOM 2773 N N . GLN A 1 341 ? 6.184 36.423 38.723 1.00 97.06 341 GLN A N 1
ATOM 2774 C CA . GLN A 1 341 ? 7.043 37.559 39.043 1.00 97.06 341 GLN A CA 1
ATOM 2775 C C . GLN A 1 341 ? 6.435 38.433 40.152 1.00 97.06 341 GLN A C 1
ATOM 2777 O O . GLN A 1 341 ? 7.120 38.742 41.124 1.00 97.06 341 GLN A O 1
ATOM 2782 N N . GLU A 1 342 ? 5.142 38.755 40.068 1.00 97.06 342 GLU A N 1
ATOM 2783 C CA . GLU A 1 342 ? 4.419 39.516 41.098 1.00 97.06 342 GLU A CA 1
ATOM 2784 C C . GLU A 1 342 ? 4.430 38.802 42.461 1.00 97.06 342 GLU A C 1
ATOM 2786 O O . GLU A 1 342 ? 4.644 39.435 43.498 1.00 97.06 342 GLU A O 1
ATOM 2791 N N . TYR A 1 343 ? 4.263 37.475 42.479 1.00 96.94 343 TYR A N 1
ATOM 2792 C CA . TYR A 1 343 ? 4.370 36.672 43.699 1.00 96.94 343 TYR A CA 1
ATOM 2793 C C . TYR A 1 343 ? 5.777 36.716 44.298 1.00 96.94 343 TYR A C 1
ATOM 2795 O O . TYR A 1 343 ? 5.917 36.827 45.519 1.00 96.94 343 TYR A O 1
ATOM 2803 N N . GLN A 1 344 ? 6.818 36.644 43.465 1.00 97.00 344 GLN A N 1
ATOM 2804 C CA . GLN A 1 344 ? 8.199 36.749 43.928 1.00 97.00 344 GLN A CA 1
ATOM 2805 C C . GLN A 1 344 ? 8.489 38.140 44.511 1.00 97.00 344 GLN A C 1
ATOM 2807 O O . GLN A 1 344 ? 9.120 38.238 45.565 1.00 97.00 344 GLN A O 1
ATOM 2812 N N . ASP A 1 345 ? 7.998 39.204 43.877 1.00 97.12 345 ASP A N 1
ATOM 2813 C CA . ASP A 1 345 ? 8.154 40.576 44.363 1.00 97.12 345 ASP A CA 1
ATOM 2814 C C . ASP A 1 345 ? 7.417 40.792 45.693 1.00 97.12 345 ASP A C 1
ATOM 2816 O O . ASP A 1 345 ? 7.984 41.347 46.639 1.00 97.12 345 ASP A O 1
ATOM 2820 N N . LEU A 1 346 ? 6.193 40.272 45.826 1.00 97.31 346 LEU A N 1
ATOM 2821 C CA . LEU A 1 346 ? 5.440 40.322 47.080 1.00 97.31 346 LEU A CA 1
ATOM 2822 C C . LEU A 1 346 ? 6.134 39.533 48.199 1.00 97.31 346 LEU A C 1
ATOM 2824 O O . LEU A 1 346 ? 6.196 39.995 49.342 1.00 97.31 346 LEU A O 1
ATOM 2828 N N . LEU A 1 347 ? 6.694 38.364 47.881 1.00 96.56 347 LEU A N 1
ATOM 2829 C CA . LEU A 1 347 ? 7.490 37.579 48.822 1.00 96.56 347 LEU A CA 1
ATOM 2830 C C . LEU A 1 347 ? 8.726 38.357 49.294 1.00 96.56 347 LEU A C 1
ATOM 2832 O O . LEU A 1 347 ? 9.033 38.348 50.487 1.00 96.56 347 LEU A O 1
ATOM 2836 N N . ASN A 1 348 ? 9.405 39.061 48.384 1.00 96.88 348 ASN A N 1
ATOM 2837 C CA . ASN A 1 348 ? 10.553 39.902 48.720 1.00 96.88 348 ASN A CA 1
ATOM 2838 C C . ASN A 1 348 ? 10.155 41.034 49.686 1.00 96.88 348 ASN A C 1
ATOM 2840 O O . ASN A 1 348 ? 10.847 41.259 50.680 1.00 96.88 348 ASN A O 1
ATOM 2844 N N . VAL A 1 349 ? 9.016 41.700 49.451 1.00 97.31 349 VAL A N 1
ATOM 2845 C CA . VAL A 1 349 ? 8.474 42.724 50.366 1.00 97.31 349 VAL A CA 1
ATOM 2846 C C . VAL A 1 349 ? 8.132 42.121 51.729 1.00 97.31 349 VAL A C 1
ATOM 2848 O O . VAL A 1 349 ? 8.496 42.688 52.757 1.00 97.31 349 VAL A O 1
ATOM 2851 N N . LYS A 1 350 ? 7.490 40.947 51.767 1.00 96.88 350 LYS A N 1
ATOM 2852 C CA . LYS A 1 350 ? 7.177 40.249 53.023 1.00 96.88 350 LYS A CA 1
ATOM 2853 C C . LYS A 1 350 ? 8.441 39.941 53.824 1.00 96.88 350 LYS A C 1
ATOM 2855 O O . LYS A 1 350 ? 8.457 40.147 55.034 1.00 96.88 350 LYS A O 1
ATOM 2860 N N . LEU A 1 351 ? 9.499 39.474 53.160 1.00 97.00 351 LEU A N 1
ATOM 2861 C CA . LEU A 1 351 ? 10.776 39.193 53.814 1.00 97.00 351 LEU A CA 1
ATOM 2862 C C . LEU A 1 351 ? 11.418 40.469 54.379 1.00 97.00 351 LEU A C 1
ATOM 2864 O O . LEU A 1 351 ? 11.944 40.442 55.489 1.00 97.00 351 LEU A O 1
ATOM 2868 N N . ALA A 1 352 ? 11.346 41.587 53.651 1.00 97.38 352 ALA A N 1
ATOM 2869 C CA . ALA A 1 352 ? 11.818 42.880 54.146 1.00 97.38 352 ALA A CA 1
ATOM 2870 C C . ALA A 1 352 ? 11.043 43.322 55.401 1.00 97.38 352 ALA A C 1
ATOM 2872 O O . ALA A 1 352 ? 11.657 43.684 56.404 1.00 97.38 352 ALA A O 1
ATOM 2873 N N . LEU A 1 353 ? 9.713 43.195 55.387 1.00 96.50 353 LEU A N 1
ATOM 2874 C CA . LEU A 1 353 ? 8.863 43.509 56.538 1.00 96.50 353 LEU A CA 1
ATOM 2875 C C . LEU A 1 353 ? 9.148 42.606 57.746 1.00 96.50 353 LEU A C 1
ATOM 2877 O O . LEU A 1 353 ? 9.177 43.092 58.873 1.00 96.50 353 LEU A O 1
ATOM 2881 N N . ASP A 1 354 ? 9.405 41.310 57.550 1.00 96.00 354 ASP A N 1
ATOM 2882 C CA . ASP A 1 354 ? 9.796 40.417 58.650 1.00 96.00 354 ASP A CA 1
ATOM 2883 C C . ASP A 1 354 ? 11.103 40.873 59.318 1.00 96.00 354 ASP A C 1
ATOM 2885 O O . ASP A 1 354 ? 11.229 40.818 60.545 1.00 96.00 354 ASP A O 1
ATOM 2889 N N . ILE A 1 355 ? 12.074 41.339 58.521 1.00 95.50 355 ILE A N 1
ATOM 2890 C CA . ILE A 1 355 ? 13.339 41.891 59.023 1.00 95.50 355 ILE A CA 1
ATOM 2891 C C . ILE A 1 355 ? 13.077 43.185 59.804 1.00 95.50 355 ILE A C 1
ATOM 2893 O O . ILE A 1 355 ? 13.611 43.359 60.902 1.00 95.50 355 ILE A O 1
ATOM 2897 N N . GLU A 1 356 ? 12.231 44.079 59.293 1.00 96.62 356 GLU A N 1
ATOM 2898 C CA . GLU A 1 356 ? 11.826 45.299 60.001 1.00 96.62 356 GLU A CA 1
ATOM 2899 C C . GLU A 1 356 ? 11.139 44.971 61.334 1.00 96.62 356 GLU A C 1
ATOM 2901 O O . GLU A 1 356 ? 11.539 45.482 62.376 1.00 96.62 356 GLU A O 1
ATOM 2906 N N . ILE A 1 357 ? 10.182 44.041 61.357 1.00 94.69 357 ILE A N 1
ATOM 2907 C CA . ILE A 1 357 ? 9.512 43.601 62.591 1.00 94.69 357 ILE A CA 1
ATOM 2908 C C . ILE A 1 357 ? 10.524 43.022 63.585 1.00 94.69 357 ILE A C 1
ATOM 2910 O O . ILE A 1 357 ? 10.459 43.326 64.777 1.00 94.69 357 ILE A O 1
ATOM 2914 N N . ALA A 1 358 ? 11.473 42.207 63.120 1.00 94.69 358 ALA A N 1
ATOM 2915 C CA . ALA A 1 358 ? 12.518 41.652 63.974 1.00 94.69 358 ALA A CA 1
ATOM 2916 C C . ALA A 1 358 ? 13.422 42.747 64.566 1.00 94.69 358 ALA A C 1
ATOM 2918 O O . ALA A 1 358 ? 13.774 42.685 65.746 1.00 94.69 358 ALA A O 1
ATOM 2919 N N . THR A 1 359 ? 13.771 43.773 63.783 1.00 92.94 359 THR A N 1
ATOM 2920 C CA . THR A 1 359 ? 14.562 44.905 64.289 1.00 92.94 359 THR A CA 1
ATOM 2921 C C . THR A 1 359 ? 13.766 45.766 65.271 1.00 92.94 359 THR A C 1
ATOM 2923 O O . THR A 1 359 ? 14.296 46.093 66.335 1.00 92.94 359 THR A O 1
ATOM 2926 N N . TYR A 1 360 ? 12.489 46.055 64.996 1.00 95.19 360 TYR A N 1
ATOM 2927 C CA . TYR A 1 360 ? 11.603 46.762 65.926 1.00 95.19 360 TYR A CA 1
ATOM 2928 C C . TYR A 1 360 ? 11.422 46.008 67.249 1.00 95.19 360 TYR A C 1
ATOM 2930 O O . TYR A 1 360 ? 11.529 46.623 68.308 1.00 95.19 360 TYR A O 1
ATOM 2938 N N . ARG A 1 361 ? 11.224 44.681 67.219 1.00 93.38 361 ARG A N 1
ATOM 2939 C CA . ARG A 1 361 ? 11.162 43.848 68.436 1.00 93.38 361 ARG A CA 1
ATOM 2940 C C . ARG A 1 361 ? 12.436 43.971 69.271 1.00 93.38 361 ARG A C 1
ATOM 2942 O O . ARG A 1 361 ? 12.353 44.244 70.462 1.00 93.38 361 ARG A O 1
ATOM 2949 N N . LYS A 1 362 ? 13.609 43.881 68.637 1.00 91.06 362 LYS A N 1
ATOM 2950 C CA . LYS A 1 362 ? 14.908 43.998 69.319 1.00 91.06 362 LYS A CA 1
ATOM 2951 C C . LYS A 1 362 ? 15.143 45.381 69.946 1.00 91.06 362 LYS A C 1
ATOM 2953 O O . LYS A 1 362 ? 15.760 45.481 71.003 1.00 91.06 362 LYS A O 1
ATOM 2958 N N . LEU A 1 363 ? 14.676 46.451 69.299 1.00 89.69 363 LEU A N 1
ATOM 2959 C CA . LEU A 1 363 ? 14.728 47.814 69.845 1.00 89.69 363 LEU A CA 1
ATOM 2960 C C . LEU A 1 363 ? 13.798 47.977 71.055 1.00 89.69 363 LEU A C 1
ATOM 2962 O O . LEU A 1 363 ? 14.212 48.553 72.058 1.00 89.69 363 LEU A O 1
ATOM 2966 N N . LEU A 1 364 ? 12.577 47.437 70.979 1.00 84.50 364 LEU A N 1
ATOM 2967 C CA . LEU A 1 364 ? 11.610 47.458 72.079 1.00 84.50 364 LEU A CA 1
ATOM 2968 C C . LEU A 1 364 ? 12.101 46.655 73.292 1.00 84.50 364 LEU A C 1
ATOM 2970 O O . LEU A 1 364 ? 12.047 47.166 74.404 1.00 84.50 364 LEU A O 1
ATOM 2974 N N . GLU A 1 365 ? 12.678 45.468 73.083 1.00 81.06 365 GLU A N 1
ATOM 2975 C CA . GLU A 1 365 ? 13.342 44.683 74.141 1.00 81.06 365 GLU A CA 1
ATOM 2976 C C . GLU A 1 365 ? 14.514 45.459 74.784 1.00 81.06 365 GLU A C 1
ATOM 2978 O O . GLU A 1 365 ? 14.772 45.358 75.985 1.00 81.06 365 GLU A O 1
ATOM 2983 N N . GLY A 1 366 ? 15.225 46.281 74.003 1.00 72.69 366 GLY A N 1
ATOM 2984 C CA . GLY A 1 366 ? 16.277 47.171 74.501 1.00 72.69 366 GLY A CA 1
ATOM 2985 C C . GLY A 1 366 ? 15.762 48.347 75.345 1.00 72.69 366 GLY A C 1
ATOM 2986 O O . GLY A 1 366 ? 16.439 48.761 76.287 1.00 72.69 366 GLY A O 1
ATOM 2987 N N . GLU A 1 367 ? 14.576 48.874 75.035 1.00 68.19 367 GLU A N 1
ATOM 2988 C CA . GLU A 1 367 ? 13.899 49.934 75.800 1.00 68.19 367 GLU A CA 1
ATOM 2989 C C . GLU A 1 367 ? 13.241 49.389 77.080 1.00 68.19 367 GLU A C 1
ATOM 2991 O O . GLU A 1 367 ? 13.350 50.012 78.138 1.00 68.19 367 GLU A O 1
ATOM 2996 N N . GLU A 1 368 ? 12.646 48.195 77.035 1.00 62.03 368 GLU A N 1
ATOM 2997 C CA . GLU A 1 368 ? 12.058 47.526 78.206 1.00 62.03 368 GLU A CA 1
ATOM 2998 C C . GLU A 1 368 ? 13.131 47.242 79.278 1.00 62.03 368 GLU A C 1
ATOM 3000 O O . GLU A 1 368 ? 12.939 47.531 80.462 1.00 62.03 368 GLU A O 1
ATOM 3005 N N . ASN A 1 369 ? 14.341 46.860 78.853 1.00 58.03 369 ASN A N 1
ATOM 3006 C CA . ASN A 1 369 ? 15.509 46.706 79.730 1.00 58.03 369 ASN A CA 1
ATOM 3007 C C . ASN A 1 369 ? 16.002 48.018 80.382 1.00 58.03 369 ASN A C 1
ATOM 3009 O O . ASN A 1 369 ? 16.745 47.964 81.363 1.00 58.03 369 ASN A O 1
ATOM 3013 N N . ARG A 1 370 ? 15.618 49.199 79.872 1.00 60.53 370 ARG A N 1
ATOM 3014 C CA . ARG A 1 370 ? 15.950 50.508 80.476 1.00 60.53 370 ARG A CA 1
ATOM 3015 C C . ARG A 1 370 ? 14.871 51.014 81.433 1.00 60.53 370 ARG A C 1
ATOM 3017 O O . ARG A 1 370 ? 15.187 51.826 82.301 1.00 60.53 370 ARG A O 1
ATOM 3024 N N . ILE A 1 371 ? 13.623 50.573 81.274 1.00 57.50 371 ILE A N 1
ATOM 3025 C CA . ILE A 1 371 ? 12.464 51.137 81.984 1.00 57.50 371 ILE A CA 1
ATOM 3026 C C . ILE A 1 371 ? 12.117 50.358 83.267 1.00 57.50 371 ILE A C 1
ATOM 3028 O O . ILE A 1 371 ? 11.510 50.934 84.169 1.00 57.50 371 ILE A O 1
ATOM 3032 N N . THR A 1 372 ? 12.567 49.110 83.446 1.00 45.62 372 THR A N 1
ATOM 3033 C CA . THR A 1 372 ? 12.266 48.330 84.666 1.00 45.62 372 THR A CA 1
ATOM 3034 C C . THR A 1 372 ? 13.490 47.956 85.518 1.00 45.62 372 THR A C 1
ATOM 3036 O O . THR A 1 372 ? 14.209 47.008 85.222 1.00 45.62 372 THR A O 1
ATOM 3039 N N . ILE A 1 373 ? 13.648 48.644 86.660 1.00 40.09 373 ILE A N 1
ATOM 3040 C CA . ILE A 1 373 ? 14.247 48.143 87.921 1.00 40.09 373 ILE A CA 1
ATOM 3041 C C . ILE A 1 373 ? 13.216 48.455 89.044 1.00 40.09 373 ILE A C 1
ATOM 3043 O O . ILE A 1 373 ? 12.473 49.426 88.913 1.00 40.09 373 ILE A O 1
ATOM 3047 N N . PRO A 1 374 ? 13.078 47.670 90.130 1.00 52.31 374 PRO A N 1
ATOM 3048 C CA . PRO A 1 374 ? 12.115 46.580 90.248 1.00 52.31 374 PRO A CA 1
ATOM 3049 C C . PRO A 1 374 ? 11.122 46.799 91.410 1.00 52.31 374 PRO A C 1
ATOM 3051 O O . PRO A 1 374 ? 11.541 47.073 92.530 1.00 52.31 374 PRO A O 1
ATOM 3054 N N . VAL A 1 375 ? 9.824 46.541 91.230 1.00 39.62 375 VAL A N 1
ATOM 3055 C CA . VAL A 1 375 ? 8.959 46.172 92.368 1.00 39.62 375 VAL A CA 1
ATOM 3056 C C . VAL A 1 375 ? 8.015 45.054 91.945 1.00 39.62 375 VAL A C 1
ATOM 3058 O O . VAL A 1 375 ? 7.242 45.168 91.000 1.00 39.62 375 VAL A O 1
ATOM 3061 N N . GLN A 1 376 ? 8.150 43.952 92.675 1.00 41.34 376 GLN A N 1
ATOM 3062 C CA . GLN A 1 376 ? 7.356 42.730 92.642 1.00 41.34 376 GLN A CA 1
ATOM 3063 C C . GLN A 1 376 ? 5.865 43.085 92.790 1.00 41.34 376 GLN A C 1
ATOM 3065 O O . GLN A 1 376 ? 5.525 43.976 93.566 1.00 41.34 376 GLN A O 1
ATOM 3070 N N . THR A 1 377 ? 4.917 42.399 92.143 1.00 35.94 377 THR A N 1
ATOM 3071 C CA . THR A 1 377 ? 4.285 41.208 92.736 1.00 35.94 377 THR A CA 1
ATOM 3072 C C . THR A 1 377 ? 3.204 40.612 91.794 1.00 35.94 377 THR A C 1
ATOM 3074 O O . THR A 1 377 ? 2.271 41.319 91.435 1.00 35.94 377 THR A O 1
ATOM 3077 N N . PHE A 1 378 ? 3.352 39.311 91.477 1.00 37.00 378 PHE A N 1
ATOM 3078 C CA . PHE A 1 378 ? 2.408 38.238 91.047 1.00 37.00 378 PHE A CA 1
ATOM 3079 C C . PHE A 1 378 ? 1.418 38.472 89.873 1.00 37.00 378 PHE A C 1
ATOM 3081 O O . PHE A 1 378 ? 0.539 39.321 89.919 1.00 37.00 378 PHE A O 1
ATOM 3088 N N . SER A 1 379 ? 1.411 37.631 88.827 1.00 37.34 379 SER A N 1
ATOM 3089 C CA . SER A 1 379 ? 0.909 36.246 88.903 1.00 37.34 379 SER A CA 1
ATOM 3090 C C . SER A 1 379 ? 1.444 35.326 87.792 1.00 37.34 379 SER A C 1
ATOM 3092 O O . SER A 1 379 ? 1.578 35.715 86.638 1.00 37.34 379 SER A O 1
ATOM 3094 N N . ASN A 1 380 ? 1.707 34.086 88.204 1.00 35.59 380 ASN A N 1
ATOM 3095 C CA . ASN A 1 380 ? 2.117 32.890 87.466 1.00 35.59 380 ASN A CA 1
ATOM 3096 C C . ASN A 1 380 ? 1.650 32.756 86.003 1.00 35.59 380 ASN A C 1
ATOM 3098 O O . ASN A 1 380 ? 0.465 32.551 85.758 1.00 35.59 380 ASN A O 1
ATOM 3102 N N . LEU A 1 381 ? 2.611 32.643 85.080 1.00 39.78 381 LEU A N 1
ATOM 3103 C CA . LEU A 1 381 ? 2.511 31.815 83.874 1.00 39.78 381 LEU A CA 1
ATOM 3104 C C . LEU A 1 381 ? 3.862 31.120 83.658 1.00 39.78 381 LEU A C 1
ATOM 3106 O O . LEU A 1 381 ? 4.857 31.726 83.271 1.00 39.78 381 LEU A O 1
ATOM 3110 N N . GLN A 1 382 ? 3.896 29.833 83.998 1.00 37.28 382 GLN A N 1
ATOM 3111 C CA . GLN A 1 382 ? 5.030 28.941 83.791 1.00 37.28 382 GLN A CA 1
ATOM 3112 C C . GLN A 1 382 ? 5.207 28.685 82.290 1.00 37.28 382 GLN A C 1
ATOM 3114 O O . GLN A 1 382 ? 4.431 27.945 81.690 1.00 37.28 382 GLN A O 1
ATOM 3119 N N . ILE A 1 383 ? 6.257 29.255 81.695 1.00 39.25 383 ILE A N 1
ATOM 3120 C CA . ILE A 1 383 ? 6.797 28.784 80.418 1.00 39.25 383 ILE A CA 1
ATOM 3121 C C . ILE A 1 383 ? 7.588 27.514 80.727 1.00 39.25 383 ILE A C 1
ATOM 3123 O O . ILE A 1 383 ? 8.687 27.555 81.278 1.00 39.25 383 ILE A O 1
ATOM 3127 N N . ARG A 1 384 ? 6.972 26.370 80.429 1.00 39.12 384 ARG A N 1
ATOM 3128 C CA . ARG A 1 384 ? 7.639 25.075 80.338 1.00 39.12 384 ARG A CA 1
ATOM 3129 C C . ARG A 1 384 ? 7.936 24.807 78.869 1.00 39.12 384 ARG A C 1
ATOM 3131 O O . ARG A 1 384 ? 7.016 24.648 78.071 1.00 39.12 384 ARG A O 1
ATOM 3138 N N . GLU A 1 385 ? 9.222 24.729 78.549 1.00 38.53 385 GLU A N 1
ATOM 3139 C CA . GLU A 1 385 ? 9.720 23.986 77.395 1.00 38.53 385 GLU A CA 1
ATOM 3140 C C . GLU A 1 385 ? 9.106 22.580 77.383 1.00 38.53 385 GLU A C 1
ATOM 3142 O O . GLU A 1 385 ? 9.233 21.813 78.338 1.00 38.53 385 GLU A O 1
ATOM 3147 N N . THR A 1 386 ? 8.450 22.251 76.278 1.00 32.28 386 THR A N 1
ATOM 3148 C CA . THR A 1 386 ? 8.195 20.887 75.802 1.00 32.28 386 THR A CA 1
ATOM 3149 C C . THR A 1 386 ? 8.465 20.986 74.298 1.00 32.28 386 THR A C 1
ATOM 3151 O O . THR A 1 386 ? 7.780 21.716 73.594 1.00 32.28 386 THR A O 1
ATOM 3154 N N . SER A 1 387 ? 9.622 20.563 73.784 1.00 35.78 387 SER A N 1
ATOM 3155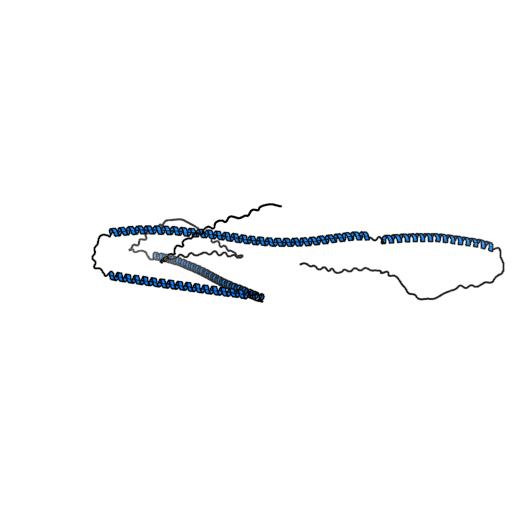 C CA . SER A 1 387 ? 10.027 19.166 73.609 1.00 35.78 387 SER A CA 1
ATOM 3156 C C . SER A 1 387 ? 8.830 18.283 73.268 1.00 35.78 387 SER A C 1
ATOM 3158 O O . SER A 1 387 ? 8.168 17.741 74.151 1.00 35.78 387 SER A O 1
ATOM 3160 N N . LEU A 1 388 ? 8.549 18.180 71.971 1.00 35.84 388 LEU A N 1
ATOM 3161 C CA . LEU A 1 388 ? 7.827 17.061 71.390 1.00 35.84 388 LEU A CA 1
ATOM 3162 C C . LEU A 1 388 ? 8.704 16.474 70.289 1.00 35.84 388 LEU A C 1
ATOM 3164 O O . LEU A 1 388 ? 8.722 16.936 69.150 1.00 35.84 388 LEU A O 1
ATOM 3168 N N . ASP A 1 389 ? 9.435 15.435 70.677 1.00 30.45 389 ASP A N 1
ATOM 3169 C CA . ASP A 1 389 ? 9.867 14.378 69.780 1.00 30.45 389 ASP A CA 1
ATOM 3170 C C . ASP A 1 389 ? 8.657 13.839 69.006 1.00 30.45 389 ASP A C 1
ATOM 3172 O O . ASP A 1 389 ? 7.717 13.302 69.592 1.00 30.45 389 ASP A O 1
ATOM 3176 N N . THR A 1 390 ? 8.710 13.887 67.676 1.00 35.06 390 THR A N 1
ATOM 3177 C CA . THR A 1 390 ? 8.073 12.852 66.854 1.00 35.06 390 THR A CA 1
ATOM 3178 C C . THR A 1 390 ? 9.106 12.322 65.866 1.00 35.06 390 THR A C 1
ATOM 3180 O O . THR A 1 390 ? 9.386 12.905 64.826 1.00 35.06 390 THR A O 1
ATOM 3183 N N . LYS A 1 391 ? 9.734 11.232 66.309 1.00 30.83 391 LYS A N 1
ATOM 3184 C CA . LYS A 1 391 ? 10.446 10.176 65.579 1.00 30.83 391 LYS A CA 1
ATOM 3185 C C . LYS A 1 391 ? 10.467 10.278 64.041 1.00 30.83 391 LYS A C 1
ATOM 3187 O O . LYS A 1 391 ? 9.455 10.076 63.386 1.00 30.83 391 LYS A O 1
ATOM 3192 N N . SER A 1 392 ? 11.688 10.459 63.528 1.00 30.00 392 SER A N 1
ATOM 3193 C CA . SER A 1 392 ? 12.377 9.642 62.507 1.00 30.00 392 SER A CA 1
ATOM 3194 C C . SER A 1 392 ? 11.565 9.048 61.341 1.00 30.00 392 SER A C 1
ATOM 3196 O O . SER A 1 392 ? 10.717 8.191 61.571 1.00 30.00 392 SER A O 1
ATOM 3198 N N . VAL A 1 393 ? 12.001 9.309 60.098 1.00 27.28 393 VAL A N 1
ATOM 3199 C CA . VAL A 1 393 ? 12.756 8.342 59.259 1.00 27.28 393 VAL A CA 1
ATOM 3200 C C . VAL A 1 393 ? 13.146 8.972 57.897 1.00 27.28 393 VAL A C 1
ATOM 3202 O O . VAL A 1 393 ? 12.304 9.444 57.145 1.00 27.28 393 VAL A O 1
ATOM 3205 N N . SER A 1 394 ? 14.466 8.970 57.657 1.00 30.38 394 SER A N 1
ATOM 3206 C CA . SER A 1 394 ? 15.243 8.900 56.398 1.00 30.38 394 SER A CA 1
ATOM 3207 C C . SER A 1 394 ? 14.994 9.849 55.210 1.00 30.38 394 SER A C 1
ATOM 3209 O O . SER A 1 394 ? 14.027 9.729 54.466 1.00 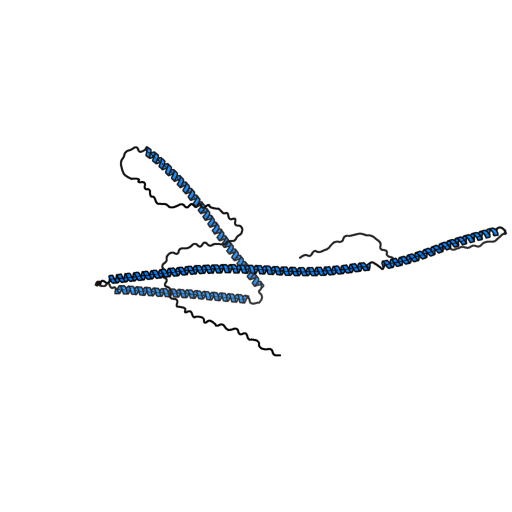30.38 394 SER A O 1
ATOM 3211 N N . GLU A 1 395 ? 16.015 10.679 54.970 1.00 32.97 395 GLU A N 1
ATOM 3212 C CA . GLU A 1 395 ? 16.809 10.770 53.730 1.00 32.97 395 GLU A CA 1
ATOM 3213 C C . GLU A 1 395 ? 16.227 10.241 52.407 1.00 32.97 395 GLU A C 1
ATOM 3215 O O . GLU A 1 395 ? 15.977 9.053 52.226 1.00 32.97 395 GLU A O 1
ATOM 3220 N N . GLY A 1 396 ? 16.230 11.132 51.411 1.00 30.98 396 GLY A N 1
ATOM 3221 C CA . GLY A 1 396 ? 16.107 10.793 49.997 1.00 30.98 396 GLY A CA 1
ATOM 3222 C C . GLY A 1 396 ? 16.313 12.012 49.101 1.00 30.98 396 GLY A C 1
ATOM 3223 O O . GLY A 1 396 ? 15.369 12.535 48.520 1.00 30.98 396 GLY A O 1
ATOM 3224 N N . HIS A 1 397 ? 17.556 12.490 49.007 1.00 40.03 397 HIS A N 1
ATOM 3225 C CA . HIS A 1 397 ? 17.990 13.445 47.986 1.00 40.03 397 HIS A CA 1
ATOM 3226 C C . HIS A 1 397 ? 17.598 12.967 46.584 1.00 40.03 397 HIS A C 1
ATOM 3228 O O . HIS A 1 397 ? 18.077 11.916 46.182 1.00 40.03 397 HIS A O 1
ATOM 3234 N N . LEU A 1 398 ? 16.906 13.792 45.792 1.00 34.94 398 LEU A N 1
ATOM 3235 C CA . LEU A 1 398 ? 17.123 13.853 44.342 1.00 34.94 398 LEU A CA 1
ATOM 3236 C C . LEU A 1 398 ? 16.951 15.297 43.848 1.00 34.94 398 LEU A C 1
ATOM 3238 O O . LEU A 1 398 ? 15.852 15.756 43.536 1.00 34.94 398 LEU A O 1
ATOM 3242 N N . LYS A 1 399 ? 18.085 16.003 43.741 1.00 38.06 399 LYS A N 1
ATOM 3243 C CA . LYS A 1 399 ? 18.252 17.137 42.823 1.00 38.06 399 LYS A CA 1
ATOM 3244 C C . LYS A 1 399 ? 17.824 16.677 41.428 1.00 38.06 399 LYS A C 1
ATOM 3246 O O . LYS A 1 399 ? 18.484 15.820 40.844 1.00 38.06 399 LYS A O 1
ATOM 3251 N N . ARG A 1 400 ? 16.756 17.248 40.875 1.00 39.84 400 ARG A N 1
ATOM 3252 C CA . ARG A 1 400 ? 16.476 17.123 39.441 1.00 39.84 400 ARG A CA 1
ATOM 3253 C C . ARG A 1 400 ? 17.191 18.262 38.724 1.00 39.84 400 ARG A C 1
ATOM 3255 O O . ARG A 1 400 ? 16.775 19.412 38.807 1.00 39.84 400 ARG A O 1
ATOM 3262 N N . ASN A 1 401 ? 18.295 17.929 38.060 1.00 36.38 401 ASN A N 1
ATOM 3263 C CA . ASN A 1 401 ? 18.922 18.803 37.075 1.00 36.38 401 ASN A CA 1
ATOM 3264 C C . ASN A 1 401 ? 17.943 18.992 35.912 1.00 36.38 401 ASN A C 1
ATOM 3266 O O . ASN A 1 401 ? 17.543 18.020 35.271 1.00 36.38 401 ASN A O 1
ATOM 3270 N N . ILE A 1 402 ? 17.566 20.239 35.646 1.00 40.69 402 ILE A N 1
ATOM 3271 C CA . ILE A 1 402 ? 16.787 20.614 34.468 1.00 40.69 402 ILE A CA 1
ATOM 3272 C C . ILE A 1 402 ? 17.761 20.649 33.288 1.00 40.69 402 ILE A C 1
ATOM 3274 O O . ILE A 1 402 ? 18.627 21.517 33.212 1.00 40.69 402 ILE A O 1
ATOM 3278 N N . VAL A 1 403 ? 17.646 19.677 32.383 1.00 36.69 403 VAL A N 1
ATOM 3279 C CA . VAL A 1 403 ? 18.317 19.715 31.080 1.00 36.69 403 VAL A CA 1
ATOM 3280 C C . VAL A 1 403 ? 17.356 20.373 30.099 1.00 36.69 403 VAL A C 1
ATOM 3282 O O . VAL A 1 403 ? 16.358 19.776 29.702 1.00 36.69 403 VAL A O 1
ATOM 3285 N N . VAL A 1 404 ? 17.664 21.606 29.705 1.00 39.12 404 VAL A N 1
ATOM 3286 C CA . VAL A 1 404 ? 17.013 22.267 28.571 1.00 39.12 404 VAL A CA 1
ATOM 3287 C C . VAL A 1 404 ? 17.563 21.627 27.297 1.00 39.12 404 VAL A C 1
ATOM 3289 O O . VAL A 1 404 ? 18.719 21.840 26.940 1.00 39.12 404 VAL A O 1
ATOM 3292 N N . LYS A 1 405 ? 16.752 20.805 26.624 1.00 35.28 405 LYS A N 1
ATOM 3293 C CA . LYS A 1 405 ? 17.017 20.365 25.249 1.00 35.28 405 LYS A CA 1
ATOM 3294 C C . LYS A 1 405 ? 16.237 21.271 24.304 1.00 35.28 405 LYS A C 1
ATOM 3296 O O . LYS A 1 405 ? 15.027 21.134 24.171 1.00 35.28 405 LYS A O 1
ATOM 3301 N N . THR A 1 406 ? 16.940 22.184 23.648 1.00 41.56 406 THR A N 1
ATOM 3302 C CA . THR A 1 406 ? 16.473 22.813 22.411 1.00 41.56 406 THR A CA 1
ATOM 3303 C C . THR A 1 406 ? 16.366 21.731 21.338 1.00 41.56 406 THR A C 1
ATOM 3305 O O . THR A 1 406 ? 17.373 21.116 20.988 1.00 41.56 406 THR A O 1
ATOM 3308 N N . VAL A 1 407 ? 15.157 21.470 20.848 1.00 36.97 407 VAL A N 1
ATOM 3309 C CA . VAL A 1 407 ? 14.930 20.643 19.658 1.00 36.97 407 VAL A CA 1
ATOM 3310 C C . VAL A 1 407 ? 14.750 21.595 18.481 1.00 36.97 407 VAL A C 1
ATOM 3312 O O . VAL A 1 407 ? 13.791 22.361 18.442 1.00 36.97 407 VAL A O 1
ATOM 3315 N N . GLU A 1 408 ? 15.702 21.569 17.549 1.00 40.22 408 GLU A N 1
ATOM 3316 C CA . GLU A 1 408 ? 15.501 22.103 16.204 1.00 40.22 408 GLU A CA 1
ATOM 3317 C C . GLU A 1 408 ? 14.489 21.206 15.483 1.00 40.22 408 GLU A C 1
ATOM 3319 O O . GLU A 1 408 ? 14.705 20.003 15.333 1.00 40.22 408 GLU A O 1
ATOM 3324 N N . MET A 1 409 ? 13.377 21.794 15.048 1.00 41.03 409 MET A N 1
ATOM 3325 C CA . MET A 1 409 ? 12.409 21.134 14.180 1.00 41.03 409 MET A CA 1
ATOM 3326 C C . MET A 1 409 ? 12.909 21.266 12.742 1.00 41.03 409 MET A C 1
ATOM 3328 O O . MET A 1 409 ? 12.820 22.339 12.144 1.00 41.03 409 MET A O 1
ATOM 3332 N N . ARG A 1 410 ? 13.442 20.175 12.193 1.00 42.06 410 ARG A N 1
ATOM 3333 C CA . ARG A 1 410 ? 13.615 20.003 10.754 1.00 42.06 410 ARG A CA 1
ATOM 3334 C C . ARG A 1 410 ? 12.724 18.856 10.304 1.00 42.06 410 ARG A C 1
ATOM 3336 O O . ARG A 1 410 ? 12.971 17.721 10.687 1.00 42.06 410 ARG A O 1
ATOM 3343 N N . ASP A 1 411 ? 11.755 19.234 9.479 1.00 36.47 411 ASP A N 1
ATOM 3344 C CA . ASP A 1 411 ? 10.891 18.415 8.631 1.00 36.47 411 ASP A CA 1
ATOM 3345 C C . ASP A 1 411 ? 9.966 17.427 9.367 1.00 36.47 411 ASP A C 1
ATOM 3347 O O . ASP A 1 411 ? 10.338 16.714 10.292 1.00 36.47 411 ASP A O 1
ATOM 3351 N N . GLY A 1 412 ? 8.683 17.508 9.014 1.00 47.84 412 GLY A N 1
ATOM 3352 C CA . GLY A 1 412 ? 7.590 17.054 9.857 1.00 47.84 412 GLY A CA 1
ATOM 3353 C C . GLY A 1 412 ? 7.364 15.551 9.857 1.00 47.84 412 GLY A C 1
ATOM 3354 O O . GLY A 1 412 ? 7.602 14.880 8.867 1.00 47.84 412 GLY A O 1
ATOM 3355 N N . GLU A 1 413 ? 6.813 15.081 10.971 1.00 34.19 413 GLU A N 1
ATOM 3356 C CA . GLU A 1 413 ? 5.857 13.978 11.062 1.00 34.19 413 GLU A CA 1
ATOM 3357 C C . GLU A 1 413 ? 5.298 13.983 12.492 1.00 34.19 413 GLU A C 1
ATOM 3359 O O . GLU A 1 413 ? 6.024 13.858 13.477 1.00 34.19 413 GLU A O 1
ATOM 3364 N N . GLY A 1 414 ? 3.997 14.252 12.617 1.00 31.83 414 GLY A N 1
ATOM 3365 C CA . GLY A 1 414 ? 3.308 14.349 13.897 1.00 31.83 414 GLY A CA 1
ATOM 3366 C C . GLY A 1 414 ? 2.616 13.040 14.246 1.00 31.83 414 GLY A C 1
ATOM 3367 O O . GLY A 1 414 ? 1.552 12.748 13.709 1.00 31.83 414 GLY A O 1
ATOM 3368 N N . THR A 1 415 ? 3.155 12.292 15.205 1.00 31.48 415 THR A N 1
ATOM 3369 C CA . THR A 1 415 ? 2.412 11.241 15.911 1.00 31.48 415 THR A CA 1
ATOM 3370 C C . THR A 1 415 ? 1.781 11.835 17.169 1.00 31.48 415 THR A C 1
ATOM 3372 O O . THR A 1 415 ? 2.464 12.121 18.153 1.00 31.48 415 THR A O 1
ATOM 3375 N N . ARG A 1 416 ? 0.460 12.056 17.131 1.00 35.50 416 ARG A N 1
ATOM 3376 C CA . ARG A 1 416 ? -0.344 12.448 18.298 1.00 35.50 416 ARG A CA 1
ATOM 3377 C C . ARG A 1 416 ? -0.512 11.238 19.220 1.00 35.50 416 ARG A C 1
ATOM 3379 O O . ARG A 1 416 ? -1.258 10.322 18.894 1.00 35.50 416 ARG A O 1
ATOM 3386 N N . HIS A 1 417 ? 0.126 11.258 20.387 1.00 31.03 417 HIS A N 1
ATOM 3387 C CA . HIS A 1 417 ? -0.283 10.417 21.511 1.00 31.03 417 HIS A CA 1
ATOM 3388 C C . HIS A 1 417 ? -1.288 11.192 22.368 1.00 31.03 417 HIS A C 1
ATOM 3390 O O . HIS A 1 417 ? -0.960 12.215 22.966 1.00 31.03 417 HIS A O 1
ATOM 3396 N N . LEU A 1 418 ? -2.534 10.715 22.370 1.00 33.22 418 LEU A N 1
ATOM 3397 C CA . LEU A 1 418 ? -3.622 11.205 23.208 1.00 33.22 418 LEU A CA 1
ATOM 3398 C C . LEU A 1 418 ? -3.391 10.736 24.652 1.00 33.22 418 LEU A C 1
ATOM 3400 O O . LEU A 1 418 ? -3.444 9.543 24.937 1.00 33.22 418 LEU A O 1
ATOM 3404 N N . LEU A 1 419 ? -3.148 11.676 25.564 1.00 32.88 419 LEU A N 1
ATOM 3405 C CA . LEU A 1 419 ? -3.283 11.458 27.004 1.00 32.88 419 LEU A CA 1
ATOM 3406 C C . LEU A 1 419 ? -4.766 11.613 27.359 1.00 32.88 419 LEU A C 1
ATOM 3408 O O . LEU A 1 419 ? -5.287 12.725 27.386 1.00 32.88 419 LEU A O 1
ATOM 3412 N N . GLY A 1 420 ? -5.445 10.486 27.573 1.00 29.45 420 GLY A N 1
ATOM 3413 C CA . GLY A 1 420 ? -6.805 10.440 28.102 1.00 29.45 420 GLY A CA 1
ATOM 3414 C C . GLY A 1 420 ? -6.809 10.715 29.604 1.00 29.45 420 GLY A C 1
ATOM 3415 O O . GLY A 1 420 ? -6.190 9.992 30.381 1.00 29.45 420 GLY A O 1
ATOM 3416 N N . THR A 1 421 ? -7.504 11.773 30.005 1.00 34.81 421 THR A N 1
ATOM 3417 C CA . THR A 1 421 ? -7.835 12.093 31.394 1.00 34.81 421 THR A CA 1
ATOM 3418 C C . THR A 1 421 ? -8.964 11.173 31.862 1.00 34.81 421 THR A C 1
ATOM 3420 O O . THR A 1 421 ? -10.016 11.110 31.230 1.00 34.81 421 THR A O 1
ATOM 3423 N N . ALA A 1 422 ? -8.750 10.454 32.963 1.00 29.62 422 ALA A N 1
ATOM 3424 C CA . ALA A 1 422 ? -9.776 9.657 33.624 1.00 29.62 422 ALA A CA 1
ATOM 3425 C C . ALA A 1 422 ? -10.789 10.573 34.338 1.00 29.62 422 ALA A C 1
ATOM 3427 O O . ALA A 1 422 ? -10.398 11.419 35.141 1.00 29.62 422 ALA A O 1
ATOM 3428 N N . CYS A 1 423 ? -12.081 10.393 34.049 1.00 30.56 423 CYS A N 1
ATOM 3429 C CA . CYS A 1 423 ? -13.189 10.906 34.854 1.00 30.56 423 CYS A CA 1
ATOM 3430 C C . CYS A 1 423 ? -13.609 9.830 35.865 1.00 30.56 423 CYS A C 1
ATOM 3432 O O . CYS A 1 423 ? -13.939 8.712 35.471 1.00 30.56 423 CYS A O 1
ATOM 3434 N N . GLU A 1 424 ? -13.625 10.176 37.150 1.00 32.81 424 GLU A N 1
ATOM 3435 C CA . GLU A 1 424 ? -14.331 9.415 38.187 1.00 32.81 424 GLU A CA 1
ATOM 3436 C C . GLU A 1 424 ? -15.855 9.547 37.994 1.00 32.81 424 GLU A C 1
ATOM 3438 O O . GLU A 1 424 ? -16.331 10.660 37.741 1.00 32.81 424 GLU A O 1
ATOM 3443 N N . PRO A 1 425 ? -16.647 8.467 38.131 1.00 37.91 425 PRO A N 1
ATOM 3444 C CA . PRO A 1 425 ? -18.095 8.572 38.206 1.00 37.91 425 PRO A CA 1
ATOM 3445 C C . PRO A 1 425 ? -18.556 8.726 39.663 1.00 37.91 425 PRO A C 1
ATOM 3447 O O . PRO A 1 425 ? -18.149 7.978 40.548 1.00 37.91 425 PRO A O 1
ATOM 3450 N N . GLN A 1 426 ? -19.428 9.710 39.880 1.00 33.47 426 GLN A N 1
ATOM 3451 C CA . GLN A 1 426 ? -20.163 9.923 41.124 1.00 33.47 426 GLN A CA 1
ATOM 3452 C C . GLN A 1 426 ? -21.321 8.926 41.257 1.00 33.47 426 GLN A C 1
ATOM 3454 O O . GLN A 1 426 ? -21.979 8.578 40.273 1.00 33.47 426 GLN A O 1
ATOM 3459 N N . ASP A 1 427 ? -21.571 8.523 42.500 1.00 34.03 427 ASP A N 1
ATOM 3460 C CA . ASP A 1 427 ? -22.688 7.701 42.953 1.00 34.03 427 ASP A CA 1
ATOM 3461 C C . ASP A 1 427 ? -24.046 8.193 42.429 1.00 34.03 427 ASP A C 1
ATOM 3463 O O . ASP A 1 427 ? -24.485 9.302 42.734 1.00 34.03 427 ASP A O 1
ATOM 3467 N N . THR A 1 428 ? -24.759 7.325 41.710 1.00 37.75 428 THR A N 1
ATOM 3468 C CA . THR A 1 428 ? -26.224 7.372 41.616 1.00 37.75 428 THR A CA 1
ATOM 3469 C C . THR A 1 428 ? -26.768 5.948 41.666 1.00 37.75 428 THR A C 1
ATOM 3471 O O . THR A 1 428 ? -26.698 5.175 40.715 1.00 37.75 428 THR A O 1
ATOM 3474 N N . THR A 1 429 ? -27.299 5.583 42.826 1.00 39.12 429 THR A N 1
ATOM 3475 C CA . THR A 1 429 ? -28.216 4.463 42.996 1.00 39.12 429 THR A CA 1
ATOM 3476 C C . THR A 1 429 ? -29.554 4.837 42.361 1.00 39.12 429 THR A C 1
ATOM 3478 O O . THR A 1 429 ? -30.278 5.691 42.868 1.00 39.12 429 THR A O 1
ATOM 3481 N N . SER A 1 430 ? -29.898 4.196 41.246 1.00 36.31 430 SER A N 1
ATOM 3482 C CA . SER A 1 430 ? -31.275 4.150 40.753 1.00 36.31 430 SER A CA 1
ATOM 3483 C C . SER A 1 430 ? -31.572 2.773 40.173 1.00 36.31 430 SER A C 1
ATOM 3485 O O . SER A 1 430 ? -30.937 2.346 39.207 1.00 36.31 430 SER A O 1
ATOM 3487 N N . ASP A 1 431 ? -32.540 2.107 40.795 1.00 36.97 431 ASP A N 1
ATOM 3488 C CA . ASP A 1 431 ? -33.177 0.868 40.368 1.00 36.97 431 ASP A CA 1
ATOM 3489 C C . ASP A 1 431 ? -33.549 0.880 38.879 1.00 36.97 431 ASP A C 1
ATOM 3491 O O . ASP A 1 431 ? -34.369 1.682 38.433 1.00 36.97 431 ASP A O 1
ATOM 3495 N N . CYS A 1 432 ? -33.009 -0.080 38.131 1.00 32.91 432 CYS A N 1
ATOM 3496 C CA . CYS A 1 432 ? -33.504 -0.468 36.816 1.00 32.91 432 CYS A CA 1
ATOM 3497 C C . CYS A 1 432 ? -33.699 -1.985 36.812 1.00 32.91 432 CYS A C 1
ATOM 3499 O O . CYS A 1 432 ? -32.751 -2.758 36.666 1.00 32.91 432 CYS A O 1
ATOM 3501 N N . ALA A 1 433 ? -34.951 -2.403 36.986 1.00 37.06 433 ALA A N 1
ATOM 3502 C CA . ALA A 1 433 ? -35.389 -3.769 36.756 1.00 37.06 433 ALA A CA 1
ATOM 3503 C C . ALA A 1 433 ? -35.193 -4.142 35.274 1.00 37.06 433 ALA A C 1
ATOM 3505 O O . ALA A 1 433 ? -35.674 -3.448 34.376 1.00 37.06 433 ALA A O 1
ATOM 3506 N N . LEU A 1 434 ? -34.485 -5.247 35.025 1.00 37.25 434 LEU A N 1
ATOM 3507 C CA . LEU A 1 434 ? -34.403 -5.896 33.716 1.00 37.25 434 LEU A CA 1
ATOM 3508 C C . LEU A 1 434 ? -35.794 -6.400 33.289 1.00 37.25 434 LEU A C 1
ATOM 3510 O O . LEU A 1 434 ? -36.443 -7.087 34.079 1.00 37.25 434 LEU A O 1
ATOM 3514 N N . PRO A 1 435 ? -36.230 -6.177 32.038 1.00 40.47 435 PRO A N 1
ATOM 3515 C CA . PRO A 1 435 ? -37.298 -6.969 31.453 1.00 40.47 435 PRO A CA 1
ATOM 3516 C C . PRO A 1 435 ? -36.743 -8.305 30.936 1.00 40.47 435 PRO A C 1
ATOM 3518 O O . PRO A 1 435 ? -35.750 -8.353 30.206 1.00 40.47 435 PRO A O 1
ATOM 3521 N N . ASP A 1 436 ? -37.420 -9.387 31.315 1.00 38.25 436 ASP A N 1
ATOM 3522 C CA . ASP A 1 436 ? -37.194 -10.757 30.859 1.00 38.25 436 ASP A CA 1
ATOM 3523 C C . ASP A 1 436 ? -37.148 -10.857 29.323 1.00 38.25 436 ASP A C 1
ATOM 3525 O O . ASP A 1 436 ? -38.143 -10.648 28.624 1.00 38.25 436 ASP A O 1
ATOM 3529 N N . LEU A 1 437 ? -35.986 -11.240 28.790 1.00 37.72 437 LEU A N 1
ATOM 3530 C CA . LEU A 1 437 ? -35.831 -11.689 27.407 1.00 37.72 437 LEU A CA 1
ATOM 3531 C C . LEU A 1 437 ? -36.121 -13.198 27.328 1.00 37.72 437 LEU A C 1
ATOM 3533 O O . LEU A 1 437 ? -35.503 -13.982 28.052 1.00 37.72 437 LEU A O 1
ATOM 3537 N N . PRO A 1 438 ? -37.021 -13.654 26.439 1.00 47.03 438 PRO A N 1
ATOM 3538 C CA . PRO A 1 438 ? -37.326 -15.069 26.305 1.00 47.03 438 PRO A CA 1
ATOM 3539 C C . PRO A 1 438 ? -36.158 -15.838 25.674 1.00 47.03 438 PRO A C 1
ATOM 3541 O O . PRO A 1 438 ? -35.608 -15.454 24.642 1.00 47.03 438 PRO A O 1
ATOM 3544 N N . HIS A 1 439 ? -35.834 -16.978 26.288 1.00 39.50 439 HIS A N 1
ATOM 3545 C CA . HIS A 1 439 ? -34.907 -17.998 25.804 1.00 39.50 439 HIS A CA 1
ATOM 3546 C C . HIS A 1 439 ? -35.074 -18.302 24.303 1.00 39.50 439 HIS A C 1
ATOM 3548 O O . HIS A 1 439 ? -35.988 -19.021 23.889 1.00 39.50 439 HIS A O 1
ATOM 3554 N N . ILE A 1 440 ? -34.123 -17.840 23.490 1.00 38.38 440 ILE A N 1
ATOM 3555 C CA . ILE A 1 440 ? -33.922 -18.335 22.128 1.00 38.38 440 ILE A CA 1
ATOM 3556 C C . ILE A 1 440 ? -33.256 -19.710 22.242 1.00 38.38 440 ILE A C 1
ATOM 3558 O O . ILE A 1 440 ? -32.093 -19.838 22.623 1.00 38.38 440 ILE A O 1
ATOM 3562 N N . LYS A 1 441 ? -34.019 -20.763 21.941 1.00 42.03 441 LYS A N 1
ATOM 3563 C CA . LYS A 1 441 ? -33.502 -22.126 21.809 1.00 42.03 441 LYS A CA 1
ATOM 3564 C C . LYS A 1 441 ? -32.570 -22.191 20.598 1.00 42.03 441 LYS A C 1
ATOM 3566 O O . LYS A 1 441 ? -33.002 -21.961 19.471 1.00 42.03 441 LYS A O 1
ATOM 3571 N N . TYR A 1 442 ? -31.314 -22.557 20.840 1.00 39.16 442 TYR A N 1
ATOM 3572 C CA . TYR A 1 442 ? -30.383 -23.004 19.810 1.00 39.16 442 TYR A CA 1
ATOM 3573 C C . TYR A 1 442 ? -30.988 -24.200 19.056 1.00 39.16 442 TYR A C 1
ATOM 3575 O O . TYR A 1 442 ? -31.163 -25.279 19.622 1.00 39.16 442 TYR A O 1
ATOM 3583 N N . PHE A 1 443 ? -31.309 -24.009 17.776 1.00 36.53 443 PHE A N 1
ATOM 3584 C CA . PHE A 1 443 ? -31.516 -25.100 16.826 1.00 36.53 443 PHE A CA 1
ATOM 3585 C C . PHE A 1 443 ? -30.141 -25.528 16.287 1.00 36.53 443 PHE A C 1
ATOM 3587 O O . PHE A 1 443 ? -29.451 -24.695 15.697 1.00 36.53 443 PHE A O 1
ATOM 3594 N N . PRO A 1 444 ? -29.707 -26.788 16.459 1.00 46.62 444 PRO A N 1
ATOM 3595 C CA . PRO A 1 444 ? -28.483 -27.261 15.833 1.00 46.62 444 PRO A CA 1
ATOM 3596 C C . PRO A 1 444 ? -28.704 -27.461 14.327 1.00 46.62 444 PRO A C 1
ATOM 3598 O O . PRO A 1 444 ? -29.609 -28.180 13.901 1.00 46.62 444 PRO A O 1
ATOM 3601 N N . PHE A 1 445 ? -27.851 -26.823 13.525 1.00 37.22 445 PHE A N 1
ATOM 3602 C CA . PHE A 1 445 ? -27.699 -27.095 12.096 1.00 37.22 445 PHE A CA 1
ATOM 3603 C C . PHE A 1 445 ? -27.299 -28.570 11.884 1.00 37.22 445 PHE A C 1
ATOM 3605 O O . PHE A 1 445 ? -26.338 -29.026 12.511 1.00 37.22 445 PHE A O 1
ATOM 3612 N N . PRO A 1 446 ? -27.968 -29.328 10.998 1.00 47.91 446 PRO A N 1
ATOM 3613 C CA . PRO A 1 446 ? -27.492 -30.645 10.604 1.00 47.91 446 PRO A CA 1
ATOM 3614 C C . PRO A 1 446 ? -26.259 -30.506 9.701 1.00 47.91 446 PRO A C 1
ATOM 3616 O O . PRO A 1 446 ? -26.274 -29.794 8.697 1.00 47.91 446 PRO A O 1
ATOM 3619 N N . GLN A 1 447 ? -25.193 -31.210 10.079 1.00 37.56 447 GLN A N 1
ATOM 3620 C CA . GLN A 1 447 ? -23.973 -31.381 9.297 1.00 37.56 447 GLN A CA 1
ATOM 3621 C C . GLN A 1 447 ? -24.322 -31.959 7.918 1.00 37.56 447 GLN A C 1
ATOM 3623 O O . GLN A 1 447 ? -24.802 -33.087 7.807 1.00 37.56 447 GLN A O 1
ATOM 3628 N N . SER A 1 448 ? -24.081 -31.190 6.857 1.00 44.03 448 SER A N 1
ATOM 3629 C CA . SER A 1 448 ? -24.105 -31.705 5.492 1.00 44.03 448 SER A CA 1
ATOM 3630 C C . SER A 1 448 ? -22.905 -32.627 5.299 1.00 44.03 448 SER A C 1
ATOM 3632 O O . SER A 1 448 ? -21.755 -32.184 5.335 1.00 44.03 448 SER A O 1
ATOM 3634 N N . GLY A 1 449 ? -23.201 -33.912 5.130 1.00 41.88 449 GLY A N 1
ATOM 3635 C CA . GLY A 1 449 ? -22.236 -34.961 4.855 1.00 41.88 449 GLY A CA 1
ATOM 3636 C C . GLY A 1 449 ? -21.416 -34.712 3.590 1.00 41.88 449 GLY A C 1
ATOM 3637 O O . GLY A 1 449 ? -21.881 -34.164 2.590 1.00 41.88 449 GLY A O 1
ATOM 3638 N N . SER A 1 450 ? -20.175 -35.168 3.676 1.00 40.78 450 SER A N 1
ATOM 3639 C CA . SER A 1 450 ? -19.223 -35.359 2.596 1.00 40.78 450 SER A CA 1
ATOM 3640 C C . SER A 1 450 ? -19.818 -36.207 1.466 1.00 40.78 450 SER A C 1
ATOM 3642 O O . SER A 1 450 ? -20.110 -37.391 1.631 1.00 40.78 450 SER A O 1
ATOM 3644 N N . LEU A 1 451 ? -19.960 -35.605 0.285 1.00 43.00 451 LEU A N 1
ATOM 3645 C CA . LEU A 1 451 ? -20.149 -36.334 -0.968 1.00 43.00 451 LEU A CA 1
ATOM 3646 C C . LEU A 1 451 ? -18.802 -36.931 -1.415 1.00 43.00 451 LEU A C 1
ATOM 3648 O O . LEU A 1 451 ? -17.809 -36.200 -1.453 1.00 43.00 451 LEU A O 1
ATOM 3652 N N . PRO A 1 452 ? -18.733 -38.225 -1.775 1.00 52.38 452 PRO A N 1
ATOM 3653 C CA . PRO A 1 452 ? -17.523 -38.822 -2.317 1.00 52.38 452 PRO A CA 1
ATOM 3654 C C . PRO A 1 452 ? -17.314 -38.445 -3.790 1.00 52.38 452 PRO A C 1
ATOM 3656 O O . PRO A 1 452 ? -18.244 -38.368 -4.593 1.00 52.38 452 PRO A O 1
ATOM 3659 N N . SER A 1 453 ? -16.042 -38.242 -4.124 1.00 39.19 453 SER A N 1
ATOM 3660 C CA . SER A 1 453 ? -15.486 -38.013 -5.455 1.00 39.19 453 SER A CA 1
ATOM 3661 C C . SER A 1 453 ? -15.824 -39.147 -6.426 1.00 39.19 453 SER A C 1
ATOM 3663 O O . SER A 1 453 ? -15.384 -40.281 -6.241 1.00 39.19 453 SER A O 1
ATOM 3665 N N . ASN A 1 454 ? -16.555 -38.820 -7.489 1.00 38.28 454 ASN A N 1
ATOM 3666 C CA . ASN A 1 454 ? -16.832 -39.710 -8.610 1.00 38.28 454 ASN A CA 1
ATOM 3667 C C . ASN A 1 454 ? -15.799 -39.448 -9.724 1.00 38.28 454 ASN A C 1
ATOM 3669 O O . ASN A 1 454 ? -15.917 -38.478 -10.472 1.00 38.28 454 ASN A O 1
ATOM 3673 N N . THR A 1 455 ? -14.777 -40.295 -9.829 1.00 47.16 455 THR A N 1
ATOM 3674 C CA . THR A 1 455 ? -13.910 -40.414 -11.011 1.00 47.16 455 THR A CA 1
ATOM 3675 C C . THR A 1 455 ? -14.368 -41.629 -11.825 1.00 47.16 455 THR A C 1
ATOM 3677 O O . THR A 1 455 ? -14.273 -42.753 -11.334 1.00 47.16 455 THR A O 1
ATOM 3680 N N . PRO A 1 456 ? -14.867 -41.472 -13.066 1.00 53.41 456 PRO A N 1
ATOM 3681 C CA . PRO A 1 456 ? -15.131 -42.614 -13.926 1.00 53.41 456 PRO A CA 1
ATOM 3682 C C . PRO A 1 456 ? -13.831 -43.055 -14.598 1.00 53.41 456 PRO A C 1
ATOM 3684 O O . PRO A 1 456 ? -13.195 -42.297 -15.332 1.00 53.41 456 PRO A O 1
ATOM 3687 N N . GLY A 1 457 ? -13.447 -44.300 -14.326 1.00 39.72 457 GLY A N 1
ATOM 3688 C CA . GLY A 1 457 ? -12.352 -44.982 -14.990 1.00 39.72 457 GLY A CA 1
ATOM 3689 C C . GLY A 1 457 ? -12.602 -45.191 -16.485 1.00 39.72 457 GLY A C 1
ATOM 3690 O O . GLY A 1 457 ? -13.715 -45.466 -16.932 1.00 39.72 457 GLY A O 1
ATOM 3691 N N . HIS A 1 458 ? -11.509 -45.095 -17.234 1.00 49.06 458 HIS A N 1
ATOM 3692 C CA . HIS A 1 458 ? -11.339 -45.652 -18.570 1.00 49.06 458 HIS A CA 1
ATOM 3693 C C . HIS A 1 458 ? -11.736 -47.133 -18.628 1.00 49.06 458 HIS A C 1
ATOM 3695 O O . HIS A 1 458 ? -11.363 -47.903 -17.739 1.00 49.06 458 HIS A O 1
ATOM 3701 N N . PRO A 1 459 ? -12.301 -47.567 -19.764 1.00 55.88 459 PRO A N 1
ATOM 3702 C CA . PRO A 1 459 ? -11.982 -48.889 -20.269 1.00 55.88 459 PRO A CA 1
ATOM 3703 C C . PRO A 1 459 ? -11.516 -48.849 -21.729 1.00 55.88 459 PRO A C 1
ATOM 3705 O O . PRO A 1 459 ? -12.081 -48.157 -22.569 1.00 55.88 459 PRO A O 1
ATOM 3708 N N . GLY A 1 460 ? -10.517 -49.683 -22.009 1.00 43.03 460 GLY A N 1
ATOM 3709 C CA . GLY A 1 460 ? -10.577 -50.581 -23.158 1.00 43.03 460 GLY A CA 1
ATOM 3710 C C . GLY A 1 460 ? -10.142 -50.031 -24.511 1.00 43.03 460 GLY A C 1
ATOM 3711 O O . GLY A 1 460 ? -10.938 -49.483 -25.263 1.00 43.03 460 GLY A O 1
ATOM 3712 N N . HIS A 1 461 ? -8.899 -50.362 -24.864 1.00 47.62 461 HIS A N 1
ATOM 3713 C CA . HIS A 1 461 ? -8.536 -50.849 -26.198 1.00 47.62 461 HIS A CA 1
ATOM 3714 C C . HIS A 1 461 ? -9.660 -51.667 -26.849 1.00 47.62 461 HIS A C 1
ATOM 3716 O O . HIS A 1 461 ? -10.200 -52.528 -26.167 1.00 47.62 461 HIS A O 1
ATOM 3722 N N . TRP A 1 462 ? -9.915 -51.465 -28.147 1.00 41.19 462 TRP A N 1
ATOM 3723 C CA . TRP A 1 462 ? -9.902 -52.487 -29.210 1.00 41.19 462 TRP A CA 1
ATOM 3724 C C . TRP A 1 462 ? -9.964 -51.788 -30.585 1.00 41.19 462 TRP A C 1
ATOM 3726 O O . TRP A 1 462 ? -10.748 -50.860 -30.767 1.00 41.19 462 TRP A O 1
ATOM 3736 N N . THR A 1 463 ? -9.132 -52.302 -31.503 1.00 47.22 463 THR A N 1
ATOM 3737 C CA . THR A 1 463 ? -8.945 -52.018 -32.949 1.00 47.22 463 THR A CA 1
ATOM 3738 C C . THR A 1 463 ? -8.372 -50.676 -33.381 1.00 47.22 463 THR A C 1
ATOM 3740 O O . THR A 1 463 ? -9.073 -49.651 -33.270 1.00 47.22 463 THR A O 1
#

Solvent-accessible surface area (backbone atoms only — not comparable to full-atom values): 29209 Å² total; per-residue (Å²): 142,86,83,87,82,88,84,87,83,86,82,89,82,88,83,86,87,85,86,88,81,84,84,88,87,85,89,84,85,90,88,88,86,88,87,78,90,85,87,85,86,88,89,87,89,86,83,87,76,96,81,62,59,65,64,52,53,50,52,52,50,50,50,53,49,48,54,50,48,52,53,46,53,52,48,52,51,48,51,54,49,52,52,50,49,52,50,50,51,50,48,51,52,50,53,50,50,50,51,52,52,53,60,72,59,52,70,55,71,60,53,51,51,54,50,48,52,52,50,50,52,49,53,50,50,52,51,51,50,52,51,49,55,50,51,51,50,52,49,52,52,51,52,50,51,52,50,54,50,50,50,52,51,52,53,51,51,50,54,49,51,52,52,52,50,52,51,52,49,52,49,50,54,50,52,52,51,50,52,54,49,52,53,49,51,53,50,49,54,51,51,54,50,50,52,53,50,52,51,53,49,51,54,51,50,52,52,51,51,53,52,50,50,62,68,59,70,61,92,74,91,72,93,63,85,74,72,70,56,67,56,56,51,50,49,52,48,54,49,50,52,50,52,52,51,49,52,50,49,52,51,51,52,50,50,50,51,52,52,48,54,53,50,51,51,50,52,51,52,52,50,52,53,50,49,54,52,48,52,54,48,50,53,57,58,71,64,54,92,80,91,52,77,65,61,51,51,55,51,50,54,50,50,50,51,53,48,52,52,47,53,52,52,52,51,50,50,52,49,51,53,48,52,52,53,51,49,53,54,49,51,54,50,54,50,51,52,49,51,54,50,53,52,52,53,50,50,52,51,51,53,52,50,52,51,50,52,53,51,52,51,54,51,49,56,57,49,53,68,71,74,67,83,88,80,88,82,89,80,92,78,87,87,70,92,70,89,76,88,77,79,87,84,79,90,78,91,73,88,77,82,85,77,86,77,86,76,84,89,74,82,90,81,87,83,85,80,82,84,82,80,87,79,85,84,79,92,76,93,71,95,74,86,81,80,88,77,79,86,79,78,85,76,83,80,79,82,81,76,86,80,81,86,86,77,86,77,87,78,76,91,81,135

Organism: Spermophilus dauricus (NCBI:txid99837)

Mean predicted aligned error: 24.62 Å